Protein 5TS4 (pdb70)

Secondary structure (P-SEA, 3-state):
caaaaaaaaaaaaaaaacaaaaaaaccccbbbbccccccccaaaaaaaaaaacccccccccccccccbbbbbbbccccbbbbbbbbbcccccccccccccc/caaaaaaaaaaaaaaacaaaaaacccccbbbbccccccccaaaaaaaaaaaccccccccccccccccccbbbbbbccccccccbbbbbbbbbccccccccbbbbcc/caaaaaaaaaaaaacaaaaaaaccccbbbbccccccccaaaaaaaaaaaacccbbbbbbccccccccbbbbbbccccccccbbbbbbbbbccccccccbbbbcc/cccaaaaaaaaacccccccccccbbbbccccccccaaaaaaaaaaccccccccccccbbbbbccccccbbbbbbbbccccccccccccc

Radius of gyration: 23.89 Å; Cα contacts (8 Å, |Δi|>4): 780; chains: 4; bounding box: 48×54×67 Å

Sequence (400 aa):
MSEEAKIAIELFKEAMKDPERFKEMCSPDTRIESNGQEYRGSEECKKFAEEMKKTEVRVERYRSDGDRFEIELRVNKTFRMEIRMRKVNGEFRIEEMRLHGSEEAKIAIELFKEAMKDPERFKEMCSPDTRIESNGQEYRGSEECKKFAEEMKKTHPWEVRVERYRSDGDRFEIELRVNFNGKTFRMEIRMRKVNGEFRIEEMRLHGEAKIAIELFKEAMKDPERFKEMCSPDTRIESNGQEYRGSEECKKFAEEMKKTHPWEVRVERYRSDGDRFEIELRVNFNGKTFRMEIRMRKVNGEFRIEEMRLHGEAKIAIELFKEAMKRFKEMCSPDTRIESNGQEYRGSEECKKFAEEMKKTVERYRSDRFEIELRVNFNFRMEIRMRKVNGEFRIEEMRLH

Structure (mmCIF, N/CA/C/O backbone):
data_5TS4
#
_entry.id   5TS4
#
_cell.length_a   81.307
_cell.length_b   101.538
_cell.length_c   101.584
_cell.angle_alpha   90.00
_cell.angle_beta   90.00
_cell.angle_gamma   90.00
#
_symmetry.space_group_name_H-M   'C 2 2 21'
#
loop_
_entity.id
_entity.type
_entity.pdbx_description
1 polymer 'denovo NTF2'
2 non-polymer DI(HYDROXYETHYL)ETHER
3 water water
#
loop_
_atom_site.group_PDB
_atom_site.id
_atom_site.type_symbol
_atom_site.label_atom_id
_atom_site.label_alt_id
_atom_site.label_comp_id
_atom_site.label_asym_id
_atom_site.label_entity_id
_atom_site.label_seq_id
_atom_site.pdbx_PDB_ins_code
_atom_site.Cartn_x
_atom_site.Cartn_y
_atom_site.Cartn_z
_atom_site.occupancy
_atom_site.B_iso_or_equiv
_atom_site.auth_seq_id
_atom_site.auth_comp_id
_atom_site.auth_asym_id
_atom_site.auth_atom_id
_atom_site.pdbx_PDB_model_num
ATOM 1 N N . MET A 1 4 ? 90.469 48.396 86.559 1.00 143.27 0 MET A N 1
ATOM 2 C CA . MET A 1 4 ? 89.593 49.111 87.479 1.00 143.65 0 MET A CA 1
ATOM 3 C C . MET A 1 4 ? 88.163 49.204 86.977 1.00 140.59 0 MET A C 1
ATOM 4 O O . MET A 1 4 ? 87.369 48.294 87.172 1.00 137.12 0 MET A O 1
ATOM 9 N N . SER A 1 5 ? 87.830 50.304 86.330 1.00 184.64 1 SER A N 1
ATOM 10 C CA . SER A 1 5 ? 86.480 50.472 85.844 1.00 162.33 1 SER A CA 1
ATOM 11 C C . SER A 1 5 ? 86.087 49.429 84.829 1.00 171.13 1 SER A C 1
ATOM 12 O O . SER A 1 5 ? 85.014 48.848 84.897 1.00 153.77 1 SER A O 1
ATOM 14 N N . GLU A 1 6 ? 86.974 49.171 83.889 1.00 220.90 2 GLU A N 1
ATOM 15 C CA . GLU A 1 6 ? 86.651 48.245 82.831 1.00 210.26 2 GLU A CA 1
ATOM 16 C C . GLU A 1 6 ? 86.354 46.833 83.257 1.00 209.65 2 GLU A C 1
ATOM 17 O O . GLU A 1 6 ? 85.372 46.241 82.803 1.00 211.65 2 GLU A O 1
ATOM 23 N N . GLU A 1 7 ? 87.173 46.296 84.147 1.00 140.92 3 GLU A N 1
ATOM 24 C CA . GLU A 1 7 ? 86.958 44.922 84.529 1.00 150.48 3 GLU A CA 1
ATOM 25 C C . GLU A 1 7 ? 85.597 44.795 85.135 1.00 147.45 3 GLU A C 1
ATOM 26 O O . GLU A 1 7 ? 84.819 43.931 84.743 1.00 135.61 3 GLU A O 1
ATOM 28 N N . ALA A 1 8 ? 85.271 45.694 86.041 1.00 140.77 4 ALA A N 1
ATOM 29 C CA . ALA A 1 8 ? 83.988 45.598 86.686 1.00 130.63 4 ALA A CA 1
ATOM 30 C C . ALA A 1 8 ? 82.895 45.754 85.674 1.00 128.69 4 ALA A C 1
ATOM 31 O O . ALA A 1 8 ? 81.906 45.033 85.718 1.00 122.23 4 ALA A O 1
ATOM 33 N N . LYS A 1 9 ? 83.070 46.678 84.737 1.00 135.18 5 LYS A N 1
ATOM 34 C CA . LYS A 1 9 ? 82.053 46.918 83.717 1.00 137.45 5 LYS A CA 1
ATOM 35 C C . LYS A 1 9 ? 81.759 45.605 83.083 1.00 109.37 5 LYS A C 1
ATOM 36 O O . LYS A 1 9 ? 80.635 45.126 83.067 1.00 98.77 5 LYS A O 1
ATOM 42 N N . ILE A 1 10 ? 82.806 44.997 82.586 1.00 110.19 6 ILE A N 1
ATOM 43 C CA . ILE A 1 10 ? 82.600 43.668 82.030 1.00 123.75 6 ILE A CA 1
ATOM 44 C C . ILE A 1 10 ? 81.843 42.795 83.027 1.00 109.93 6 ILE A C 1
ATOM 45 O O . ILE A 1 10 ? 80.825 42.194 82.691 1.00 100.23 6 ILE A O 1
ATOM 50 N N . ALA A 1 11 ? 82.338 42.755 84.260 1.00 118.00 7 ALA A N 1
ATOM 51 C CA . ALA A 1 11 ? 81.752 41.920 85.305 1.00 108.75 7 ALA A CA 1
ATOM 52 C C . ALA A 1 11 ? 80.323 42.342 85.637 1.00 93.26 7 ALA A C 1
ATOM 53 O O . ALA A 1 11 ? 79.441 41.500 85.814 1.00 90.83 7 ALA A O 1
ATOM 55 N N . ILE A 1 12 ? 80.097 43.648 85.723 1.00 95.27 8 ILE A N 1
ATOM 56 C CA . ILE A 1 12 ? 78.750 44.162 85.921 1.00 95.42 8 ILE A CA 1
ATOM 57 C C . ILE A 1 12 ? 77.871 43.802 84.720 1.00 98.31 8 ILE A C 1
ATOM 58 O O . ILE A 1 12 ? 76.780 43.252 84.887 1.00 90.22 8 ILE A O 1
ATOM 63 N N . GLU A 1 13 ? 78.361 44.095 83.517 1.00 110.43 9 GLU A N 1
ATOM 64 C CA . GLU A 1 13 ? 77.621 43.807 82.287 1.00 97.68 9 GLU A CA 1
ATOM 65 C C . GLU A 1 13 ? 77.321 42.315 82.140 1.00 93.83 9 GLU A C 1
ATOM 66 O O . GLU A 1 13 ? 76.212 41.939 81.762 1.00 97.20 9 GLU A O 1
ATOM 72 N N . LEU A 1 14 ? 78.307 41.474 82.444 1.00 91.90 10 LEU A N 1
ATOM 73 C CA . LEU A 1 14 ? 78.125 40.026 82.378 1.00 85.43 10 LEU A CA 1
ATOM 74 C C . LEU A 1 14 ? 76.981 39.566 83.267 1.00 93.18 10 LEU A C 1
ATOM 75 O O . LEU A 1 14 ? 76.144 38.769 82.846 1.00 83.76 10 LEU A O 1
ATOM 80 N N . PHE A 1 15 ? 76.948 40.071 84.495 1.00 117.28 11 PHE A N 1
ATOM 81 C CA . PHE A 1 15 ? 75.862 39.748 85.408 1.00 120.45 11 PHE A CA 1
ATOM 82 C C . PHE A 1 15 ? 74.545 40.272 84.844 1.00 125.37 11 PHE A C 1
ATOM 83 O O . PHE A 1 15 ? 73.546 39.557 84.824 1.00 123.94 11 PHE A O 1
ATOM 91 N N . LYS A 1 16 ? 74.558 41.517 84.374 1.00 116.31 12 LYS A N 1
ATOM 92 C CA . LYS A 1 16 ? 73.380 42.115 83.756 1.00 112.71 12 LYS A CA 1
ATOM 93 C C . LYS A 1 16 ? 72.950 41.324 82.524 1.00 113.76 12 LYS A C 1
ATOM 94 O O . LYS A 1 16 ? 71.758 41.135 82.284 1.00 108.37 12 LYS A O 1
ATOM 96 N N . GLU A 1 17 ? 73.926 40.859 81.749 1.00 120.99 13 GLU A N 1
ATOM 97 C CA . GLU A 1 17 ? 73.642 40.022 80.590 1.00 128.25 13 GLU A CA 1
ATOM 98 C C . GLU A 1 17 ? 73.193 38.637 81.038 1.00 135.66 13 GLU A C 1
ATOM 99 O O . GLU A 1 17 ? 72.422 37.970 80.348 1.00 139.40 13 GLU A O 1
ATOM 101 N N . ALA A 1 18 ? 73.679 38.213 82.201 1.00 135.52 14 ALA A N 1
ATOM 102 C CA . ALA A 1 18 ? 73.255 36.949 82.787 1.00 124.81 14 ALA A CA 1
ATOM 103 C C . ALA A 1 18 ? 71.848 37.079 83.356 1.00 125.43 14 ALA A C 1
ATOM 104 O O . ALA A 1 18 ? 71.101 36.104 83.414 1.00 128.98 14 ALA A O 1
ATOM 106 N N . MET A 1 19 ? 71.492 38.286 83.784 1.00 136.43 15 MET A N 1
ATOM 107 C CA . MET A 1 19 ? 70.138 38.549 84.254 1.00 142.37 15 MET A CA 1
ATOM 108 C C . MET A 1 19 ? 69.156 38.409 83.097 1.00 145.26 15 MET A C 1
ATOM 109 O O . MET A 1 19 ? 68.022 37.963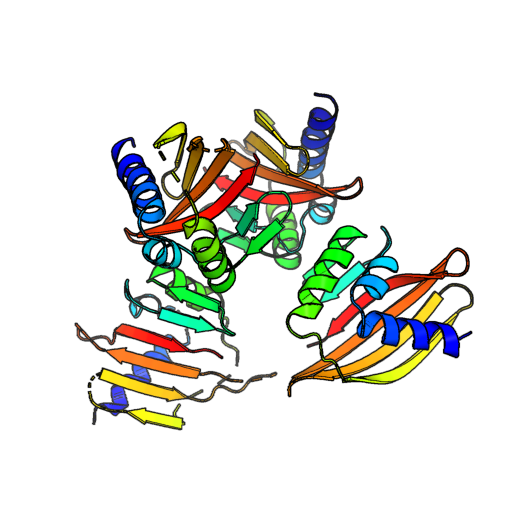 83.279 1.00 145.48 15 MET A O 1
ATOM 114 N N . LYS A 1 20 ? 69.609 38.786 81.905 1.00 155.52 16 LYS A N 1
ATOM 115 C CA . LYS A 1 20 ? 68.798 38.673 80.698 1.00 160.59 16 LYS A CA 1
ATOM 116 C C . LYS A 1 20 ? 68.707 37.231 80.207 1.00 148.12 16 LYS A C 1
ATOM 117 O O . LYS A 1 20 ? 67.679 36.814 79.673 1.00 142.86 16 LYS A O 1
ATOM 118 N N . ASP A 1 21 ? 69.782 36.470 80.390 1.00 141.57 17 ASP A N 1
ATOM 119 C CA . ASP A 1 21 ? 69.823 35.087 79.923 1.00 143.91 17 ASP A CA 1
ATOM 120 C C . ASP A 1 21 ? 69.966 34.115 81.091 1.00 139.20 17 ASP A C 1
ATOM 121 O O . ASP A 1 21 ? 71.065 33.921 81.612 1.00 136.44 17 ASP A O 1
ATOM 126 N N . PRO A 1 22 ? 68.846 33.494 81.499 1.00 134.80 18 PRO A N 1
ATOM 127 C CA . PRO A 1 22 ? 68.774 32.568 82.636 1.00 134.45 18 PRO A CA 1
ATOM 128 C C . PRO A 1 22 ? 69.801 31.438 82.586 1.00 134.78 18 PRO A C 1
ATOM 129 O O . PRO A 1 22 ? 70.357 31.094 83.626 1.00 148.34 18 PRO A O 1
ATOM 133 N N . GLU A 1 23 ? 70.046 30.872 81.408 1.00 132.28 19 GLU A N 1
ATOM 134 C CA . GLU A 1 23 ? 70.987 29.761 81.295 1.00 136.60 19 GLU A CA 1
ATOM 135 C C . GLU A 1 23 ? 72.435 30.236 81.394 1.00 148.02 19 GLU A C 1
ATOM 136 O O . GLU A 1 23 ? 73.305 29.502 81.868 1.00 146.46 19 GLU A O 1
ATOM 142 N N . ARG A 1 24 ? 72.691 31.462 80.945 1.00 142.40 20 ARG A N 1
ATOM 143 C CA . ARG A 1 24 ? 74.010 32.071 81.094 1.00 142.29 20 ARG A CA 1
ATOM 144 C C . ARG A 1 24 ? 74.352 32.206 82.575 1.00 143.10 20 ARG A C 1
ATOM 145 O O . ARG A 1 24 ? 75.503 32.035 82.978 1.00 147.14 20 ARG A O 1
ATOM 153 N N . PHE A 1 25 ? 73.338 32.507 83.381 1.00 121.73 21 PHE A N 1
ATOM 154 C CA . PHE A 1 25 ? 73.497 32.589 84.828 1.00 115.69 21 PHE A CA 1
ATOM 155 C C . PHE A 1 25 ? 73.901 31.242 85.424 1.00 124.60 21 PHE A C 1
ATOM 156 O O . PHE A 1 25 ? 74.664 31.190 86.390 1.00 122.50 21 PHE A O 1
ATOM 164 N N . LYS A 1 26 ? 73.388 30.159 84.843 1.00 137.54 22 LYS A N 1
ATOM 165 C CA . LYS A 1 26 ? 73.694 28.808 85.310 1.00 123.02 22 LYS A CA 1
ATOM 166 C C . LYS A 1 26 ? 75.178 28.489 85.164 1.00 124.32 22 LYS A C 1
ATOM 167 O O . LYS A 1 26 ? 75.739 27.707 85.932 1.00 124.63 22 LYS A O 1
ATOM 173 N N . GLU A 1 27 ? 75.805 29.107 84.167 1.00 118.23 23 GLU A N 1
ATOM 174 C CA . GLU A 1 27 ? 77.214 28.885 83.881 1.00 120.91 23 GLU A CA 1
ATOM 175 C C . GLU A 1 27 ? 78.107 29.512 84.946 1.00 111.92 23 GLU A C 1
ATOM 176 O O . GLU A 1 27 ? 79.113 28.932 85.349 1.00 111.69 23 GLU A O 1
ATOM 178 N N . MET A 1 28 ? 77.728 30.698 85.405 1.00 113.18 24 MET A N 1
ATOM 179 C CA . MET A 1 28 ? 78.574 31.486 86.297 1.00 100.24 24 MET A CA 1
ATOM 180 C C . MET A 1 28 ? 78.832 30.850 87.660 1.00 95.01 24 MET A C 1
ATOM 181 O O . MET A 1 28 ? 79.725 31.276 88.392 1.00 86.39 24 MET A O 1
ATOM 186 N N . CYS A 1 29 ? 78.054 29.834 88.008 1.00 90.60 25 CYS A N 1
ATOM 187 C CA . CYS A 1 29 ? 78.089 29.318 89.366 1.00 86.23 25 CYS A CA 1
ATOM 188 C C . CYS A 1 29 ? 79.043 28.143 89.553 1.00 76.85 25 CYS A C 1
ATOM 189 O O . CYS A 1 29 ? 79.270 27.345 88.641 1.00 90.90 25 CYS A O 1
ATOM 192 N N . SER A 1 30 ? 79.574 28.055 90.767 1.00 70.14 26 SER A N 1
ATOM 193 C CA . SER A 1 30 ? 80.509 27.023 91.182 1.00 81.22 26 SER A CA 1
ATOM 194 C C . SER A 1 30 ? 79.935 26.354 92.433 1.00 89.07 26 SER A C 1
ATOM 195 O O . SER A 1 30 ? 78.898 26.789 92.935 1.00 79.69 26 SER A O 1
ATOM 198 N N . PRO A 1 31 ? 80.582 25.287 92.939 1.00 101.17 27 PRO A N 1
ATOM 199 C CA . PRO A 1 31 ? 80.040 24.692 94.167 1.00 100.77 27 PRO A CA 1
ATOM 200 C C . PRO A 1 31 ? 80.143 25.630 95.364 1.00 98.19 27 PRO A C 1
ATOM 201 O O . PRO A 1 31 ? 79.379 25.506 96.322 1.00 83.40 27 PRO A O 1
ATOM 205 N N . ASP A 1 32 ? 81.084 26.562 95.294 1.00 98.50 28 ASP A N 1
ATOM 206 C CA . ASP A 1 32 ? 81.328 27.506 96.375 1.00 101.71 28 ASP A CA 1
ATOM 207 C C . ASP A 1 32 ? 80.184 28.503 96.547 1.00 100.37 28 ASP A C 1
ATOM 208 O O . ASP A 1 32 ? 79.982 29.055 97.631 1.00 108.91 28 ASP A O 1
ATOM 213 N N . THR A 1 33 ? 79.439 28.718 95.468 1.00 74.51 29 THR A N 1
ATOM 214 C CA . THR A 1 33 ? 78.387 29.728 95.417 1.00 70.26 29 THR A CA 1
ATOM 215 C C . THR A 1 33 ? 77.354 29.600 96.534 1.00 80.04 29 THR A C 1
ATOM 216 O O . THR A 1 33 ? 76.812 28.523 96.772 1.00 74.05 29 THR A O 1
ATOM 220 N N . ARG A 1 34 ? 77.093 30.710 97.217 1.00 87.43 30 ARG A N 1
ATOM 221 C CA . ARG A 1 34 ? 76.072 30.754 98.255 1.00 74.39 30 ARG A CA 1
ATOM 222 C C . ARG A 1 34 ? 75.102 31.906 98.010 1.00 56.56 30 ARG A C 1
ATOM 223 O O . ARG A 1 34 ? 75.515 33.054 97.862 1.00 56.80 30 ARG A O 1
ATOM 225 N N . ILE A 1 35 ? 73.811 31.593 97.968 1.00 59.99 31 ILE A N 1
ATOM 226 C CA . ILE A 1 35 ? 72.786 32.592 97.679 1.00 58.93 31 ILE A CA 1
ATOM 227 C C . ILE A 1 35 ? 71.737 32.669 98.783 1.00 65.70 31 ILE A C 1
ATOM 228 O O . ILE A 1 35 ? 71.200 31.651 99.209 1.00 86.17 31 ILE A O 1
ATOM 233 N N . GLU A 1 36 ? 71.445 33.884 99.238 1.00 78.66 32 GLU A N 1
ATOM 234 C CA . GLU A 1 36 ? 70.436 34.097 100.270 1.00 85.11 32 GLU A CA 1
ATOM 235 C C . GLU A 1 36 ? 69.336 35.041 99.780 1.00 87.48 32 GLU A C 1
ATOM 236 O O . GLU A 1 36 ? 69.610 36.176 99.396 1.00 83.50 32 GLU A O 1
ATOM 238 N N . SER A 1 37 ? 68.094 34.563 99.790 1.00 88.18 33 SER A N 1
ATOM 239 C CA . SER A 1 37 ? 66.957 35.369 99.349 1.00 95.55 33 SER A CA 1
ATOM 240 C C . SER A 1 37 ? 65.770 35.223 100.293 1.00 109.79 33 SER A C 1
ATOM 241 O O . SER A 1 37 ? 65.179 34.147 100.397 1.00 106.55 33 SER A O 1
ATOM 244 N N . ASN A 1 38 ? 65.435 36.316 100.974 1.00 124.23 34 ASN A N 1
ATOM 245 C CA . ASN A 1 38 ? 64.307 36.364 101.901 1.00 121.37 34 ASN A CA 1
ATOM 246 C C . ASN A 1 38 ? 64.407 35.317 103.005 1.00 138.89 34 ASN A C 1
ATOM 247 O O . ASN A 1 38 ? 63.399 34.757 103.431 1.00 141.86 34 ASN A O 1
ATOM 249 N N . GLY A 1 39 ? 65.625 35.057 103.466 1.00 145.41 35 GLY A N 1
ATOM 250 C CA . GLY A 1 39 ? 65.844 34.064 104.501 1.00 136.44 35 GLY A CA 1
ATOM 251 C C . GLY A 1 39 ? 66.000 32.658 103.952 1.00 132.17 35 GLY A C 1
ATOM 252 O O . GLY A 1 39 ? 66.268 31.720 104.702 1.00 137.52 35 GLY A O 1
ATOM 253 N N . GLN A 1 40 ? 65.827 32.507 102.641 1.00 119.92 36 GLN A N 1
ATOM 254 C CA . GLN A 1 40 ? 65.991 31.211 101.989 1.00 126.65 36 GLN A CA 1
ATOM 255 C C . GLN A 1 40 ? 67.372 31.110 101.349 1.00 123.96 36 GLN A C 1
ATOM 256 O O . GLN A 1 40 ? 67.807 32.026 100.651 1.00 124.87 36 GLN A O 1
ATOM 258 N N . GLU A 1 41 ? 68.054 29.992 101.583 1.00 127.71 37 GLU A N 1
ATOM 259 C CA . GLU A 1 41 ? 69.441 29.848 101.155 1.00 118.35 37 GLU A CA 1
ATOM 260 C C . GLU A 1 41 ? 69.637 28.807 100.054 1.00 112.23 37 GLU A C 1
ATOM 261 O O . GLU A 1 41 ? 69.103 27.699 100.123 1.00 113.27 37 GLU A O 1
ATOM 267 N N . TYR A 1 42 ? 70.409 29.185 99.039 1.00 111.90 38 TYR A N 1
ATOM 268 C CA . TYR A 1 42 ? 70.773 28.293 97.944 1.00 102.68 38 TYR A CA 1
ATOM 269 C C . TYR A 1 42 ? 72.293 28.208 97.840 1.00 101.42 38 TYR A C 1
ATOM 270 O O . TYR A 1 42 ? 72.972 29.230 97.720 1.00 113.95 38 TYR A O 1
ATOM 279 N N . ARG A 1 43 ? 72.825 26.991 97.885 1.00 84.81 39 ARG A N 1
ATOM 280 C CA . ARG A 1 43 ? 74.271 26.805 97.879 1.00 95.96 39 ARG A CA 1
ATOM 281 C C . ARG A 1 43 ? 74.710 25.665 96.973 1.00 109.32 39 ARG A C 1
ATOM 282 O O . ARG A 1 43 ? 74.183 24.552 97.044 1.00 118.69 39 ARG A O 1
ATOM 290 N N . GLY A 1 44 ? 75.692 25.961 96.128 1.00 96.84 40 GLY A N 1
ATOM 291 C CA . GLY A 1 44 ? 76.259 24.980 95.228 1.00 97.28 40 GLY A CA 1
ATOM 292 C C . GLY A 1 44 ? 75.972 25.259 93.767 1.00 102.98 40 GLY A C 1
ATOM 293 O O . GLY A 1 44 ? 75.221 26.173 93.422 1.00 90.12 40 GLY A O 1
ATOM 294 N N . SER A 1 45 ? 76.575 24.447 92.908 1.00 121.70 41 SER A N 1
ATOM 295 C CA . SER A 1 45 ? 76.410 24.580 91.471 1.00 120.73 41 SER A CA 1
ATOM 296 C C . SER A 1 45 ? 74.970 24.314 91.050 1.00 114.41 41 SER A C 1
ATOM 297 O O . SER A 1 45 ? 74.330 25.160 90.425 1.00 107.84 41 SER A O 1
ATOM 300 N N . GLU A 1 46 ? 74.472 23.132 91.404 1.00 127.38 42 GLU A N 1
ATOM 301 C CA . GLU A 1 46 ? 73.121 22.709 91.045 1.00 125.17 42 GLU A CA 1
ATOM 302 C C . GLU A 1 46 ? 72.056 23.615 91.652 1.00 120.53 42 GLU A C 1
ATOM 303 O O . GLU A 1 46 ? 71.112 24.019 90.976 1.00 110.09 42 GLU A O 1
ATOM 309 N N . GLU A 1 47 ? 72.214 23.930 92.933 1.00 122.92 43 GLU A N 1
ATOM 310 C CA . GLU A 1 47 ? 71.256 24.770 93.638 1.00 117.88 43 GLU A CA 1
ATOM 311 C C . GLU A 1 47 ? 71.162 26.172 93.041 1.00 122.81 43 GLU A C 1
ATOM 312 O O . GLU A 1 47 ? 70.080 26.761 92.985 1.00 132.94 43 GLU A O 1
ATOM 318 N N . CYS A 1 48 ? 72.290 26.709 92.590 1.00 117.46 44 CYS A N 1
ATOM 319 C CA . CYS A 1 48 ? 72.294 28.045 92.007 1.00 121.13 44 CYS A CA 1
ATOM 320 C C . CYS A 1 48 ? 71.593 28.056 90.655 1.00 116.16 44 CYS A C 1
ATOM 321 O O . CYS A 1 48 ? 70.819 28.964 90.348 1.00 114.20 44 CYS A O 1
ATOM 324 N N . LYS A 1 49 ? 71.877 27.040 89.846 1.00 170.60 45 LYS A N 1
ATOM 325 C CA . LYS A 1 49 ? 71.205 26.879 88.567 1.00 176.97 45 LYS A CA 1
ATOM 326 C C . LYS A 1 49 ? 69.702 26.734 88.795 1.00 177.26 45 LYS A C 1
ATOM 327 O O . LYS A 1 49 ? 68.895 27.229 88.009 1.00 176.65 45 LYS A O 1
ATOM 333 N N . LYS A 1 50 ? 69.333 26.068 89.886 1.00 128.49 46 LYS A N 1
ATOM 334 C CA . LYS A 1 50 ? 67.928 25.902 90.247 1.00 131.09 46 LYS A CA 1
ATOM 335 C C . LYS A 1 50 ? 67.302 27.242 90.639 1.00 129.52 46 LYS A C 1
ATOM 336 O O . LYS A 1 50 ? 66.112 27.468 90.412 1.00 134.32 46 LYS A O 1
ATOM 339 N N . PHE A 1 51 ? 68.109 28.126 91.222 1.00 131.99 47 PHE A N 1
ATOM 340 C CA . PHE A 1 51 ? 67.651 29.459 91.608 1.00 125.07 47 PHE A CA 1
ATOM 341 C C . PHE A 1 51 ? 67.379 30.321 90.383 1.00 129.22 47 PHE A C 1
ATOM 342 O O . PHE A 1 51 ? 66.400 31.066 90.341 1.00 129.24 47 PHE A O 1
ATOM 350 N N . ALA A 1 52 ? 68.256 30.208 89.389 1.00 125.59 48 ALA A N 1
ATOM 351 C CA . ALA A 1 52 ? 68.181 31.035 88.190 1.00 138.20 48 ALA A CA 1
ATOM 352 C C . ALA A 1 52 ? 66.859 30.868 87.453 1.00 147.30 48 ALA A C 1
ATOM 353 O O . ALA A 1 52 ? 66.318 31.829 86.905 1.00 139.16 48 ALA A O 1
ATOM 354 N N . GLU A 1 53 ? 66.344 29.643 87.448 1.00 145.82 49 GLU A N 1
ATOM 355 C CA . GLU A 1 53 ? 65.075 29.346 86.794 1.00 150.18 49 GLU A CA 1
ATOM 356 C C . GLU A 1 53 ? 63.936 30.128 87.438 1.00 150.37 49 GLU A C 1
ATOM 357 O O . GLU A 1 53 ? 63.051 30.632 86.748 1.00 150.84 49 GLU A O 1
ATOM 358 N N . GLU A 1 54 ? 63.971 30.232 88.762 1.00 136.19 50 GLU A N 1
ATOM 359 C CA . GLU A 1 54 ? 62.958 30.974 89.502 1.00 140.97 50 GLU A CA 1
ATOM 360 C C . GLU A 1 54 ? 63.079 32.472 89.246 1.00 147.30 50 GLU A C 1
ATOM 361 O O . GLU A 1 54 ? 62.090 33.204 89.294 1.00 139.41 50 GLU A O 1
ATOM 363 N N . MET A 1 55 ? 64.299 32.920 88.968 1.00 147.94 51 MET A N 1
ATOM 364 C CA . MET A 1 55 ? 64.561 34.332 88.720 1.00 148.02 51 MET A CA 1
ATOM 365 C C . MET A 1 55 ? 64.130 34.755 87.320 1.00 154.85 51 MET A C 1
ATOM 366 O O . MET A 1 55 ? 64.043 35.947 87.021 1.00 149.92 51 MET A O 1
ATOM 367 N N . LYS A 1 56 ? 63.858 33.772 86.468 1.00 157.98 52 LYS A N 1
ATOM 368 C CA . LYS A 1 56 ? 63.468 34.039 85.086 1.00 160.13 52 LYS A CA 1
ATOM 369 C C . LYS A 1 56 ? 62.090 34.691 85.008 1.00 160.10 52 LYS A C 1
ATOM 370 O O . LYS A 1 56 ? 61.735 35.290 83.993 1.00 150.44 52 LYS A O 1
ATOM 372 N N . LYS A 1 57 ? 61.323 34.578 86.088 1.00 165.08 53 LYS A N 1
ATOM 373 C CA . LYS A 1 57 ? 59.989 35.165 86.150 1.00 159.67 53 LYS A CA 1
ATOM 374 C C . LYS A 1 57 ? 60.039 36.689 86.243 1.00 158.64 53 LYS A C 1
ATOM 375 O O . LYS A 1 57 ? 59.007 37.355 86.178 1.00 156.98 53 LYS A O 1
ATOM 377 N N . THR A 1 58 ? 61.241 37.236 86.398 1.00 161.19 54 THR A N 1
ATOM 378 C CA . THR A 1 58 ? 61.420 38.681 86.466 1.00 151.40 54 THR A CA 1
ATOM 379 C C . THR A 1 58 ? 61.936 39.235 85.141 1.00 151.96 54 THR A C 1
ATOM 380 O O . THR A 1 58 ? 62.563 38.519 84.359 1.00 152.37 54 THR A O 1
ATOM 382 N N . GLU A 1 62 ? 65.217 47.157 84.572 1.00 118.61 58 GLU A N 1
ATOM 383 C CA . GLU A 1 62 ? 65.859 48.396 84.907 1.00 104.57 58 GLU A CA 1
ATOM 384 C C . GLU A 1 62 ? 66.701 48.295 86.181 1.00 112.53 58 GLU A C 1
ATOM 385 O O . GLU A 1 62 ? 66.282 48.721 87.261 1.00 102.35 58 GLU A O 1
ATOM 386 N N . VAL A 1 63 ? 67.893 47.723 86.048 1.00 110.68 59 VAL A N 1
ATOM 387 C CA . VAL A 1 63 ? 68.789 47.505 87.183 1.00 109.98 59 VAL A CA 1
ATOM 388 C C . VAL A 1 63 ? 69.804 48.630 87.342 1.00 109.63 59 VAL A C 1
ATOM 389 O O . VAL A 1 63 ? 70.480 48.998 86.383 1.00 109.76 59 VAL A O 1
ATOM 393 N N . ARG A 1 64 ? 69.897 49.172 88.557 1.00 102.36 60 ARG A N 1
ATOM 394 C CA . ARG A 1 64 ? 70.795 50.289 88.851 1.00 101.30 60 ARG A CA 1
ATOM 395 C C . ARG A 1 64 ? 71.874 49.884 89.849 1.00 80.45 60 ARG A C 1
ATOM 396 O O . ARG A 1 64 ? 71.581 49.258 90.865 1.00 70.04 60 ARG A O 1
ATOM 398 N N . VAL A 1 65 ? 73.121 50.238 89.556 1.00 80.72 61 VAL A N 1
ATOM 399 C CA . VAL A 1 65 ? 74.233 49.889 90.432 1.00 77.24 61 VAL A CA 1
ATOM 400 C C . VAL A 1 65 ? 74.441 50.977 91.470 1.00 84.72 61 VAL A C 1
ATOM 401 O O . VAL A 1 65 ? 74.981 52.035 91.162 1.00 73.96 61 VAL A O 1
ATOM 405 N N . GLU A 1 66 ? 74.006 50.716 92.697 1.00 79.86 62 GLU A N 1
ATOM 406 C CA . GLU A 1 66 ? 74.123 51.699 93.765 1.00 56.58 62 GLU A CA 1
ATOM 407 C C . GLU A 1 66 ? 75.545 51.774 94.306 1.00 58.95 62 GLU A C 1
ATOM 408 O O . GLU A 1 66 ? 76.034 52.850 94.658 1.00 68.08 62 GLU A O 1
ATOM 414 N N . ARG A 1 67 ? 76.205 50.625 94.367 1.00 59.40 63 ARG A N 1
ATOM 415 C CA . ARG A 1 67 ? 77.536 50.548 94.949 1.00 53.45 63 ARG A CA 1
ATOM 416 C C . ARG A 1 67 ? 78.385 49.539 94.204 1.00 45.64 63 ARG A C 1
ATOM 417 O O . ARG A 1 67 ? 77.865 48.593 93.621 1.00 44.36 63 ARG A O 1
ATOM 420 N N . TYR A 1 68 ? 79.693 49.748 94.223 1.00 48.89 64 TYR A N 1
ATOM 421 C CA . TYR A 1 68 ? 80.621 48.821 93.598 1.00 48.62 64 TYR A CA 1
ATOM 422 C C . TYR A 1 68 ? 81.973 48.871 94.302 1.00 60.83 64 TYR A C 1
ATOM 423 O O . TYR A 1 68 ? 82.414 49.937 94.732 1.00 68.25 64 TYR A O 1
ATOM 432 N N . ARG A 1 69 ? 82.635 47.720 94.402 1.00 96.90 65 ARG A N 1
ATOM 433 C CA . ARG A 1 69 ? 83.952 47.637 95.033 1.00 104.99 65 ARG A CA 1
ATOM 434 C C . ARG A 1 69 ? 84.856 46.688 94.251 1.00 108.66 65 ARG A C 1
ATOM 435 O O . ARG A 1 69 ? 84.390 45.711 93.670 1.00 92.21 65 ARG A O 1
ATOM 443 N N . SER A 1 70 ? 86.153 46.972 94.252 1.00 63.98 66 SER A N 1
ATOM 444 C CA . SER A 1 70 ? 87.075 46.254 93.383 1.00 60.75 66 SER A CA 1
ATOM 445 C C . SER A 1 70 ? 88.301 45.716 94.096 1.00 73.89 66 SER A C 1
ATOM 446 O O . SER A 1 70 ? 89.022 46.446 94.774 1.00 78.80 66 SER A O 1
ATOM 449 N N . ASP A 1 71 ? 88.525 44.422 93.931 1.00 77.73 67 ASP A N 1
ATOM 450 C CA . ASP A 1 71 ? 89.779 43.804 94.308 1.00 86.17 67 ASP A CA 1
ATOM 451 C C . ASP A 1 71 ? 90.198 42.973 93.111 1.00 103.34 67 ASP A C 1
ATOM 452 O O . ASP A 1 71 ? 89.347 42.548 92.330 1.00 113.51 67 ASP A O 1
ATOM 457 N N . GLY A 1 72 ? 91.500 42.761 92.955 1.00 110.34 68 GLY A N 1
ATOM 458 C CA . GLY A 1 72 ? 92.020 42.047 91.803 1.00 127.66 68 GLY A CA 1
ATOM 459 C C . GLY A 1 72 ? 91.338 40.711 91.580 1.00 110.20 68 GLY A C 1
ATOM 460 O O . GLY A 1 72 ? 90.871 40.414 90.481 1.00 110.03 68 GLY A O 1
ATOM 461 N N . ASP A 1 73 ? 91.266 39.909 92.636 1.00 99.24 69 ASP A N 1
ATOM 462 C CA . ASP A 1 73 ? 90.619 38.609 92.554 1.00 98.44 69 ASP A CA 1
ATOM 463 C C . ASP A 1 73 ? 89.101 38.739 92.571 1.00 94.04 69 ASP A C 1
ATOM 464 O O . ASP A 1 73 ? 88.410 38.211 91.700 1.00 81.83 69 ASP A O 1
ATOM 466 N N . ARG A 1 74 ? 88.592 39.461 93.564 1.00 87.37 70 ARG A N 1
ATOM 467 C CA . ARG A 1 74 ? 87.164 39.471 93.848 1.00 83.74 70 ARG A CA 1
ATOM 468 C C . ARG A 1 74 ? 86.501 40.825 93.621 1.00 73.74 70 ARG A C 1
ATOM 469 O O . ARG A 1 74 ? 87.111 41.873 93.823 1.00 67.11 70 ARG A O 1
ATOM 477 N N . PHE A 1 75 ? 85.237 40.792 93.209 1.00 71.30 71 PHE A N 1
ATOM 478 C CA . PHE A 1 75 ? 84.453 42.007 93.021 1.00 53.30 71 PHE A CA 1
ATOM 479 C C . PHE A 1 75 ? 83.158 41.968 93.835 1.00 56.98 71 PHE A C 1
ATOM 480 O O . PHE A 1 75 ? 82.376 41.027 93.728 1.00 55.34 71 PHE A O 1
ATOM 488 N N . GLU A 1 76 ? 82.944 42.997 94.647 1.00 64.13 72 GLU A N 1
ATOM 489 C CA . GLU A 1 76 ? 81.717 43.142 95.424 1.00 49.43 72 GLU A CA 1
ATOM 490 C C . GLU A 1 76 ? 80.828 44.194 94.778 1.00 49.34 72 GLU A C 1
ATOM 491 O O . GLU A 1 76 ? 81.255 45.331 94.572 1.00 66.06 72 GLU A O 1
ATOM 495 N N . ILE A 1 77 ? 79.598 43.821 94.448 1.00 47.77 73 ILE A N 1
ATOM 496 C CA . ILE A 1 77 ? 78.695 44.745 93.770 1.00 44.11 73 ILE A CA 1
ATOM 497 C C . ILE A 1 77 ? 77.336 44.801 94.458 1.00 42.54 73 ILE A C 1
ATOM 498 O O . ILE A 1 77 ? 76.794 43.777 94.867 1.00 49.57 73 ILE A O 1
ATOM 503 N N . GLU A 1 78 ? 76.791 46.004 94.591 1.00 52.91 74 GLU A N 1
ATOM 504 C CA . GLU A 1 78 ? 75.473 46.176 95.183 1.00 61.85 74 GLU A CA 1
ATOM 505 C C . GLU A 1 78 ? 74.530 46.841 94.183 1.00 67.75 74 GLU A C 1
ATOM 506 O O . GLU A 1 78 ? 74.821 47.913 93.648 1.00 53.82 74 GLU A O 1
ATOM 512 N N . LEU A 1 79 ? 73.398 46.186 93.935 1.00 72.48 75 LEU A N 1
ATOM 513 C CA . LEU A 1 79 ? 72.480 46.593 92.876 1.00 69.97 75 LEU A CA 1
ATOM 514 C C . LEU A 1 79 ? 71.100 47.000 93.369 1.00 79.45 75 LEU A C 1
ATOM 515 O O . LEU A 1 79 ? 70.695 46.677 94.486 1.00 90.37 75 LEU A O 1
ATOM 520 N N . ARG A 1 80 ? 70.377 47.711 92.509 1.00 91.65 76 ARG A N 1
ATOM 521 C CA . ARG A 1 80 ? 68.973 47.998 92.753 1.00 101.19 76 ARG A CA 1
ATOM 522 C C . ARG A 1 80 ? 68.122 47.301 91.698 1.00 107.10 76 ARG A C 1
ATOM 523 O O . ARG A 1 80 ? 68.339 47.467 90.496 1.00 100.40 76 ARG A O 1
ATOM 531 N N . VAL A 1 81 ? 67.155 46.515 92.160 1.00 106.42 77 VAL A N 1
ATOM 532 C CA . VAL A 1 81 ? 66.306 45.739 91.266 1.00 105.38 77 VAL A CA 1
ATOM 533 C C . VAL A 1 81 ? 64.930 46.374 91.057 1.00 113.57 77 VAL A C 1
ATOM 534 O O . VAL A 1 81 ? 64.133 46.485 91.991 1.00 112.94 77 VAL A O 1
ATOM 538 N N . ASN A 1 82 ? 64.657 46.787 89.823 1.00 95.54 78 ASN A N 1
ATOM 539 C CA . ASN A 1 82 ? 63.368 47.384 89.477 1.00 103.97 78 ASN A CA 1
ATOM 540 C C . ASN A 1 82 ? 63.146 47.365 87.973 1.00 132.62 78 ASN A C 1
ATOM 541 O O . ASN A 1 82 ? 62.969 46.290 87.381 1.00 131.16 78 ASN A O 1
ATOM 543 N N . LYS A 1 86 ? 57.656 46.306 91.805 1.00 141.67 82 LYS A N 1
ATOM 544 C CA . LYS A 1 86 ? 58.538 45.359 92.477 1.00 131.38 82 LYS A CA 1
ATOM 545 C C . LYS A 1 86 ? 59.954 45.914 92.575 1.00 135.55 82 LYS A C 1
ATOM 546 O O . LYS A 1 86 ? 60.644 46.062 91.567 1.00 129.48 82 LYS A O 1
ATOM 547 N N . THR A 1 87 ? 60.378 46.222 93.797 1.00 128.12 83 THR A N 1
ATOM 548 C CA . THR A 1 87 ? 61.704 46.781 94.033 1.00 115.18 83 THR A CA 1
ATOM 549 C C . THR A 1 87 ? 62.460 45.972 95.083 1.00 107.50 83 THR A C 1
ATOM 550 O O . THR A 1 87 ? 61.912 45.642 96.134 1.00 106.75 83 THR A O 1
ATOM 554 N N . PHE A 1 88 ? 63.719 45.654 94.794 1.00 107.89 84 PHE A N 1
ATOM 555 C CA . PHE A 1 88 ? 64.551 44.903 95.730 1.00 114.59 84 PHE A CA 1
ATOM 556 C C . PHE A 1 88 ? 66.008 45.346 95.647 1.00 112.15 84 PHE A C 1
ATOM 557 O O . PHE A 1 88 ? 66.437 45.920 94.645 1.00 99.35 84 PHE A O 1
ATOM 559 N N . ARG A 1 89 ? 66.764 45.077 96.708 1.00 97.48 85 ARG A N 1
ATOM 560 C CA . ARG A 1 89 ? 68.182 45.418 96.753 1.00 94.65 85 ARG A CA 1
ATOM 561 C C . ARG A 1 89 ? 69.027 44.151 96.706 1.00 84.75 85 ARG A C 1
ATOM 562 O O . ARG A 1 89 ? 68.769 43.201 97.444 1.00 101.71 85 ARG A O 1
ATOM 564 N N . MET A 1 90 ? 70.036 44.139 95.842 1.00 70.48 86 MET A N 1
ATOM 565 C CA . MET A 1 90 ? 70.831 42.935 95.624 1.00 71.81 86 MET A CA 1
ATOM 566 C C . MET A 1 90 ? 72.330 43.179 95.771 1.00 79.38 86 MET A C 1
ATOM 567 O O . MET A 1 90 ? 72.877 44.120 95.194 1.00 70.12 86 MET A O 1
ATOM 572 N N . GLU A 1 91 ? 72.990 42.319 96.542 1.00 76.73 87 GLU A N 1
ATOM 573 C CA . GLU A 1 91 ? 74.437 42.407 96.723 1.00 77.43 87 GLU A CA 1
ATOM 574 C C . GLU A 1 91 ? 75.128 41.143 96.214 1.00 63.04 87 GLU A C 1
ATOM 575 O O . GLU A 1 91 ? 74.759 40.031 96.584 1.00 71.71 87 GLU A O 1
ATOM 581 N N . ILE A 1 92 ? 76.134 41.330 95.364 1.00 52.05 88 ILE A N 1
ATOM 582 C CA . ILE A 1 92 ? 76.816 40.223 94.703 1.00 41.35 88 ILE A CA 1
ATOM 583 C C . ILE A 1 92 ? 78.326 40.260 94.913 1.00 41.52 88 ILE A C 1
ATOM 584 O O . ILE A 1 92 ? 78.953 41.312 94.804 1.00 53.62 88 ILE A O 1
ATOM 589 N N . ARG A 1 93 ? 78.908 39.105 95.209 1.00 56.78 89 ARG A N 1
ATOM 590 C CA . ARG A 1 93 ? 80.356 38.983 95.279 1.00 60.02 89 ARG A CA 1
ATOM 591 C C . ARG A 1 93 ? 80.831 37.986 94.234 1.00 56.52 89 ARG A C 1
ATOM 592 O O . ARG A 1 93 ? 80.360 36.851 94.190 1.00 65.49 89 ARG A O 1
ATOM 600 N N . MET A 1 94 ? 81.757 38.422 93.388 1.00 56.26 90 MET A N 1
ATOM 601 C CA . MET A 1 94 ? 82.258 37.593 92.297 1.00 53.76 90 MET A CA 1
ATOM 602 C C . MET A 1 94 ? 83.776 37.511 92.321 1.00 64.77 90 MET A C 1
ATOM 603 O O . MET A 1 94 ? 84.444 38.443 92.761 1.00 59.32 90 MET A O 1
ATOM 608 N N . ARG A 1 95 ? 84.319 36.401 91.835 1.00 78.74 91 ARG A N 1
ATOM 609 C CA . ARG A 1 95 ? 85.763 36.261 91.708 1.00 74.67 91 ARG A CA 1
ATOM 610 C C . ARG A 1 95 ? 86.124 35.882 90.276 1.00 84.38 91 ARG A C 1
ATOM 611 O O . ARG A 1 95 ? 85.500 35.003 89.680 1.00 64.58 91 ARG A O 1
ATOM 616 N N . LYS A 1 96 ? 87.131 36.552 89.722 1.00 95.51 92 LYS A N 1
ATOM 617 C CA . LYS A 1 96 ? 87.544 36.299 88.345 1.00 108.65 92 LYS A CA 1
ATOM 618 C C . LYS A 1 96 ? 88.460 35.082 88.256 1.00 109.27 92 LYS A C 1
ATOM 619 O O . LYS A 1 96 ? 89.498 35.023 88.916 1.00 114.94 92 LYS A O 1
ATOM 623 N N . VAL A 1 97 ? 88.070 34.110 87.438 1.00 105.27 93 VAL A N 1
ATOM 624 C CA . VAL A 1 97 ? 88.852 32.889 87.275 1.00 123.65 93 VAL A CA 1
ATOM 625 C C . VAL A 1 97 ? 89.212 32.637 85.813 1.00 131.54 93 VAL A C 1
ATOM 626 O O . VAL A 1 97 ? 88.352 32.293 85.001 1.00 126.35 93 VAL A O 1
ATOM 630 N N . ASN A 1 98 ? 90.491 32.822 85.495 1.00 137.54 94 ASN A N 1
ATOM 631 C CA . ASN A 1 98 ? 91.035 32.536 84.168 1.00 137.83 94 ASN A CA 1
ATOM 632 C C . ASN A 1 98 ? 90.309 33.254 83.031 1.00 130.00 94 ASN A C 1
ATOM 633 O O . ASN A 1 98 ? 90.068 32.668 81.977 1.00 151.69 94 ASN A O 1
ATOM 638 N N . GLY A 1 99 ? 89.964 34.519 83.242 1.00 100.69 95 GLY A N 1
ATOM 639 C CA . GLY A 1 99 ? 89.248 35.279 82.234 1.00 98.00 95 GLY A CA 1
ATOM 640 C C . GLY A 1 99 ? 87.755 35.012 82.261 1.00 99.77 95 GLY A C 1
ATOM 641 O O . GLY A 1 99 ? 87.018 35.452 81.378 1.00 105.75 95 GLY A O 1
ATOM 642 N N . GLU A 1 100 ? 87.309 34.279 83.277 1.00 124.61 96 GLU A N 1
ATOM 643 C CA . GLU A 1 100 ? 85.888 34.014 83.475 1.00 115.69 96 GLU A CA 1
ATOM 644 C C . GLU A 1 100 ? 85.480 34.444 84.881 1.00 102.02 96 GLU A C 1
ATOM 645 O O . GLU A 1 100 ? 86.326 34.559 85.768 1.00 98.66 96 GLU A O 1
ATOM 647 N N . PHE A 1 101 ? 84.189 34.683 85.086 1.00 102.64 97 PHE A N 1
ATOM 648 C CA . PHE A 1 101 ? 83.715 35.172 86.378 1.00 95.31 97 PHE A CA 1
ATOM 649 C C . PHE A 1 101 ? 82.808 34.174 87.096 1.00 74.86 97 PHE A C 1
ATOM 650 O O . PHE A 1 101 ? 81.859 33.649 86.516 1.00 87.49 97 PHE A O 1
ATOM 658 N N . ARG A 1 102 ? 83.110 33.924 88.366 1.00 119.71 98 ARG A N 1
ATOM 659 C CA . ARG A 1 102 ? 82.295 33.042 89.191 1.00 131.19 98 ARG A CA 1
ATOM 660 C C . ARG A 1 102 ? 81.545 33.828 90.253 1.00 123.58 98 ARG A C 1
ATOM 661 O O . ARG A 1 102 ? 82.111 34.706 90.903 1.00 114.11 98 ARG A O 1
ATOM 669 N N . ILE A 1 103 ? 80.268 33.510 90.430 1.00 70.79 99 ILE A N 1
ATOM 670 C CA . ILE A 1 103 ? 79.491 34.123 91.494 1.00 66.62 99 ILE A CA 1
ATOM 671 C C . ILE A 1 103 ? 79.832 33.450 92.815 1.00 84.72 99 ILE A C 1
ATOM 672 O O . ILE A 1 103 ? 79.323 32.371 93.118 1.00 86.23 99 ILE A O 1
ATOM 6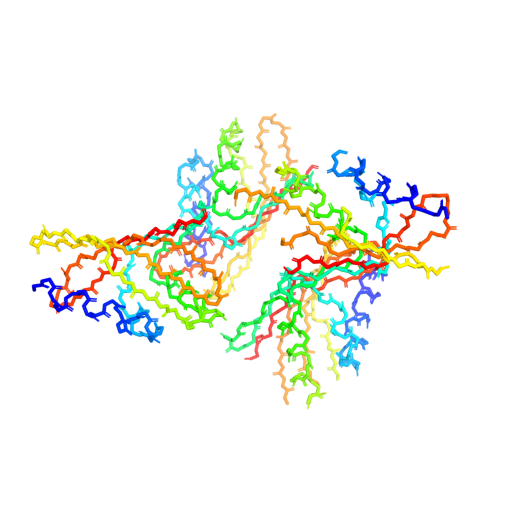77 N N . GLU A 1 104 ? 80.706 34.082 93.590 1.00 66.36 100 GLU A N 1
ATOM 678 C CA . GLU A 1 104 ? 81.125 33.524 94.866 1.00 69.51 100 GLU A CA 1
ATOM 679 C C . GLU A 1 104 ? 79.948 33.512 95.831 1.00 70.49 100 GLU A C 1
ATOM 680 O O . GLU A 1 104 ? 79.717 32.529 96.534 1.00 93.37 100 GLU A O 1
ATOM 686 N N . GLU A 1 105 ? 79.200 34.610 95.847 1.00 62.20 101 GLU A N 1
ATOM 687 C CA . GLU A 1 105 ? 77.991 34.708 96.653 1.00 67.25 101 GLU A CA 1
ATOM 688 C C . GLU A 1 105 ? 77.120 35.861 96.182 1.00 51.26 101 GLU A C 1
ATOM 689 O O . GLU A 1 105 ? 77.595 36.789 95.525 1.00 47.82 101 GLU A O 1
ATOM 695 N N . MET A 1 106 ? 75.835 35.783 96.505 1.00 40.05 102 MET A N 1
ATOM 696 C CA . MET A 1 106 ? 74.916 36.879 96.246 1.00 54.41 102 MET A CA 1
ATOM 697 C C . MET A 1 106 ? 73.723 36.798 97.191 1.00 48.29 102 MET A C 1
ATOM 698 O O . MET A 1 106 ? 73.189 35.723 97.448 1.00 59.47 102 MET A O 1
ATOM 703 N N . ARG A 1 107 ? 73.318 37.943 97.725 1.00 75.81 103 ARG A N 1
ATOM 704 C CA . ARG A 1 107 ? 72.188 37.980 98.639 1.00 87.93 103 ARG A CA 1
ATOM 705 C C . ARG A 1 107 ? 71.167 39.009 98.171 1.00 84.55 103 ARG A C 1
ATOM 706 O O . ARG A 1 107 ? 71.517 40.132 97.803 1.00 67.57 103 ARG A O 1
ATOM 714 N N . LEU A 1 108 ? 69.902 38.608 98.161 1.00 81.98 104 LEU A N 1
ATOM 715 C CA . LEU A 1 108 ? 68.829 39.505 97.762 1.00 79.92 104 LEU A CA 1
ATOM 716 C C . LEU A 1 108 ? 67.896 39.757 98.937 1.00 93.35 104 LEU A C 1
ATOM 717 O O . LEU A 1 108 ? 67.045 38.930 99.254 1.00 101.53 104 LEU A O 1
ATOM 722 N N . HIS A 1 109 ? 68.069 40.902 99.586 1.00 112.30 105 HIS A N 1
ATOM 723 C CA . HIS A 1 109 ? 67.186 41.296 100.673 1.00 113.65 105 HIS A CA 1
ATOM 724 C C . HIS A 1 109 ? 66.353 42.505 100.261 1.00 115.76 105 HIS A C 1
ATOM 725 O O . HIS A 1 109 ? 66.870 43.617 100.144 1.00 103.89 105 HIS A O 1
ATOM 727 N N . GLY A 1 110 ? 65.064 42.277 100.029 1.00 119.42 106 GLY A N 1
ATOM 728 C CA . GLY A 1 110 ? 64.161 43.340 99.627 1.00 112.31 106 GLY A CA 1
ATOM 729 C C . GLY A 1 110 ? 63.216 43.748 100.741 1.00 126.08 106 GLY A C 1
ATOM 730 O O . GLY A 1 110 ? 62.863 42.937 101.597 1.00 122.56 106 GLY A O 1
ATOM 731 C C . MET B 1 4 ? 74.606 48.946 116.247 1.00 122.59 0 MET B C 1
ATOM 732 O O . MET B 1 4 ? 75.618 48.356 115.871 1.00 128.82 0 MET B O 1
ATOM 733 N N . SER B 1 5 ? 74.639 50.154 116.799 1.00 101.47 1 SER B N 1
ATOM 734 C CA . SER B 1 5 ? 75.852 50.686 117.410 1.00 114.13 1 SER B CA 1
ATOM 735 C C . SER B 1 5 ? 76.381 49.789 118.523 1.00 121.77 1 SER B C 1
ATOM 736 O O . SER B 1 5 ? 77.552 49.407 118.524 1.00 109.76 1 SER B O 1
ATOM 738 N N . GLU B 1 6 ? 75.507 49.462 119.473 1.00 135.17 2 GLU B N 1
ATOM 739 C CA . GLU B 1 6 ? 75.883 48.673 120.644 1.00 129.17 2 GLU B CA 1
ATOM 740 C C . GLU B 1 6 ? 76.214 47.228 120.286 1.00 123.99 2 GLU B C 1
ATOM 741 O O . GLU B 1 6 ? 77.141 46.638 120.844 1.00 108.75 2 GLU B O 1
ATOM 743 N N . GLU B 1 7 ? 75.452 46.660 119.358 1.00 123.27 3 GLU B N 1
ATOM 744 C CA . GLU B 1 7 ? 75.669 45.281 118.933 1.00 115.16 3 GLU B CA 1
ATOM 745 C C . GLU B 1 7 ? 76.986 45.133 118.180 1.00 111.28 3 GLU B C 1
ATOM 746 O O . GLU B 1 7 ? 77.605 44.068 118.190 1.00 98.70 3 GLU B O 1
ATOM 748 N N . ALA B 1 8 ? 77.408 46.210 117.526 1.00 106.21 4 ALA B N 1
ATOM 749 C CA . ALA B 1 8 ? 78.630 46.194 116.733 1.00 108.93 4 ALA B CA 1
ATOM 750 C C . ALA B 1 8 ? 79.882 46.261 117.599 1.00 91.83 4 ALA B C 1
ATOM 751 O O . ALA B 1 8 ? 80.879 45.598 117.314 1.00 100.23 4 ALA B O 1
ATOM 752 N N . LYS B 1 9 ? 79.821 47.067 118.654 1.00 97.18 5 LYS B N 1
ATOM 753 C CA . LYS B 1 9 ? 80.942 47.239 119.570 1.00 96.48 5 LYS B CA 1
ATOM 754 C C . LYS B 1 9 ? 81.356 45.918 120.197 1.00 92.98 5 LYS B C 1
ATOM 755 O O . LYS B 1 9 ? 82.543 45.660 120.388 1.00 79.84 5 LYS B O 1
ATOM 757 N N . ILE B 1 10 ? 80.370 45.089 120.520 1.00 97.45 6 ILE B N 1
ATOM 758 C CA . ILE B 1 10 ? 80.637 43.769 121.075 1.00 103.13 6 ILE B CA 1
ATOM 759 C C . ILE B 1 10 ? 81.300 42.872 120.038 1.00 76.63 6 ILE B C 1
ATOM 760 O O . ILE B 1 10 ? 82.264 42.167 120.337 1.00 73.68 6 ILE B O 1
ATOM 762 N N . ALA B 1 11 ? 80.770 42.913 118.819 1.00 77.93 7 ALA B N 1
ATOM 763 C CA . ALA B 1 11 ? 81.257 42.082 117.725 1.00 84.79 7 ALA B CA 1
ATOM 764 C C . ALA B 1 11 ? 82.723 42.365 117.436 1.00 73.29 7 ALA B C 1
ATOM 765 O O . ALA B 1 11 ? 83.532 41.447 117.294 1.00 56.76 7 ALA B O 1
ATOM 767 N N . ILE B 1 12 ? 83.057 43.646 117.354 1.00 74.19 8 ILE B N 1
ATOM 768 C CA . ILE B 1 12 ? 84.430 44.061 117.126 1.00 73.40 8 ILE B CA 1
ATOM 769 C C . ILE B 1 12 ? 85.312 43.709 118.320 1.00 78.23 8 ILE B C 1
ATOM 770 O O . ILE B 1 12 ? 86.449 43.268 118.153 1.00 67.22 8 ILE B O 1
ATOM 775 N N . GLU B 1 13 ? 84.776 43.892 119.524 1.00 93.13 9 GLU B N 1
ATOM 776 C CA . GLU B 1 13 ? 85.540 43.645 120.743 1.00 78.38 9 GLU B CA 1
ATOM 777 C C . GLU B 1 13 ? 85.950 42.183 120.867 1.00 68.15 9 GLU B C 1
ATOM 778 O O . GLU B 1 13 ? 87.087 41.883 121.229 1.00 61.23 9 GLU B O 1
ATOM 780 N N . LEU B 1 14 ? 85.025 41.278 120.560 1.00 81.55 10 LEU B N 1
ATOM 781 C CA . LEU B 1 14 ? 85.293 39.844 120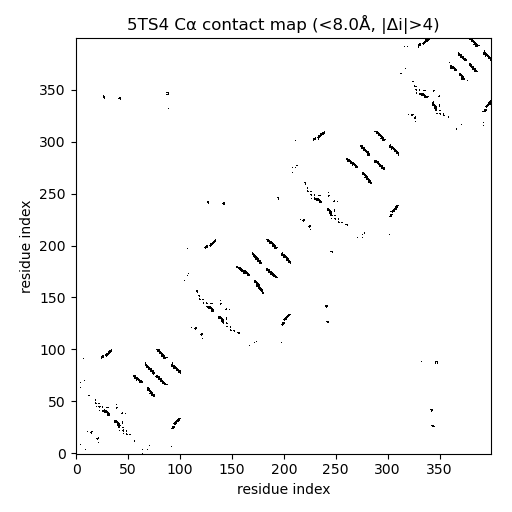.656 1.00 67.97 10 LEU B CA 1
ATOM 782 C C . LEU B 1 14 ? 86.413 39.400 119.732 1.00 64.23 10 LEU B C 1
ATOM 783 O O . LEU B 1 14 ? 87.250 38.587 120.115 1.00 62.38 10 LEU B O 1
ATOM 788 N N . PHE B 1 15 ? 86.422 39.926 118.513 1.00 75.06 11 PHE B N 1
ATOM 789 C CA . PHE B 1 15 ? 87.473 39.586 117.567 1.00 74.11 11 PHE B CA 1
ATOM 790 C C . PHE B 1 15 ? 88.806 40.134 118.057 1.00 84.92 11 PHE B C 1
ATOM 791 O O . PHE B 1 15 ? 89.841 39.482 117.924 1.00 79.47 11 PHE B O 1
ATOM 799 N N . LYS B 1 16 ? 88.770 41.333 118.630 1.00 83.38 12 LYS B N 1
ATOM 800 C CA . LYS B 1 16 ? 89.960 41.945 119.208 1.00 75.52 12 LYS B CA 1
ATOM 801 C C . LYS B 1 16 ? 90.484 41.112 120.373 1.00 79.63 12 LYS B C 1
ATOM 802 O O . LYS B 1 16 ? 91.693 40.930 120.523 1.00 81.68 12 LYS B O 1
ATOM 804 N N . GLU B 1 17 ? 89.569 40.606 121.194 1.00 79.21 13 GLU B N 1
ATOM 805 C CA . GLU B 1 17 ? 89.938 39.741 122.310 1.00 85.81 13 GLU B CA 1
ATOM 806 C C . GLU B 1 17 ? 90.287 38.342 121.811 1.00 90.19 13 GLU B C 1
ATOM 807 O O . GLU B 1 17 ? 90.931 37.564 122.514 1.00 96.41 13 GLU B O 1
ATOM 809 N N . ALA B 1 18 ? 89.859 38.027 120.593 1.00 86.07 14 ALA B N 1
ATOM 810 C CA . ALA B 1 18 ? 90.196 36.751 119.978 1.00 85.99 14 ALA B CA 1
ATOM 811 C C . ALA B 1 18 ? 91.591 36.798 119.370 1.00 90.63 14 ALA B C 1
ATOM 812 O O . ALA B 1 18 ? 92.234 35.763 119.190 1.00 89.55 14 ALA B O 1
ATOM 814 N N . MET B 1 19 ? 92.059 38.001 119.055 1.00 100.24 15 MET B N 1
ATOM 815 C CA . MET B 1 19 ? 93.374 38.160 118.447 1.00 104.44 15 MET B CA 1
ATOM 816 C C . MET B 1 19 ? 94.493 37.927 119.463 1.00 106.28 15 MET B C 1
ATOM 817 O O . MET B 1 19 ? 95.532 37.358 119.127 1.00 107.07 15 MET B O 1
ATOM 822 N N . LYS B 1 20 ? 94.275 38.357 120.703 1.00 114.05 16 LYS B N 1
ATOM 823 C CA . LYS B 1 20 ? 95.271 38.180 121.759 1.00 120.46 16 LYS B CA 1
ATOM 824 C C . LYS B 1 20 ? 95.343 36.732 122.244 1.00 125.90 16 LYS B C 1
ATOM 825 O O . LYS B 1 20 ? 96.402 36.264 122.664 1.00 130.41 16 LYS B O 1
ATOM 831 N N . ASP B 1 21 ? 94.215 36.030 122.185 1.00 117.47 17 ASP B N 1
ATOM 832 C CA . ASP B 1 21 ? 94.135 34.661 122.686 1.00 98.31 17 ASP B CA 1
ATOM 833 C C . ASP B 1 21 ? 93.608 33.717 121.603 1.00 102.80 17 ASP B C 1
ATOM 834 O O . ASP B 1 21 ? 92.427 33.763 121.260 1.00 92.89 17 ASP B O 1
ATOM 839 N N . PRO B 1 22 ? 94.492 32.865 121.058 1.00 107.43 18 PRO B N 1
ATOM 840 C CA . PRO B 1 22 ? 94.175 31.880 120.012 1.00 103.15 18 PRO B CA 1
ATOM 841 C C . PRO B 1 22 ? 93.030 30.940 120.384 1.00 88.91 18 PRO B C 1
ATOM 842 O O . PRO B 1 22 ? 92.281 30.516 119.506 1.00 86.74 18 PRO B O 1
ATOM 846 N N . GLU B 1 23 ? 92.907 30.619 121.668 1.00 87.70 19 GLU B N 1
ATOM 847 C CA . GLU B 1 23 ? 91.855 29.728 122.144 1.00 90.35 19 GLU B CA 1
ATOM 848 C C . GLU B 1 23 ? 90.478 30.355 121.989 1.00 90.29 19 GLU B C 1
ATOM 849 O O . GLU B 1 23 ? 89.501 29.669 121.685 1.00 76.95 19 GLU B O 1
ATOM 855 N N . ARG B 1 24 ? 90.411 31.662 122.213 1.00 93.69 20 ARG B N 1
ATOM 856 C CA . ARG B 1 24 ? 89.180 32.413 122.018 1.00 94.26 20 ARG B CA 1
ATOM 857 C C . ARG B 1 24 ? 88.795 32.380 120.543 1.00 86.43 20 ARG B C 1
ATOM 858 O O . ARG B 1 24 ? 87.613 32.373 120.198 1.00 80.33 20 ARG B O 1
ATOM 863 N N . PHE B 1 25 ? 89.807 32.354 119.680 1.00 87.27 21 PHE B N 1
ATOM 864 C CA . PHE B 1 25 ? 89.600 32.340 118.237 1.00 78.42 21 PHE B CA 1
ATOM 865 C C . PHE B 1 25 ? 89.007 31.018 117.768 1.00 83.71 21 PHE B C 1
ATOM 866 O O . PHE B 1 25 ? 88.098 31.003 116.939 1.00 73.49 21 PHE B O 1
ATOM 874 N N . LYS B 1 26 ? 89.532 29.915 118.297 1.00 85.88 22 LYS B N 1
ATOM 875 C CA . LYS B 1 26 ? 89.091 28.579 117.896 1.00 69.37 22 LYS B CA 1
ATOM 876 C C . LYS B 1 26 ? 87.608 28.363 118.164 1.00 66.43 22 LYS B C 1
ATOM 877 O O . LYS B 1 26 ? 86.939 27.623 117.440 1.00 61.00 22 LYS B O 1
ATOM 882 N N . GLU B 1 27 ? 87.100 29.016 119.206 1.00 53.61 23 GLU B N 1
ATOM 883 C CA . GLU B 1 27 ? 85.703 28.874 119.603 1.00 67.96 23 GLU B CA 1
ATOM 884 C C . GLU B 1 27 ? 84.752 29.564 118.627 1.00 70.60 23 GLU B C 1
ATOM 885 O O . GLU B 1 27 ? 83.547 29.308 118.643 1.00 84.89 23 GLU B O 1
ATOM 891 N N . MET B 1 28 ? 85.290 30.434 117.777 1.00 78.94 24 MET B N 1
ATOM 892 C CA . MET B 1 28 ? 84.450 31.213 116.874 1.00 69.36 24 MET B CA 1
ATOM 893 C C . MET B 1 28 ? 84.279 30.562 115.507 1.00 74.31 24 MET B C 1
ATOM 894 O O . MET B 1 28 ? 83.172 30.522 114.976 1.00 71.31 24 MET B O 1
ATOM 899 N N . CYS B 1 29 ? 85.366 30.048 114.938 1.00 74.89 25 CYS B N 1
ATOM 900 C CA . CYS B 1 29 ? 85.302 29.468 113.599 1.00 75.56 25 CYS B CA 1
ATOM 901 C C . CYS B 1 29 ? 84.353 28.267 113.552 1.00 50.59 25 CYS B C 1
ATOM 902 O O . CYS B 1 29 ? 84.233 27.512 114.516 1.00 70.06 25 CYS B O 1
ATOM 905 N N . SER B 1 30 ? 83.692 28.113 112.408 1.00 49.48 26 SER B N 1
ATOM 906 C CA . SER B 1 30 ? 82.628 27.135 112.213 1.00 59.91 26 SER B CA 1
ATOM 907 C C . SER B 1 30 ? 82.973 26.230 111.023 1.00 64.01 26 SER B C 1
ATOM 908 O O . SER B 1 30 ? 84.010 26.418 110.393 1.00 53.79 26 SER B O 1
ATOM 911 N N . PRO B 1 31 ? 82.122 25.229 110.721 1.00 74.16 27 PRO B N 1
ATOM 912 C CA . PRO B 1 31 ? 82.401 24.417 109.531 1.00 68.60 27 PRO B CA 1
ATOM 913 C C . PRO B 1 31 ? 82.363 25.217 108.234 1.00 69.42 27 PRO B C 1
ATOM 914 O O . PRO B 1 31 ? 83.096 24.911 107.294 1.00 58.94 27 PRO B O 1
ATOM 918 N N . ASP B 1 32 ? 81.516 26.238 108.192 1.00 67.82 28 ASP B N 1
ATOM 919 C CA . ASP B 1 32 ? 81.351 27.037 106.988 1.00 62.54 28 ASP B CA 1
ATOM 920 C C . ASP B 1 32 ? 82.444 28.097 106.862 1.00 67.19 28 ASP B C 1
ATOM 921 O O . ASP B 1 32 ? 82.456 28.875 105.906 1.00 76.97 28 ASP B O 1
ATOM 924 N N . THR B 1 33 ? 83.363 28.123 107.822 1.00 60.18 29 THR B N 1
ATOM 925 C CA . THR B 1 33 ? 84.403 29.151 107.853 1.00 62.59 29 THR B CA 1
ATOM 926 C C . THR B 1 33 ? 85.414 28.985 106.725 1.00 70.54 29 THR B C 1
ATOM 927 O O . THR B 1 33 ? 85.942 27.895 106.496 1.00 49.74 29 THR B O 1
ATOM 931 N N . ARG B 1 34 ? 85.675 30.084 106.025 1.00 74.53 30 ARG B N 1
ATOM 932 C CA . ARG B 1 34 ? 86.655 30.110 104.951 1.00 61.13 30 ARG B CA 1
ATOM 933 C C . ARG B 1 34 ? 87.720 31.166 105.225 1.00 66.14 30 ARG B C 1
ATOM 934 O O . ARG B 1 34 ? 87.406 32.335 105.440 1.00 62.09 30 ARG B O 1
ATOM 942 N N . ILE B 1 35 ? 88.982 30.746 105.220 1.00 67.70 31 ILE B N 1
ATOM 943 C CA . ILE B 1 35 ? 90.090 31.650 105.513 1.00 59.88 31 ILE B CA 1
ATOM 944 C C . ILE B 1 35 ? 91.127 31.669 104.394 1.00 67.59 31 ILE B C 1
ATOM 945 O O . ILE B 1 35 ? 91.607 30.624 103.962 1.00 70.02 31 ILE B O 1
ATOM 950 N N . GLU B 1 36 ? 91.473 32.868 103.934 1.00 71.18 32 GLU B N 1
ATOM 951 C CA . GLU B 1 36 ? 92.465 33.026 102.880 1.00 68.25 32 GLU B CA 1
ATOM 952 C C . GLU B 1 36 ? 93.597 33.954 103.322 1.00 57.68 32 GLU B C 1
ATOM 953 O O . GLU B 1 36 ? 93.350 35.044 103.837 1.00 59.00 32 GLU B O 1
ATOM 955 N N . SER B 1 37 ? 94.836 33.515 103.119 1.00 65.20 33 SER B N 1
ATOM 956 C CA . SER B 1 37 ? 96.010 34.305 103.490 1.00 74.49 33 SER B CA 1
ATOM 957 C C . SER B 1 37 ? 97.149 34.150 102.486 1.00 91.52 33 SER B C 1
ATOM 958 O O . SER B 1 37 ? 97.838 33.128 102.474 1.00 88.82 33 SER B O 1
ATOM 961 N N . ASN B 1 38 ? 97.344 35.175 101.658 1.00 113.91 34 ASN B N 1
ATOM 962 C CA . ASN B 1 38 ? 98.383 35.179 100.629 1.00 117.26 34 ASN B CA 1
ATOM 963 C C . ASN B 1 38 ? 98.298 33.982 99.688 1.00 107.95 34 ASN B C 1
ATOM 964 O O . ASN B 1 38 ? 99.318 33.382 99.349 1.00 95.94 34 ASN B O 1
ATOM 969 N N . GLY B 1 39 ? 97.087 33.629 99.272 1.00 98.37 35 GLY B N 1
ATOM 970 C CA . GLY B 1 39 ? 96.895 32.493 98.387 1.00 98.57 35 GLY B CA 1
ATOM 971 C C . GLY B 1 39 ? 96.746 31.165 99.111 1.00 122.30 35 GLY B C 1
ATOM 972 O O . GLY B 1 39 ? 96.547 30.127 98.478 1.00 121.77 35 GLY B O 1
ATOM 973 N N . GLN B 1 40 ? 96.843 31.193 100.437 1.00 112.34 36 GLN B N 1
ATOM 974 C CA . GLN B 1 40 ? 96.682 29.985 101.246 1.00 94.37 36 GLN B CA 1
ATOM 975 C C . GLN B 1 40 ? 95.286 29.917 101.865 1.00 89.31 36 GLN B C 1
ATOM 976 O O . GLN B 1 40 ? 94.846 30.855 102.534 1.00 88.83 36 GLN B O 1
ATOM 982 N N . GLU B 1 41 ? 94.600 28.798 101.644 1.00 86.75 37 GLU B N 1
ATOM 983 C CA . GLU B 1 41 ? 93.199 28.663 102.034 1.00 83.67 37 GLU B CA 1
ATOM 984 C C . GLU B 1 41 ? 92.963 27.631 103.144 1.00 80.68 37 GLU B C 1
ATOM 985 O O . GLU B 1 41 ? 93.322 26.460 103.017 1.00 81.01 37 GLU B O 1
ATOM 991 N N . TYR B 1 42 ? 92.356 28.087 104.236 1.00 69.93 38 TYR B N 1
ATOM 992 C CA . TYR B 1 42 ? 91.952 27.215 105.330 1.00 61.14 38 TYR B CA 1
ATOM 993 C C . TYR B 1 42 ? 90.433 27.105 105.367 1.00 67.13 38 TYR B C 1
ATOM 994 O O . TYR B 1 42 ? 89.733 28.108 105.517 1.00 62.58 38 TYR B O 1
ATOM 1003 N N . ARG B 1 43 ? 89.921 25.884 105.239 1.00 63.82 39 ARG B N 1
ATOM 1004 C CA . ARG B 1 43 ? 88.479 25.685 105.170 1.00 65.23 39 ARG B CA 1
ATOM 1005 C C . ARG B 1 43 ? 87.992 24.559 106.080 1.00 70.77 39 ARG B C 1
ATOM 1006 O O . ARG B 1 43 ? 88.554 23.463 106.098 1.00 85.57 39 ARG B O 1
ATOM 1014 N N . GLY B 1 44 ? 86.935 24.851 106.833 1.00 71.99 40 GLY B N 1
ATOM 1015 C CA . GLY B 1 44 ? 86.364 23.904 107.772 1.00 65.79 40 GLY B CA 1
ATOM 1016 C C . GLY B 1 44 ? 86.785 24.182 109.203 1.00 77.94 40 GLY B C 1
ATOM 1017 O O . GLY B 1 44 ? 87.650 25.021 109.458 1.00 72.76 40 GLY B O 1
ATOM 1018 N N . SER B 1 45 ? 86.174 23.463 110.139 1.00 73.10 41 SER B N 1
ATOM 1019 C CA . SER B 1 45 ? 86.465 23.642 111.555 1.00 67.07 41 SER B CA 1
ATOM 1020 C C . SER B 1 45 ? 87.906 23.262 111.880 1.00 63.60 41 SER B C 1
ATOM 1021 O O . SER B 1 45 ? 88.597 23.978 112.605 1.00 65.07 41 SER B O 1
ATOM 1024 N N . GLU B 1 46 ? 88.354 22.138 111.329 1.00 85.61 42 GLU B N 1
ATOM 1025 C CA . GLU B 1 46 ? 89.672 21.598 111.644 1.00 91.00 42 GLU B CA 1
ATOM 1026 C C . GLU B 1 46 ? 90.802 22.472 111.113 1.00 86.67 42 GLU B C 1
ATOM 1027 O O . GLU B 1 46 ? 91.836 22.632 111.763 1.00 74.74 42 GLU B O 1
ATOM 1033 N N . GLU B 1 47 ? 90.606 23.035 109.926 1.00 79.75 43 GLU B N 1
ATOM 1034 C CA . GLU B 1 47 ? 91.631 23.867 109.312 1.00 82.68 43 GLU B CA 1
ATOM 1035 C C . GLU B 1 47 ? 91.655 25.249 109.944 1.00 78.10 43 GLU B C 1
ATOM 1036 O O . GLU B 1 47 ? 92.707 25.881 110.025 1.00 75.40 43 GLU B O 1
ATOM 1042 N N . CYS B 1 48 ? 90.489 25.712 110.386 1.00 57.31 44 CYS B N 1
ATOM 1043 C CA . CYS B 1 48 ? 90.376 26.994 111.076 1.00 70.50 44 CYS B CA 1
ATOM 1044 C C . CYS B 1 48 ? 91.160 26.995 112.383 1.00 75.50 44 CYS B C 1
ATOM 1045 O O . CYS B 1 48 ? 91.754 28.005 112.765 1.00 70.63 44 CYS B O 1
ATOM 1048 N N . LYS B 1 49 ? 91.154 25.855 113.067 1.00 91.87 45 LYS B N 1
ATOM 1049 C CA . LYS B 1 49 ? 91.882 25.707 114.320 1.00 84.15 45 LYS B CA 1
ATOM 1050 C C . LYS B 1 49 ? 93.387 25.706 114.068 1.00 74.19 45 LYS B C 1
ATOM 1051 O O . LYS B 1 49 ? 94.152 26.292 114.834 1.00 55.01 45 LYS B O 1
ATOM 1053 N N . LYS B 1 50 ? 93.804 25.047 112.990 1.00 85.00 46 LYS B N 1
ATOM 1054 C CA . LYS B 1 50 ? 95.213 24.998 112.618 1.00 78.49 46 LYS B CA 1
ATOM 1055 C C . LYS B 1 50 ? 95.730 26.393 112.291 1.00 78.71 46 LYS B C 1
ATOM 1056 O O . LYS B 1 50 ? 96.893 26.707 112.540 1.00 84.51 46 LYS B O 1
ATOM 1059 N N . PHE B 1 51 ? 94.854 27.225 111.735 1.00 90.20 47 PHE B N 1
ATOM 1060 C CA . PHE B 1 51 ? 95.204 28.599 111.396 1.00 83.57 47 PHE B CA 1
ATOM 1061 C C . PHE B 1 51 ? 95.506 29.405 112.651 1.00 88.25 47 PHE B C 1
ATOM 1062 O O . PHE B 1 51 ? 96.481 30.154 112.697 1.00 91.88 47 PHE B O 1
ATOM 1070 N N . ALA B 1 52 ? 94.662 29.241 113.665 1.00 115.25 48 ALA B N 1
ATOM 1071 C CA . ALA B 1 52 ? 94.843 29.917 114.943 1.00 104.72 48 ALA B CA 1
ATOM 1072 C C . ALA B 1 52 ? 96.178 29.544 115.571 1.00 106.63 48 ALA B C 1
ATOM 1073 O O . ALA B 1 52 ? 96.876 30.395 116.119 1.00 120.74 48 ALA B O 1
ATOM 1075 N N . GLU B 1 53 ? 96.528 28.264 115.487 1.00 103.53 49 GLU B N 1
ATOM 1076 C CA . GLU B 1 53 ? 97.806 27.786 116.000 1.00 108.39 49 GLU B CA 1
ATOM 1077 C C . GLU B 1 53 ? 98.958 28.417 115.226 1.00 105.05 49 GLU B C 1
ATOM 1078 O O . GLU B 1 53 ? 99.992 28.752 115.802 1.00 113.74 49 GLU B O 1
ATOM 1080 N N . GLU B 1 54 ? 98.774 28.579 113.920 1.00 101.07 50 GLU B N 1
ATOM 1081 C CA . GLU B 1 54 ? 99.772 29.246 113.091 1.00 108.52 50 GLU B CA 1
ATOM 1082 C C . GLU B 1 54 ? 99.712 30.755 113.292 1.00 116.72 50 GLU B C 1
ATOM 1083 O O . GLU B 1 54 ? 100.724 31.448 113.199 1.00 126.46 50 GLU B O 1
ATOM 1089 N N . MET B 1 55 ? 98.517 31.261 113.569 1.00 170.39 51 MET B N 1
ATOM 1090 C CA . MET B 1 55 ? 98.336 32.683 113.824 1.00 174.95 51 MET B CA 1
ATOM 1091 C C . MET B 1 55 ? 98.976 33.100 115.143 1.00 173.55 51 MET B C 1
ATOM 1092 O O . MET B 1 55 ? 99.504 34.207 115.269 1.00 181.96 51 MET B O 1
ATOM 1097 N N . LYS B 1 56 ? 98.928 32.200 116.120 1.00 114.21 52 LYS B N 1
ATOM 1098 C CA . LYS B 1 56 ? 99.401 32.483 117.471 1.00 118.44 52 LYS B CA 1
ATOM 1099 C C . LYS B 1 56 ? 100.869 32.8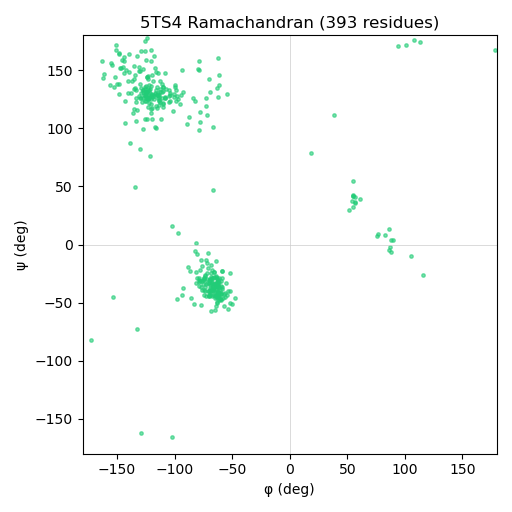91 117.533 1.00 127.23 52 LYS B C 1
ATOM 1100 O O . LYS B 1 56 ? 101.297 33.541 118.486 1.00 137.14 52 LYS B O 1
ATOM 1101 N N . LYS B 1 57 ? 101.635 32.511 116.515 1.00 122.83 53 LYS B N 1
ATOM 1102 C CA . LYS B 1 57 ? 103.052 32.847 116.455 1.00 133.05 53 LYS B CA 1
ATOM 1103 C C . LYS B 1 57 ? 103.258 34.355 116.361 1.00 144.07 53 LYS B C 1
ATOM 1104 O O . LYS B 1 57 ? 104.210 34.897 116.919 1.00 136.20 53 LYS B O 1
ATOM 1105 N N . THR B 1 58 ? 102.354 35.027 115.655 1.00 150.80 54 THR B N 1
ATOM 1106 C CA . THR B 1 58 ? 102.428 36.473 115.497 1.00 149.53 54 THR B CA 1
ATOM 1107 C C . THR B 1 58 ? 101.884 37.175 116.737 1.00 141.78 54 THR B C 1
ATOM 1108 O O . THR B 1 58 ? 101.019 36.641 117.432 1.00 125.42 54 THR B O 1
ATOM 1112 N N . HIS B 1 59 ? 102.390 38.372 117.009 1.00 150.69 55 HIS B N 1
ATOM 1113 C CA . HIS B 1 59 ? 102.064 39.070 118.248 1.00 151.16 55 HIS B CA 1
ATOM 1114 C C . HIS B 1 59 ? 101.225 40.326 118.025 1.00 144.63 55 HIS B C 1
ATOM 1115 O O . HIS B 1 59 ? 101.640 41.239 117.316 1.00 145.17 55 HIS B O 1
ATOM 1117 N N . PRO B 1 60 ? 100.043 40.378 118.656 1.00 150.79 56 PRO B N 1
ATOM 1118 C CA . PRO B 1 60 ? 99.114 41.515 118.611 1.00 151.73 56 PRO B CA 1
ATOM 1119 C C . PRO B 1 60 ? 99.739 42.780 119.213 1.00 172.53 56 PRO B C 1
ATOM 1120 O O . PRO B 1 60 ? 100.709 42.657 119.961 1.00 183.67 56 PRO B O 1
ATOM 1124 N N . TRP B 1 61 ? 99.212 43.967 118.905 1.00 157.44 57 TRP B N 1
ATOM 1125 C CA . TRP B 1 61 ? 98.051 44.140 118.037 1.00 155.06 57 TRP B CA 1
ATOM 1126 C C . TRP B 1 61 ? 98.286 45.215 116.982 1.00 151.70 57 TRP B C 1
ATOM 1127 O O . TRP B 1 61 ? 98.455 44.909 115.801 1.00 138.68 57 TRP B O 1
ATOM 1129 N N . GLU B 1 62 ? 98.293 46.473 117.417 1.00 135.93 58 GLU B N 1
ATOM 1130 C CA . GLU B 1 62 ? 98.426 47.603 116.504 1.00 139.51 58 GLU B CA 1
ATOM 1131 C C . GLU B 1 62 ? 97.249 47.606 115.535 1.00 136.29 58 GLU B C 1
ATOM 1132 O O . GLU B 1 62 ? 97.402 47.898 114.349 1.00 129.10 58 GLU B O 1
ATOM 1133 N N . VAL B 1 63 ? 96.073 47.274 116.057 1.00 141.21 59 VAL B N 1
ATOM 1134 C CA . VAL B 1 63 ? 94.892 47.072 115.226 1.00 124.78 59 VAL B CA 1
ATOM 1135 C C . VAL B 1 63 ? 93.985 48.299 115.183 1.00 115.99 59 VAL B C 1
ATOM 1136 O O . VAL B 1 63 ? 93.595 48.834 116.220 1.00 123.95 59 VAL B O 1
ATOM 1140 N N . ARG B 1 64 ? 93.656 48.739 113.973 1.00 99.66 60 ARG B N 1
ATOM 1141 C CA . ARG B 1 64 ? 92.715 49.835 113.789 1.00 98.32 60 ARG B CA 1
ATOM 1142 C C . ARG B 1 64 ? 91.626 49.426 112.801 1.00 82.29 60 ARG B C 1
ATOM 1143 O O . ARG B 1 64 ? 91.915 49.039 111.670 1.00 80.10 60 ARG B O 1
ATOM 1145 N N . VAL B 1 65 ? 90.377 49.503 113.246 1.00 72.42 61 VAL B N 1
ATOM 1146 C CA . VAL B 1 65 ? 89.230 49.153 112.417 1.00 61.53 61 VAL B CA 1
ATOM 1147 C C . VAL B 1 65 ? 88.911 50.264 111.432 1.00 82.03 61 VAL B C 1
ATOM 1148 O O . VAL B 1 65 ? 88.366 51.301 111.809 1.00 87.54 61 VAL B O 1
ATOM 1152 N N . GLU B 1 66 ? 89.251 50.047 110.168 1.00 50.92 62 GLU B N 1
ATOM 1153 C CA . GLU B 1 66 ? 89.022 51.060 109.152 1.00 50.46 62 GLU B CA 1
ATOM 1154 C C . GLU B 1 66 ? 87.548 51.153 108.778 1.00 50.15 62 GLU B C 1
ATOM 1155 O O . GLU B 1 66 ? 87.000 52.245 108.650 1.00 73.48 62 GLU B O 1
ATOM 1161 N N . ARG B 1 67 ? 86.907 50.004 108.611 1.00 49.66 63 ARG B N 1
ATOM 1162 C CA . ARG B 1 67 ? 85.536 49.970 108.118 1.00 47.31 63 ARG B CA 1
ATOM 1163 C C . ARG B 1 67 ? 84.669 49.007 108.917 1.00 48.03 63 ARG B C 1
ATOM 1164 O O . ARG B 1 67 ? 85.167 48.046 109.502 1.00 42.42 63 ARG B O 1
ATOM 1172 N N . TYR B 1 68 ? 83.368 49.271 108.942 1.00 55.77 64 TYR B N 1
ATOM 1173 C CA . TYR B 1 68 ? 82.417 48.382 109.596 1.00 49.72 64 TYR B CA 1
ATOM 1174 C C . TYR B 1 68 ? 81.055 48.451 108.915 1.00 57.27 64 TYR B C 1
ATOM 1175 O O . TYR B 1 68 ? 80.586 49.529 108.554 1.00 63.39 64 TYR B O 1
ATOM 1184 N N . ARG B 1 69 ? 80.426 47.296 108.742 1.00 42.02 65 ARG B N 1
ATOM 1185 C CA . ARG B 1 69 ? 79.075 47.245 108.205 1.00 55.95 65 ARG B CA 1
ATOM 1186 C C . ARG B 1 69 ? 78.254 46.238 108.993 1.00 51.01 65 ARG B C 1
ATOM 1187 O O . ARG B 1 69 ? 78.751 45.174 109.366 1.00 42.99 65 ARG B O 1
ATOM 1195 N N . SER B 1 70 ? 76.997 46.575 109.245 1.00 63.96 66 SER B N 1
ATOM 1196 C CA . SER B 1 70 ? 76.162 45.743 110.095 1.00 59.00 66 SER B CA 1
ATOM 1197 C C . SER B 1 70 ? 74.923 45.221 109.388 1.00 59.57 66 SER B C 1
ATOM 1198 O O . SER B 1 70 ? 74.170 45.972 108.772 1.00 74.14 66 SER B O 1
ATOM 1201 N N . ASP B 1 71 ? 74.735 43.913 109.484 1.00 76.64 67 ASP B N 1
ATOM 1202 C CA . ASP B 1 71 ? 73.501 43.267 109.080 1.00 85.09 67 ASP B CA 1
ATOM 1203 C C . ASP B 1 71 ? 73.101 42.362 110.232 1.00 89.50 67 ASP B C 1
ATOM 1204 O O . ASP B 1 71 ? 73.970 41.871 110.952 1.00 103.34 67 ASP B O 1
ATOM 1209 N N . GLY B 1 72 ? 71.801 42.155 110.415 1.00 104.08 68 GLY B N 1
ATOM 1210 C CA . GLY B 1 72 ? 71.292 41.377 111.533 1.00 117.41 68 GLY B CA 1
ATOM 1211 C C . GLY B 1 72 ? 72.007 40.057 111.749 1.00 102.88 68 GLY B C 1
ATOM 1212 O O . GLY B 1 72 ? 72.370 39.712 112.874 1.00 98.28 68 GLY B O 1
ATOM 1213 N N . ASP B 1 73 ? 72.227 39.324 110.664 1.00 88.54 69 ASP B N 1
ATOM 1214 C CA . ASP B 1 73 ? 72.914 38.043 110.748 1.00 100.75 69 ASP B CA 1
ATOM 1215 C C . ASP B 1 73 ? 74.431 38.210 110.754 1.00 90.82 69 ASP B C 1
ATOM 1216 O O . ASP B 1 73 ? 75.118 37.681 111.627 1.00 83.35 69 ASP B O 1
ATOM 1218 N N . ARG B 1 74 ? 74.947 38.961 109.785 1.00 80.34 70 ARG B N 1
ATOM 1219 C CA . ARG B 1 74 ? 76.381 38.988 109.517 1.00 73.55 70 ARG B CA 1
ATOM 1220 C C . ARG B 1 74 ? 77.037 40.352 109.721 1.00 72.38 70 ARG B C 1
ATOM 1221 O O . ARG B 1 74 ? 76.401 41.394 109.573 1.00 70.77 70 ARG B O 1
ATOM 1226 N N . PHE B 1 75 ? 78.323 40.327 110.051 1.00 64.16 71 PHE B N 1
ATOM 1227 C CA . PHE B 1 75 ? 79.100 41.546 110.225 1.00 55.49 71 PHE B CA 1
ATOM 1228 C C . PHE B 1 75 ? 80.331 41.537 109.320 1.00 55.46 71 PHE B C 1
ATOM 1229 O O . PHE B 1 75 ? 81.074 40.555 109.280 1.00 45.81 71 PHE B O 1
ATOM 1237 N N . GLU B 1 76 ? 80.546 42.632 108.599 1.00 70.08 72 GLU B N 1
ATOM 1238 C CA . GLU B 1 76 ? 81.734 42.780 107.766 1.00 60.70 72 GLU B CA 1
ATOM 1239 C C . GLU B 1 76 ? 82.658 43.830 108.373 1.00 57.87 72 GLU B C 1
ATOM 1240 O O . GLU B 1 76 ? 82.278 44.989 108.522 1.00 70.36 72 GLU B O 1
ATOM 1246 N N . ILE B 1 77 ? 83.868 43.417 108.735 1.00 40.43 73 ILE B N 1
ATOM 1247 C CA . ILE B 1 77 ? 84.814 44.315 109.388 1.00 42.72 73 ILE B CA 1
ATOM 1248 C C . ILE B 1 77 ? 86.141 44.382 108.650 1.00 51.38 73 ILE B C 1
ATOM 1249 O O . ILE B 1 77 ? 86.801 43.369 108.435 1.00 48.33 73 ILE B O 1
ATOM 1254 N N . GLU B 1 78 ? 86.530 45.590 108.274 1.00 51.33 74 GLU B N 1
ATOM 1255 C CA . GLU B 1 78 ? 87.801 45.810 107.607 1.00 53.04 74 GLU B CA 1
ATOM 1256 C C . GLU B 1 78 ? 88.728 46.570 108.542 1.00 69.18 74 GLU B C 1
ATOM 1257 O O . GLU B 1 78 ? 88.363 47.626 109.055 1.00 74.42 74 GLU B O 1
ATOM 1263 N N . LEU B 1 79 ? 89.922 46.039 108.781 1.00 58.58 75 LEU B N 1
ATOM 1264 C CA . LEU B 1 79 ? 90.823 46.686 109.725 1.00 51.70 75 LEU B CA 1
ATOM 1265 C C . LEU B 1 79 ? 92.296 46.595 109.341 1.00 62.93 75 LEU B C 1
ATOM 1266 O O . LEU B 1 79 ? 92.694 45.762 108.526 1.00 59.13 75 LEU B O 1
ATOM 1271 N N . ARG B 1 80 ? 93.095 47.468 109.944 1.00 76.48 76 ARG B N 1
ATOM 1272 C CA . ARG B 1 80 ? 94.532 47.507 109.708 1.00 87.68 76 ARG B CA 1
ATOM 1273 C C . ARG B 1 80 ? 95.284 46.984 110.919 1.00 95.12 76 ARG B C 1
ATOM 1274 O O . ARG B 1 80 ? 95.084 47.461 112.036 1.00 84.00 76 ARG B O 1
ATOM 1282 N N . VAL B 1 81 ? 96.156 46.009 110.698 1.00 102.93 77 VAL B N 1
ATOM 1283 C CA . VAL B 1 81 ? 96.913 45.425 111.792 1.00 114.51 77 VAL B CA 1
ATOM 1284 C C . VAL B 1 81 ? 98.385 45.268 111.417 1.00 117.76 77 VAL B C 1
ATOM 1285 O O . VAL B 1 81 ? 98.713 44.823 110.316 1.00 119.83 77 VAL B O 1
ATOM 1289 N N . ASN B 1 82 ? 99.269 45.668 112.328 1.00 133.29 78 ASN B N 1
ATOM 1290 C CA . ASN B 1 82 ? 100.703 45.465 112.147 1.00 137.92 78 ASN B CA 1
ATOM 1291 C C . ASN B 1 82 ? 101.332 44.691 113.311 1.00 151.97 78 ASN B C 1
ATOM 1292 O O . ASN B 1 82 ? 101.167 45.066 114.474 1.00 156.27 78 ASN B O 1
ATOM 1297 N N . PHE B 1 83 ? 102.029 43.598 112.999 1.00 171.50 79 PHE B N 1
ATOM 1298 C CA . PHE B 1 83 ? 102.860 42.925 113.997 1.00 174.37 79 PHE B CA 1
ATOM 1299 C C . PHE B 1 83 ? 104.309 42.833 113.522 1.00 175.94 79 PHE B C 1
ATOM 1300 O O . PHE B 1 83 ? 104.576 42.696 112.326 1.00 177.57 79 PHE B O 1
ATOM 1308 N N . ASN B 1 84 ? 105.235 42.943 114.472 1.00 169.31 80 ASN B N 1
ATOM 1309 C CA . ASN B 1 84 ? 106.667 42.804 114.212 1.00 163.91 80 ASN B CA 1
ATOM 1310 C C . ASN B 1 84 ? 107.175 43.675 113.062 1.00 169.74 80 ASN B C 1
ATOM 1311 O O . ASN B 1 84 ? 108.128 43.308 112.375 1.00 173.20 80 ASN B O 1
ATOM 1313 N N . GLY B 1 85 ? 106.530 44.819 112.853 1.00 177.05 81 GLY B N 1
ATOM 1314 C CA . GLY B 1 85 ? 106.939 45.752 111.818 1.00 174.02 81 GLY B CA 1
ATOM 1315 C C . GLY B 1 85 ? 106.362 45.481 110.438 1.00 161.90 81 GLY B C 1
ATOM 1316 O O . GLY B 1 85 ? 106.823 46.047 109.447 1.00 159.73 81 GLY B O 1
ATOM 1317 N N . LYS B 1 86 ? 105.351 44.619 110.369 1.00 158.98 82 LYS B N 1
ATOM 1318 C CA . LYS B 1 86 ? 104.723 44.274 109.096 1.00 149.60 82 LYS B CA 1
ATOM 1319 C C . LYS B 1 86 ? 103.238 44.632 109.088 1.00 144.86 82 LYS B C 1
ATOM 1320 O O . LYS B 1 86 ? 102.460 44.087 109.871 1.00 140.93 82 LYS B O 1
ATOM 1322 N N . THR B 1 87 ? 102.849 45.540 108.196 1.00 137.55 83 THR B N 1
ATOM 1323 C CA . THR B 1 87 ? 101.462 45.997 108.110 1.00 128.66 83 THR B CA 1
ATOM 1324 C C . THR B 1 87 ? 100.720 45.402 106.917 1.00 120.47 83 THR B C 1
ATOM 1325 O O . THR B 1 87 ? 101.226 45.408 105.795 1.00 131.87 83 THR B O 1
ATOM 1329 N N . PHE 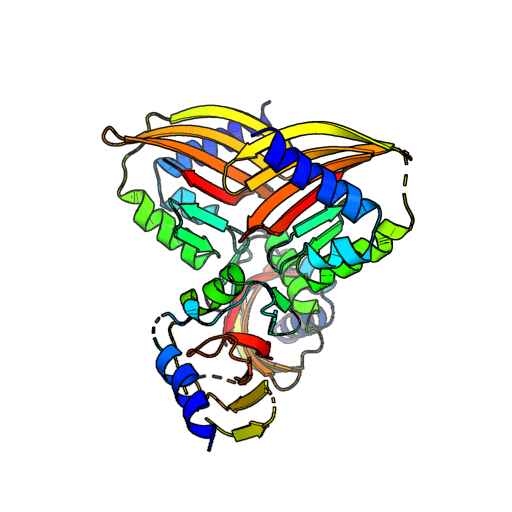B 1 88 ? 99.513 44.907 107.166 1.00 113.94 84 PHE B N 1
ATOM 1330 C CA . PHE B 1 88 ? 98.692 44.318 106.116 1.00 119.42 84 PHE B CA 1
ATOM 1331 C C . PHE B 1 88 ? 97.211 44.541 106.397 1.00 113.76 84 PHE B C 1
ATOM 1332 O O . PHE B 1 88 ? 96.830 44.887 107.516 1.00 101.22 84 PHE B O 1
ATOM 1340 N N . ARG B 1 89 ? 96.380 44.337 105.380 1.00 105.77 85 ARG B N 1
ATOM 1341 C CA . ARG B 1 89 ? 94.942 44.559 105.501 1.00 95.19 85 ARG B CA 1
ATOM 1342 C C . ARG B 1 89 ? 94.190 43.251 105.735 1.00 90.85 85 ARG B C 1
ATOM 1343 O O . ARG B 1 89 ? 94.446 42.249 105.069 1.00 101.41 85 ARG B O 1
ATOM 1345 N N . MET B 1 90 ? 93.255 43.271 106.680 1.00 74.90 86 MET B N 1
ATOM 1346 C CA . MET B 1 90 ? 92.483 42.083 107.022 1.00 58.76 86 MET B CA 1
ATOM 1347 C C . MET B 1 90 ? 90.982 42.351 106.967 1.00 57.47 86 MET B C 1
ATOM 1348 O O . MET B 1 90 ? 90.493 43.310 107.565 1.00 82.95 86 MET B O 1
ATOM 1353 N N . GLU B 1 91 ? 90.253 41.503 106.249 1.00 38.07 87 GLU B N 1
ATOM 1354 C CA . GLU B 1 91 ? 88.800 41.616 106.180 1.00 47.66 87 GLU B CA 1
ATOM 1355 C C . GLU B 1 91 ? 88.136 40.364 106.746 1.00 44.18 87 GLU B C 1
ATOM 1356 O O . GLU B 1 91 ? 88.456 39.246 106.342 1.00 54.38 87 GLU B O 1
ATOM 1362 N N . ILE B 1 92 ? 87.214 40.554 107.685 1.00 38.33 88 ILE B N 1
ATOM 1363 C CA . ILE B 1 92 ? 86.575 39.430 108.359 1.00 48.04 88 ILE B CA 1
ATOM 1364 C C . ILE B 1 92 ? 85.052 39.461 108.257 1.00 47.40 88 ILE B C 1
ATOM 1365 O O . ILE B 1 92 ? 84.430 40.526 108.265 1.00 43.38 88 ILE B O 1
ATOM 1370 N N . ARG B 1 93 ? 84.456 38.277 108.148 1.00 58.58 89 ARG B N 1
ATOM 1371 C CA . ARG B 1 93 ? 83.007 38.141 108.199 1.00 47.45 89 ARG B CA 1
ATOM 1372 C C . ARG B 1 93 ? 82.596 37.243 109.354 1.00 56.16 89 ARG B C 1
ATOM 1373 O O . ARG B 1 93 ? 82.999 36.081 109.428 1.00 61.76 89 ARG B O 1
ATOM 1381 N N . MET B 1 94 ? 81.789 37.791 110.254 1.00 57.22 90 MET B N 1
ATOM 1382 C CA . MET B 1 94 ? 81.291 37.041 111.395 1.00 53.43 90 MET B CA 1
ATOM 1383 C C . MET B 1 94 ? 79.770 37.031 111.389 1.00 69.00 90 MET B C 1
ATOM 1384 O O . MET B 1 94 ? 79.138 38.053 111.117 1.00 40.49 90 MET B O 1
ATOM 1389 N N . ARG B 1 95 ? 79.181 35.877 111.682 1.00 69.15 91 ARG B N 1
ATOM 1390 C CA . ARG B 1 95 ? 77.734 35.794 111.816 1.00 64.69 91 ARG B CA 1
ATOM 1391 C C . ARG B 1 95 ? 77.339 35.397 113.235 1.00 64.45 91 ARG B C 1
ATOM 1392 O O . ARG B 1 95 ? 77.850 34.426 113.793 1.00 62.09 91 ARG B O 1
ATOM 1400 N N . LYS B 1 96 ? 76.430 36.170 113.816 1.00 66.20 92 LYS B N 1
ATOM 1401 C CA . LYS B 1 96 ? 75.956 35.914 115.167 1.00 77.12 92 LYS B CA 1
ATOM 1402 C C . LYS B 1 96 ? 74.836 34.887 115.152 1.00 71.73 92 LYS B C 1
ATOM 1403 O O . LYS B 1 96 ? 73.846 35.051 114.443 1.00 86.18 92 LYS B O 1
ATOM 1409 N N . VAL B 1 97 ? 74.991 33.829 115.937 1.00 77.79 93 VAL B N 1
ATOM 1410 C CA . VAL B 1 97 ? 73.984 32.781 115.983 1.00 88.72 93 VAL B CA 1
ATOM 1411 C C . VAL B 1 97 ? 73.690 32.359 117.423 1.00 101.07 93 VAL B C 1
ATOM 1412 O O . VAL B 1 97 ? 74.568 31.868 118.135 1.00 112.27 93 VAL B O 1
ATOM 1416 N N . ASN B 1 98 ? 72.448 32.591 117.843 1.00 125.27 94 ASN B N 1
ATOM 1417 C CA . ASN B 1 98 ? 71.956 32.198 119.162 1.00 133.11 94 ASN B CA 1
ATOM 1418 C C . ASN B 1 98 ? 72.798 32.719 120.329 1.00 130.16 94 ASN B C 1
ATOM 1419 O O . ASN B 1 98 ? 73.052 31.995 121.293 1.00 154.04 94 ASN B O 1
ATOM 1421 N N . GLY B 1 99 ? 73.223 33.975 120.240 1.00 88.62 95 GLY B N 1
ATOM 1422 C CA . GLY B 1 99 ? 73.990 34.600 121.304 1.00 84.34 95 GLY B CA 1
ATOM 1423 C C . GLY B 1 99 ? 75.492 34.391 121.211 1.00 78.28 95 GLY B C 1
ATOM 1424 O O . GLY B 1 99 ? 76.238 34.814 122.094 1.00 75.71 95 GLY B O 1
ATOM 1425 N N . GLU B 1 100 ? 75.938 33.740 120.140 1.00 94.82 96 GLU B N 1
ATOM 1426 C CA . GLU B 1 100 ? 77.360 33.478 119.930 1.00 100.96 96 GLU B CA 1
ATOM 1427 C C . GLU B 1 100 ? 77.780 33.912 118.524 1.00 94.50 96 GLU B C 1
ATOM 1428 O O . GLU B 1 100 ? 76.978 33.875 117.593 1.00 82.40 96 GLU B O 1
ATOM 1434 N N . PHE B 1 101 ? 79.034 34.328 118.368 1.00 82.83 97 PHE B N 1
ATOM 1435 C CA . PHE B 1 101 ? 79.518 34.783 117.069 1.00 87.97 97 PHE B CA 1
ATOM 1436 C C . PHE B 1 101 ? 80.401 33.733 116.399 1.00 67.54 97 PHE B C 1
ATOM 1437 O O . PHE B 1 101 ? 81.350 33.225 117.000 1.00 66.08 97 PHE B O 1
ATOM 1445 N N . ARG B 1 102 ? 80.081 33.410 115.152 1.00 61.49 98 ARG B N 1
ATOM 1446 C CA . ARG B 1 102 ? 80.901 32.491 114.380 1.00 59.57 98 ARG B CA 1
ATOM 1447 C C . ARG B 1 102 ? 81.535 33.187 113.187 1.00 61.54 98 ARG B C 1
ATOM 1448 O O . ARG B 1 102 ? 80.849 33.849 112.410 1.00 57.90 98 ARG B O 1
ATOM 1451 N N . ILE B 1 103 ? 82.848 33.037 113.052 1.00 55.15 99 ILE B N 1
ATOM 1452 C CA . ILE B 1 103 ? 83.573 33.642 111.944 1.00 55.62 99 ILE B CA 1
ATOM 1453 C C . ILE B 1 103 ? 83.265 32.902 110.661 1.00 55.31 99 ILE B C 1
ATOM 1454 O O . ILE B 1 103 ? 83.534 31.708 110.539 1.00 60.38 99 ILE B O 1
ATOM 1459 N N . GLU B 1 104 ? 82.694 33.618 109.703 1.00 53.44 100 GLU B N 1
ATOM 1460 C CA . GLU B 1 104 ? 82.261 32.989 108.471 1.00 64.89 100 GLU B CA 1
ATOM 1461 C C . GLU B 1 104 ? 83.347 33.054 107.410 1.00 67.69 100 GLU B C 1
ATOM 1462 O O . GLU B 1 104 ? 83.532 32.114 106.637 1.00 71.56 100 GLU B O 1
ATOM 1468 N N . GLU B 1 105 ? 84.069 34.168 107.379 1.00 66.31 101 GLU B N 1
ATOM 1469 C CA . GLU B 1 105 ? 85.124 34.351 106.395 1.00 50.56 101 GLU B CA 1
ATOM 1470 C C . GLU B 1 105 ? 86.264 35.187 106.938 1.00 47.18 101 GLU B C 1
ATOM 1471 O O . GLU B 1 105 ? 86.064 36.033 107.809 1.00 43.71 101 GLU B O 1
ATOM 1477 N N . MET B 1 106 ? 87.461 34.946 106.420 1.00 47.64 102 MET B N 1
ATOM 1478 C CA . MET B 1 106 ? 88.610 35.763 106.775 1.00 48.89 102 MET B CA 1
ATOM 1479 C C . MET B 1 106 ? 89.601 35.876 105.626 1.00 61.08 102 MET B C 1
ATOM 1480 O O . MET B 1 106 ? 90.002 34.877 105.030 1.00 60.25 102 MET B O 1
ATOM 1485 N N . ARG B 1 107 ? 89.984 37.110 105.322 1.00 51.90 103 ARG B N 1
ATOM 1486 C CA . ARG B 1 107 ? 90.954 37.384 104.275 1.00 54.50 103 ARG B CA 1
ATOM 1487 C C . ARG B 1 107 ? 92.149 38.128 104.850 1.00 61.61 103 ARG B C 1
ATOM 1488 O O . ARG B 1 107 ? 91.990 39.090 105.602 1.00 64.66 103 ARG B O 1
ATOM 1491 N N . LEU B 1 108 ? 93.344 37.673 104.490 1.00 62.25 104 LEU B N 1
ATOM 1492 C CA . LEU B 1 108 ? 94.579 38.279 104.970 1.00 70.25 104 LEU B CA 1
ATOM 1493 C C . LEU B 1 108 ? 95.498 38.618 103.802 1.00 83.57 104 LEU B C 1
ATOM 1494 O O . LEU B 1 108 ? 96.196 37.750 103.284 1.00 91.51 104 LEU B O 1
ATOM 1499 N N . HIS B 1 109 ? 95.498 39.879 103.389 1.00 97.46 105 HIS B N 1
ATOM 1500 C CA . HIS B 1 109 ? 96.318 40.301 102.260 1.00 100.09 105 HIS B CA 1
ATOM 1501 C C . HIS B 1 109 ? 97.335 41.360 102.677 1.00 103.52 105 HIS B C 1
ATOM 1502 O O . HIS B 1 109 ? 97.033 42.238 103.485 1.00 101.62 105 HIS B O 1
ATOM 1509 N N . GLY B 1 110 ? 98.541 41.269 102.127 1.00 105.49 106 GLY B N 1
ATOM 1510 C CA . GLY B 1 110 ? 99.588 42.226 102.433 1.00 107.28 106 GLY B CA 1
ATOM 1511 C C . GLY B 1 110 ? 100.928 41.846 101.835 1.00 105.53 106 GLY B C 1
ATOM 1512 O O . GLY B 1 110 ? 101.007 41.447 100.674 1.00 108.89 106 GLY B O 1
ATOM 1513 N N . GLU C 1 7 ? 63.453 6.102 131.057 1.00 130.99 3 GLU C N 1
ATOM 1514 C CA . GLU C 1 7 ? 64.081 4.801 130.866 1.00 121.31 3 GLU C CA 1
ATOM 1515 C C . GLU C 1 7 ? 64.772 4.703 129.510 1.00 125.67 3 GLU C C 1
ATOM 1516 O O . GLU C 1 7 ? 64.709 5.626 128.698 1.00 118.36 3 GLU C O 1
ATOM 1522 N N . ALA C 1 8 ? 65.423 3.569 129.276 1.00 168.16 4 ALA C N 1
ATOM 1523 C CA . ALA C 1 8 ? 66.168 3.335 128.044 1.00 159.44 4 ALA C CA 1
ATOM 1524 C C . ALA C 1 8 ? 65.270 3.294 126.813 1.00 147.86 4 ALA C C 1
ATOM 1525 O O . ALA C 1 8 ? 65.583 3.902 125.790 1.00 144.17 4 ALA C O 1
ATOM 1527 N N . LYS C 1 9 ? 64.159 2.573 126.923 1.00 126.53 5 LYS C N 1
ATOM 1528 C CA . LYS C 1 9 ? 63.264 2.337 125.792 1.00 130.60 5 LYS C CA 1
ATOM 1529 C C . LYS C 1 9 ? 62.710 3.628 125.195 1.00 135.92 5 LYS C C 1
ATOM 1530 O O . LYS C 1 9 ? 62.639 3.774 123.975 1.00 121.47 5 LYS C O 1
ATOM 1532 N N . ILE C 1 10 ? 62.321 4.557 126.062 1.00 132.31 6 ILE C N 1
ATOM 1533 C CA . ILE C 1 10 ? 61.738 5.823 125.628 1.00 121.09 6 ILE C CA 1
ATOM 1534 C C . ILE C 1 10 ? 62.768 6.724 124.958 1.00 102.64 6 ILE C C 1
ATOM 1535 O O . ILE C 1 10 ? 62.498 7.322 123.917 1.00 88.52 6 ILE C O 1
ATOM 1537 N N . ALA C 1 11 ? 63.946 6.816 125.564 1.00 105.40 7 ALA C N 1
ATOM 1538 C CA . ALA C 1 11 ? 65.013 7.673 125.061 1.00 96.73 7 ALA C CA 1
ATOM 1539 C C . ALA C 1 11 ? 65.483 7.238 123.678 1.00 100.51 7 ALA C C 1
ATOM 1540 O O . ALA C 1 11 ? 65.593 8.052 122.762 1.00 96.24 7 ALA C O 1
ATOM 1542 N N . ILE C 1 12 ? 65.757 5.946 123.541 1.00 109.18 8 ILE C N 1
ATOM 1543 C CA . ILE C 1 12 ? 66.269 5.386 122.297 1.00 106.66 8 ILE C CA 1
ATOM 1544 C C . ILE C 1 12 ? 65.233 5.460 121.176 1.00 105.49 8 ILE C C 1
ATOM 1545 O O . ILE C 1 12 ? 65.567 5.744 120.023 1.00 103.18 8 ILE C O 1
ATOM 1550 N N . GLU C 1 13 ? 63.975 5.215 121.522 1.00 104.73 9 GLU C N 1
ATOM 1551 C CA . GLU C 1 13 ? 62.892 5.299 120.551 1.00 113.95 9 GLU C CA 1
ATOM 1552 C C . GLU C 1 13 ? 62.747 6.715 119.991 1.00 115.64 9 GLU C C 1
ATOM 1553 O O . GLU C 1 13 ? 62.414 6.886 118.819 1.00 118.93 9 GLU C O 1
ATOM 1555 N N . LEU C 1 14 ? 63.003 7.722 120.824 1.00 113.42 10 LEU C N 1
ATOM 1556 C CA . LEU C 1 14 ? 62.862 9.120 120.412 1.00 113.86 10 LEU C CA 1
ATOM 1557 C C . LEU C 1 14 ? 63.862 9.473 119.316 1.00 115.64 10 LEU C C 1
ATOM 1558 O O . LEU C 1 14 ? 63.525 10.149 118.343 1.00 107.95 10 LEU C O 1
ATOM 1563 N N . PHE C 1 15 ? 65.096 9.009 119.486 1.00 115.68 11 PHE C N 1
ATOM 1564 C CA . PHE C 1 15 ? 66.165 9.303 118.544 1.00 116.54 11 PHE C CA 1
ATOM 1565 C C . PHE C 1 15 ? 65.816 8.800 117.147 1.00 111.38 11 PHE C C 1
ATOM 1566 O O . PHE C 1 15 ? 65.954 9.538 116.173 1.00 94.32 11 PHE C O 1
ATOM 1574 N N . LYS C 1 16 ? 65.349 7.556 117.059 1.00 116.38 12 LYS C N 1
ATOM 1575 C CA . LYS C 1 16 ? 64.932 6.970 115.784 1.00 102.90 12 LYS C CA 1
ATOM 1576 C C . LYS C 1 16 ? 63.846 7.803 115.101 1.00 118.81 12 LYS C C 1
ATOM 1577 O O . LYS C 1 16 ? 63.889 8.016 113.889 1.00 122.38 12 LYS C O 1
ATOM 1580 N N . GLU C 1 17 ? 62.873 8.267 115.882 1.00 118.59 13 GLU C N 1
ATOM 1581 C CA . GLU C 1 17 ? 61.823 9.138 115.362 1.00 120.61 13 GLU C CA 1
ATOM 1582 C C . GLU C 1 17 ? 62.415 10.478 114.953 1.00 115.77 13 GLU C C 1
ATOM 1583 O O . GLU C 1 17 ? 61.986 11.089 113.973 1.00 115.05 13 GLU C O 1
ATOM 1585 N N . ALA C 1 18 ? 63.410 10.925 115.709 1.00 113.71 14 ALA C N 1
ATOM 1586 C CA . ALA C 1 18 ? 64.115 12.159 115.396 1.00 122.03 14 ALA C CA 1
ATOM 1587 C C . ALA C 1 18 ? 65.006 11.968 114.174 1.00 124.06 14 ALA C C 1
ATOM 1588 O O . ALA C 1 18 ? 65.334 12.925 113.475 1.00 117.66 14 ALA C O 1
ATOM 1590 N N . MET C 1 19 ? 65.397 10.726 113.916 1.00 104.64 15 MET C N 1
ATOM 1591 C CA . MET C 1 19 ? 66.212 10.420 112.746 1.00 112.32 15 MET C CA 1
ATOM 1592 C C . MET C 1 19 ? 65.350 10.366 111.488 1.00 119.83 15 MET C C 1
ATOM 1593 O O . MET C 1 19 ? 65.809 10.690 110.392 1.00 122.55 15 MET C O 1
ATOM 1598 N N . LYS C 1 20 ? 64.094 9.965 111.654 1.00 132.33 16 LYS C N 1
ATOM 1599 C CA . LYS C 1 20 ? 63.159 9.899 110.536 1.00 134.22 16 LYS C CA 1
ATOM 1600 C C . LYS C 1 20 ? 62.622 11.288 110.187 1.00 134.66 16 LYS C C 1
ATOM 1601 O O . LYS C 1 20 ? 62.346 11.585 109.023 1.00 138.76 16 LYS C O 1
ATOM 1607 N N . ASP C 1 21 ? 62.483 12.137 111.202 1.00 124.45 17 ASP C N 1
ATOM 1608 C CA . ASP C 1 21 ? 61.953 13.489 111.033 1.00 123.14 17 ASP C CA 1
ATOM 1609 C C . ASP C 1 21 ? 62.978 14.523 111.496 1.00 124.61 17 ASP C C 1
ATOM 1610 O O . ASP C 1 21 ? 63.283 14.600 112.688 1.00 120.13 17 ASP C O 1
ATOM 1615 N N . PRO C 1 22 ? 63.506 15.328 110.556 1.00 124.79 18 PRO C N 1
ATOM 1616 C CA . PRO C 1 22 ? 64.504 16.354 110.885 1.00 120.62 18 PRO C CA 1
ATOM 1617 C C . PRO C 1 22 ? 64.019 17.334 111.955 1.00 111.76 18 PRO C C 1
ATOM 1618 O O . PRO C 1 22 ? 64.784 17.678 112.855 1.00 112.63 18 PRO C O 1
ATOM 1622 N N . GLU C 1 23 ? 62.764 17.762 111.864 1.00 107.80 19 GLU C N 1
ATOM 1623 C CA . GLU C 1 23 ? 62.218 18.737 112.803 1.00 115.33 19 GLU C CA 1
ATOM 1624 C C . GLU C 1 23 ? 62.164 18.208 114.235 1.00 125.65 19 GLU C C 1
ATOM 1625 O O . GLU C 1 23 ? 62.353 18.965 115.188 1.00 119.41 19 GLU C O 1
ATOM 1631 N N . ARG C 1 24 ? 61.900 16.913 114.386 1.00 122.45 20 ARG C N 1
ATOM 1632 C CA . ARG C 1 24 ? 61.908 16.285 115.703 1.00 116.63 20 ARG C CA 1
ATOM 1633 C C . ARG C 1 24 ? 63.330 16.284 116.241 1.00 111.96 20 ARG C C 1
ATOM 1634 O O . ARG C 1 24 ? 63.561 16.407 117.445 1.00 100.56 20 ARG C O 1
ATOM 1636 N N . PHE C 1 25 ? 64.282 16.152 115.324 1.00 115.52 21 PHE C N 1
ATOM 1637 C CA . PHE C 1 25 ? 65.698 16.177 115.656 1.00 113.03 21 PHE C CA 1
ATOM 1638 C C . PHE C 1 25 ? 66.169 17.594 115.968 1.00 102.59 21 PHE C C 1
ATOM 1639 O O . PHE C 1 25 ? 66.972 17.799 116.875 1.00 104.42 21 PHE C O 1
ATOM 1647 N N . LYS C 1 26 ? 65.674 18.567 115.208 1.00 136.78 22 LYS C N 1
ATOM 1648 C CA . LYS C 1 26 ? 66.053 19.959 115.422 1.00 135.06 22 LYS C CA 1
ATO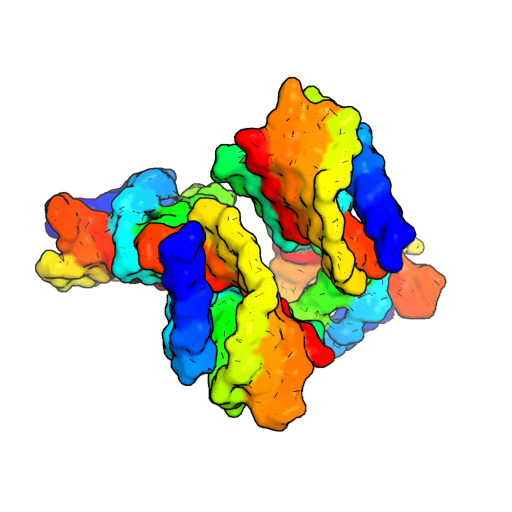M 1649 C C . LYS C 1 26 ? 65.582 20.443 116.789 1.00 134.51 22 LYS C C 1
ATOM 1650 O O . LYS C 1 26 ? 66.187 21.330 117.390 1.00 134.71 22 LYS C O 1
ATOM 1654 N N . GLU C 1 27 ? 64.502 19.843 117.281 1.00 107.65 23 GLU C N 1
ATOM 1655 C CA . GLU C 1 27 ? 63.933 20.210 118.571 1.00 117.71 23 GLU C CA 1
ATOM 1656 C C . GLU C 1 27 ? 64.863 19.816 119.718 1.00 105.61 23 GLU C C 1
ATOM 1657 O O . GLU C 1 27 ? 64.872 20.454 120.771 1.00 115.61 23 GLU C O 1
ATOM 1663 N N . MET C 1 28 ? 65.655 18.770 119.492 1.00 102.56 24 MET C N 1
ATOM 1664 C CA . MET C 1 28 ? 66.549 18.218 120.509 1.00 100.31 24 MET C CA 1
ATOM 1665 C C . MET C 1 28 ? 67.780 19.081 120.788 1.00 95.29 24 MET C C 1
ATOM 1666 O O . MET C 1 28 ? 68.345 19.030 121.882 1.00 93.51 24 MET C O 1
ATOM 1671 N N . CYS C 1 29 ? 68.201 19.854 119.789 1.00 91.73 25 CYS C N 1
ATOM 1672 C CA . CYS C 1 29 ? 69.440 20.629 119.871 1.00 91.76 25 CYS C CA 1
ATOM 1673 C C . CYS C 1 29 ? 69.430 21.665 120.990 1.00 81.10 25 CYS C C 1
ATOM 1674 O O . CYS C 1 29 ? 68.440 22.366 121.200 1.00 79.20 25 CYS C O 1
ATOM 1677 N N . SER C 1 30 ? 70.550 21.748 121.700 1.00 92.57 26 SER C N 1
ATOM 1678 C CA . SER C 1 30 ? 70.733 22.707 122.782 1.00 79.90 26 SER C CA 1
ATOM 1679 C C . SER C 1 30 ? 71.992 23.523 122.514 1.00 74.90 26 SER C C 1
ATOM 1680 O O . SER C 1 30 ? 72.785 23.166 121.647 1.00 80.66 26 SER C O 1
ATOM 1683 N N . PRO C 1 31 ? 72.181 24.627 123.249 1.00 70.45 27 PRO C N 1
ATOM 1684 C CA . PRO C 1 31 ? 73.446 25.356 123.116 1.00 73.41 27 PRO C CA 1
ATOM 1685 C C . PRO C 1 31 ? 74.665 24.496 123.450 1.00 77.97 27 PRO C C 1
ATOM 1686 O O . PRO C 1 31 ? 75.739 24.727 122.898 1.00 91.82 27 PRO C O 1
ATOM 1690 N N . ASP C 1 32 ? 74.495 23.514 124.331 1.00 84.54 28 ASP C N 1
ATOM 1691 C CA . ASP C 1 32 ? 75.604 22.667 124.753 1.00 72.37 28 ASP C CA 1
ATOM 1692 C C . ASP C 1 32 ? 75.874 21.540 123.764 1.00 77.69 28 ASP C C 1
ATOM 1693 O O . ASP C 1 32 ? 76.839 20.792 123.917 1.00 84.65 28 ASP C O 1
ATOM 1698 N N . THR C 1 33 ? 75.017 21.423 122.753 1.00 67.15 29 THR C N 1
ATOM 1699 C CA . THR C 1 33 ? 75.127 20.352 121.765 1.00 70.29 29 THR C CA 1
ATOM 1700 C C . THR C 1 33 ? 76.429 20.440 120.974 1.00 72.33 29 THR C C 1
ATOM 1701 O O . THR C 1 33 ? 76.821 21.516 120.520 1.00 79.86 29 THR C O 1
ATOM 1705 N N . ARG C 1 34 ? 77.093 19.298 120.817 1.00 61.22 30 ARG C N 1
ATOM 1706 C CA . ARG C 1 34 ? 78.335 19.223 120.058 1.00 58.60 30 ARG C CA 1
ATOM 1707 C C . ARG C 1 34 ? 78.329 18.039 119.099 1.00 64.96 30 ARG C C 1
ATOM 1708 O O . ARG C 1 34 ? 78.160 16.893 119.510 1.00 78.70 30 ARG C O 1
ATOM 1710 N N . ILE C 1 35 ? 78.519 18.326 117.816 1.00 60.78 31 ILE C N 1
ATOM 1711 C CA . ILE C 1 35 ? 78.530 17.294 116.786 1.00 51.42 31 ILE C CA 1
ATOM 1712 C C . ILE C 1 35 ? 79.832 17.309 115.989 1.00 53.87 31 ILE C C 1
ATOM 1713 O O . ILE C 1 35 ? 80.239 18.348 115.473 1.00 63.19 31 ILE C O 1
ATOM 1718 N N . GLU C 1 36 ? 80.484 16.154 115.894 1.00 78.95 32 GLU C N 1
ATOM 1719 C CA . GLU C 1 36 ? 81.697 16.027 115.092 1.00 74.29 32 GLU C CA 1
ATOM 1720 C C . GLU C 1 36 ? 81.535 14.966 114.011 1.00 63.43 32 GLU C C 1
ATOM 1721 O O . GLU C 1 36 ? 81.103 13.849 114.288 1.00 63.33 32 GLU C O 1
ATOM 1727 N N . SER C 1 37 ? 81.883 15.325 112.780 1.00 64.72 33 SER C N 1
ATOM 1728 C CA . SER C 1 37 ? 81.798 14.409 111.649 1.00 67.64 33 SER C CA 1
ATOM 1729 C C . SER C 1 37 ? 83.079 14.463 110.822 1.00 90.36 33 SER C C 1
ATOM 1730 O O . SER C 1 37 ? 83.318 15.434 110.106 1.00 102.05 33 SER C O 1
ATOM 1733 N N . ASN C 1 38 ? 83.897 13.419 110.936 1.00 97.26 34 ASN C N 1
ATOM 1734 C CA . ASN C 1 38 ? 85.159 13.321 110.203 1.00 102.20 34 ASN C CA 1
ATOM 1735 C C . ASN C 1 38 ? 86.090 14.504 110.458 1.00 104.74 34 ASN C C 1
ATOM 1736 O O . ASN C 1 38 ? 86.792 14.954 109.552 1.00 117.35 34 ASN C O 1
ATOM 1741 N N . GLY C 1 39 ? 86.091 15.009 111.686 1.00 95.23 35 GLY C N 1
ATOM 1742 C CA . GLY C 1 39 ? 86.926 16.145 112.031 1.00 102.21 35 GLY C CA 1
ATOM 1743 C C . GLY C 1 39 ? 86.244 17.484 111.810 1.00 103.75 35 GLY C C 1
ATOM 1744 O O . GLY C 1 39 ? 86.855 18.537 111.997 1.00 87.96 35 GLY C O 1
ATOM 1745 N N . GLN C 1 40 ? 84.976 17.446 111.410 1.00 90.96 36 GLN C N 1
ATOM 1746 C CA . GLN C 1 40 ? 84.196 18.664 111.200 1.00 68.78 36 GLN C CA 1
ATOM 1747 C C . GLN C 1 40 ? 83.210 18.866 112.348 1.00 71.87 36 GLN C C 1
ATOM 1748 O O . GLN C 1 40 ? 82.434 17.969 112.667 1.00 81.85 36 GLN C O 1
ATOM 1754 N N . GLU C 1 41 ? 83.231 20.045 112.960 1.00 80.47 37 GLU C N 1
ATOM 1755 C CA . GLU C 1 41 ? 82.487 20.261 114.198 1.00 77.02 37 GLU C CA 1
ATOM 1756 C C . GLU C 1 41 ? 81.274 21.178 114.052 1.00 62.48 37 GLU C C 1
ATOM 1757 O O . GLU C 1 41 ? 81.346 22.230 113.420 1.00 74.32 37 GLU C O 1
ATOM 1763 N N . TYR C 1 42 ? 80.164 20.759 114.653 1.00 56.09 38 TYR C N 1
ATOM 1764 C CA . TYR C 1 42 ? 78.939 21.552 114.701 1.00 65.89 38 TYR C CA 1
ATOM 1765 C C . TYR C 1 42 ? 78.551 21.825 116.149 1.00 77.56 38 TYR C C 1
ATOM 1766 O O . TYR C 1 42 ? 78.255 20.897 116.904 1.00 64.40 38 TYR C O 1
ATOM 1775 N N . ARG C 1 43 ? 78.542 23.096 116.533 1.00 75.84 39 ARG C N 1
ATOM 1776 C CA . ARG C 1 43 ? 78.269 23.461 117.917 1.00 67.57 39 ARG C CA 1
ATOM 1777 C C . ARG C 1 43 ? 77.117 24.450 118.039 1.00 68.86 39 ARG C C 1
ATOM 1778 O O . ARG C 1 43 ? 77.077 25.462 117.337 1.00 73.08 39 ARG C O 1
ATOM 1783 N N . GLY C 1 44 ? 76.184 24.148 118.935 1.00 56.65 40 GLY C N 1
ATOM 1784 C CA . GLY C 1 44 ? 75.074 25.038 119.215 1.00 63.72 40 GLY C CA 1
ATOM 1785 C C . GLY C 1 44 ? 73.746 24.536 118.685 1.00 60.92 40 GLY C C 1
ATOM 1786 O O . GLY C 1 44 ? 73.677 23.504 118.019 1.00 68.63 40 GLY C O 1
ATOM 1787 N N . SER C 1 45 ? 72.687 25.279 118.985 1.00 69.93 41 SER C N 1
ATOM 1788 C CA . SER C 1 45 ? 71.341 24.900 118.583 1.00 88.09 41 SER C CA 1
ATOM 1789 C C . SER C 1 45 ? 71.141 24.991 117.070 1.00 89.41 41 SER C C 1
ATOM 1790 O O . SER C 1 45 ? 70.778 24.005 116.429 1.00 96.66 41 SER C O 1
ATOM 1793 N N . GLU C 1 46 ? 71.384 26.170 116.503 1.00 95.83 42 GLU C N 1
ATOM 1794 C CA . GLU C 1 46 ? 71.133 26.401 115.082 1.00 94.29 42 GLU C CA 1
ATOM 1795 C C . GLU C 1 46 ? 72.095 25.639 114.176 1.00 81.35 42 GLU C C 1
ATOM 1796 O O . GLU C 1 46 ? 71.705 25.168 113.107 1.00 85.17 42 GLU C O 1
ATOM 1802 N N . GLU C 1 47 ? 73.351 25.532 114.595 1.00 80.64 43 GLU C N 1
ATOM 1803 C CA . GLU C 1 47 ? 74.340 24.796 113.816 1.00 77.69 43 GLU C CA 1
ATOM 1804 C C . GLU C 1 47 ? 73.977 23.319 113.759 1.00 90.15 43 GLU C C 1
ATOM 1805 O O . GLU C 1 47 ? 74.176 22.657 112.740 1.00 90.18 43 GLU C O 1
ATOM 1811 N N . CYS C 1 48 ? 73.440 22.810 114.861 1.00 84.19 44 CYS C N 1
ATOM 1812 C CA . CYS C 1 48 ? 72.935 21.446 114.900 1.00 83.08 44 CYS C CA 1
ATOM 1813 C C . CYS C 1 48 ? 71.665 21.334 114.066 1.00 93.32 44 CYS C C 1
ATOM 1814 O O . CYS C 1 48 ? 71.394 20.296 113.459 1.00 106.48 44 CYS C O 1
ATOM 1817 N N . LYS C 1 49 ? 70.891 22.415 114.039 1.00 78.92 45 LYS C N 1
ATOM 1818 C CA . LYS C 1 49 ? 69.675 22.462 113.239 1.00 79.26 45 LYS C CA 1
ATOM 1819 C C . LYS C 1 49 ? 70.034 22.562 111.762 1.00 77.60 45 LYS C C 1
ATOM 1820 O O . LYS C 1 49 ? 69.340 22.018 110.903 1.00 81.64 45 LYS C O 1
ATOM 1822 N N . LYS C 1 50 ? 71.127 23.264 111.478 1.00 85.64 46 LYS C N 1
ATOM 1823 C CA . LYS C 1 50 ? 71.648 23.355 110.121 1.00 104.97 46 LYS C CA 1
ATOM 1824 C C . LYS C 1 50 ? 72.197 22.002 109.674 1.00 102.09 46 LYS C C 1
ATOM 1825 O O . LYS C 1 50 ? 72.112 21.646 108.500 1.00 107.42 46 LYS C O 1
ATOM 1827 N N . PHE C 1 51 ? 72.755 21.249 110.618 1.00 92.20 47 PHE C N 1
ATOM 1828 C CA . PHE C 1 51 ? 73.275 19.915 110.327 1.00 106.42 47 PHE C CA 1
ATOM 1829 C C . PHE C 1 51 ? 72.136 18.943 110.032 1.00 112.84 47 PHE C C 1
ATOM 1830 O O . PHE C 1 51 ? 72.304 18.000 109.261 1.00 126.55 47 PHE C O 1
ATOM 1838 N N . ALA C 1 52 ? 70.979 19.178 110.643 1.00 104.59 48 ALA C N 1
ATOM 1839 C CA . ALA C 1 52 ? 69.817 18.324 110.424 1.00 105.08 48 ALA C CA 1
ATOM 1840 C C . ALA C 1 52 ? 69.328 18.424 108.982 1.00 123.85 48 ALA C C 1
ATOM 1841 O O . ALA C 1 52 ? 68.748 17.478 108.449 1.00 134.50 48 ALA C O 1
ATOM 1843 N N . GLU C 1 53 ? 69.568 19.572 108.355 1.00 121.82 49 GLU C N 1
ATOM 1844 C CA . GLU C 1 53 ? 69.167 19.782 106.969 1.00 129.15 49 GLU C CA 1
ATOM 1845 C C . GLU C 1 53 ? 70.161 19.142 106.005 1.00 131.37 49 GLU C C 1
ATOM 1846 O O . GLU C 1 53 ? 69.793 18.745 104.900 1.00 133.17 49 GLU C O 1
ATOM 1852 N N . GLU C 1 54 ? 71.419 19.047 106.422 1.00 129.78 50 GLU C N 1
ATOM 1853 C CA . GLU C 1 54 ? 72.422 18.341 105.632 1.00 124.26 50 GLU C CA 1
ATOM 1854 C C . GLU C 1 54 ? 72.121 16.848 105.623 1.00 143.77 50 GLU C C 1
ATOM 1855 O O . GLU C 1 54 ? 72.437 16.144 104.664 1.00 147.72 50 GLU C O 1
ATOM 1861 N N . MET C 1 55 ? 71.500 16.377 106.699 1.00 150.43 51 MET C N 1
ATOM 1862 C CA . MET C 1 55 ? 71.090 14.982 106.804 1.00 147.31 51 MET C CA 1
ATOM 1863 C C . MET C 1 55 ? 69.972 14.647 105.817 1.00 149.41 51 MET C C 1
ATOM 1864 O O . MET C 1 55 ? 69.771 13.487 105.463 1.00 152.64 51 MET C O 1
ATOM 1869 N N . LYS C 1 56 ? 69.257 15.672 105.366 1.00 219.18 52 LYS C N 1
ATOM 1870 C CA . LYS C 1 56 ? 68.098 15.477 104.506 1.00 223.95 52 LYS C CA 1
ATOM 1871 C C . LYS C 1 56 ? 68.485 15.191 103.054 1.00 224.79 52 LYS C C 1
ATOM 1872 O O . LYS C 1 56 ? 67.702 14.606 102.302 1.00 229.81 52 LYS C O 1
ATOM 1878 N N . LYS C 1 57 ? 69.694 15.592 102.669 1.00 180.84 53 LYS C N 1
ATOM 1879 C CA . LYS C 1 57 ? 70.202 15.293 101.335 1.00 166.37 53 LYS C CA 1
ATOM 1880 C C . LYS C 1 57 ? 70.174 13.784 101.110 1.00 177.72 53 LYS C C 1
ATOM 1881 O O . LYS C 1 57 ? 69.728 13.310 100.068 1.00 180.13 53 LYS C O 1
ATOM 1883 N N . THR C 1 58 ? 70.639 13.036 102.106 1.00 179.56 54 THR C N 1
ATOM 1884 C CA . THR C 1 58 ? 70.456 11.590 102.130 1.00 174.60 54 THR C CA 1
ATOM 1885 C C . THR C 1 58 ? 69.697 11.219 103.398 1.00 190.19 54 THR C C 1
ATOM 1886 O O . THR C 1 58 ? 70.288 10.744 104.364 1.00 199.93 54 THR C O 1
ATOM 1890 N N . HIS C 1 59 ? 68.390 11.461 103.399 1.00 254.85 55 HIS C N 1
ATOM 1891 C CA . HIS C 1 59 ? 67.568 11.231 104.585 1.00 252.12 55 HIS C CA 1
ATOM 1892 C C . HIS C 1 59 ? 67.122 9.777 104.812 1.00 261.62 55 HIS C C 1
ATOM 1893 O O . HIS C 1 59 ? 66.982 9.362 105.961 1.00 263.85 55 HIS C O 1
ATOM 1900 N N . PRO C 1 60 ? 66.879 8.999 103.738 1.00 197.83 56 PRO C N 1
ATOM 1901 C CA . PRO C 1 60 ? 66.526 7.611 104.057 1.00 192.50 56 PRO C CA 1
ATOM 1902 C C . PRO C 1 60 ? 67.684 6.829 104.683 1.00 191.87 56 PRO C C 1
ATOM 1903 O O . PRO C 1 60 ? 68.580 6.397 103.963 1.00 194.53 56 PRO C O 1
ATOM 1907 N N . TRP C 1 61 ? 67.661 6.658 106.003 1.00 171.28 57 TRP C N 1
ATOM 1908 C CA . TRP C 1 61 ? 68.702 5.900 106.700 1.00 177.01 57 TRP C CA 1
ATOM 1909 C C . TRP C 1 61 ? 68.130 4.683 107.446 1.00 183.29 57 TRP C C 1
ATOM 1910 O O . TRP C 1 61 ? 67.013 4.728 107.966 1.00 184.60 57 TRP C O 1
ATOM 1921 N N . GLU C 1 62 ? 68.903 3.600 107.496 1.00 157.94 58 GLU C N 1
ATOM 1922 C CA . GLU C 1 62 ? 68.480 2.377 108.179 1.00 152.08 58 GLU C CA 1
ATOM 1923 C C . GLU C 1 62 ? 69.431 2.017 109.319 1.00 133.40 58 GLU C C 1
ATOM 1924 O O . GLU C 1 62 ? 70.554 1.572 109.085 1.00 134.14 58 GLU C O 1
ATOM 1926 N N . VAL C 1 63 ? 68.967 2.193 110.553 1.00 116.80 59 VAL C N 1
ATOM 1927 C CA . VAL C 1 63 ? 69.837 2.075 111.718 1.00 120.86 59 VAL C CA 1
ATOM 1928 C C . VAL C 1 63 ? 69.471 0.925 112.651 1.00 109.55 59 VAL C C 1
ATOM 1929 O O . VAL C 1 63 ? 68.303 0.564 112.786 1.00 115.76 59 VAL C O 1
ATOM 1931 N N . ARG C 1 64 ? 70.488 0.361 113.298 1.00 119.40 60 ARG C N 1
ATOM 1932 C CA . ARG C 1 64 ? 70.292 -0.635 114.347 1.00 121.68 60 ARG C CA 1
ATOM 1933 C C . ARG C 1 64 ? 71.289 -0.393 115.478 1.00 100.04 60 ARG C C 1
ATOM 1934 O O . ARG C 1 64 ? 72.489 -0.243 115.240 1.00 96.91 60 ARG C O 1
ATOM 1936 N N . VAL C 1 65 ? 70.782 -0.353 116.707 1.00 86.77 61 VAL C N 1
ATOM 1937 C CA . VAL C 1 65 ? 71.589 0.001 117.872 1.00 90.86 61 VAL C CA 1
ATOM 1938 C C . VAL C 1 65 ? 72.468 -1.152 118.350 1.00 113.89 61 VAL C C 1
ATOM 1939 O O . VAL C 1 65 ? 71.967 -2.172 118.825 1.00 125.85 61 VAL C O 1
ATOM 1941 N N . GLU C 1 66 ? 73.780 -0.977 118.234 1.00 102.81 62 GLU C N 1
ATOM 1942 C CA . GLU C 1 66 ? 74.727 -2.026 118.595 1.00 101.44 62 GLU C CA 1
ATOM 1943 C C . GLU C 1 66 ? 75.095 -2.001 120.078 1.00 95.96 62 GLU C C 1
ATOM 1944 O O . GLU C 1 66 ? 75.518 -3.015 120.633 1.00 114.59 62 GLU C O 1
ATOM 1946 N N . ARG C 1 67 ? 74.937 -0.847 120.719 1.00 98.68 63 ARG C N 1
ATOM 1947 C CA . ARG C 1 67 ? 75.296 -0.716 122.129 1.00 109.56 63 ARG C CA 1
ATOM 1948 C C . ARG C 1 67 ? 74.533 0.401 122.833 1.00 107.97 63 ARG C C 1
ATOM 1949 O O . ARG C 1 67 ? 74.071 1.354 122.204 1.00 101.06 63 ARG C O 1
ATOM 1951 N N . TYR C 1 68 ? 74.415 0.276 124.149 1.00 92.12 64 TYR C N 1
ATOM 1952 C CA . TYR C 1 68 ? 73.690 1.246 124.952 1.00 85.76 64 TYR C CA 1
ATOM 1953 C C . TYR C 1 68 ? 74.355 1.435 126.307 1.00 99.70 64 TYR C C 1
ATOM 1954 O O . TYR C 1 68 ? 74.938 0.504 126.858 1.00 113.20 64 TYR C O 1
ATOM 1963 N N . ARG C 1 69 ? 74.269 2.652 126.833 1.00 80.63 65 ARG C N 1
ATOM 1964 C CA . ARG C 1 69 ? 74.773 2.954 128.165 1.00 92.72 65 ARG C CA 1
ATOM 1965 C C . ARG C 1 69 ? 73.766 3.797 128.931 1.00 107.04 65 ARG C C 1
ATOM 1966 O O . ARG C 1 69 ? 73.120 4.674 128.360 1.00 116.45 65 ARG C O 1
ATOM 1974 N N . SER C 1 70 ? 73.637 3.538 130.227 1.00 114.33 66 SER C N 1
ATOM 1975 C CA . SER C 1 70 ? 72.674 4.268 131.037 1.00 119.76 66 SER C CA 1
ATOM 1976 C C . SER C 1 70 ? 73.303 5.039 132.195 1.00 104.13 66 SER C C 1
ATOM 1977 O O . SER C 1 70 ? 74.187 4.545 132.893 1.00 99.61 66 SER C O 1
ATOM 1979 N N . ASP C 1 71 ? 72.834 6.267 132.375 1.00 104.71 67 ASP C N 1
ATOM 1980 C CA . ASP C 1 71 ? 73.131 7.056 133.559 1.00 119.34 67 ASP C CA 1
ATOM 1981 C C . ASP C 1 71 ? 71.859 7.819 133.878 1.00 124.73 67 ASP C C 1
ATOM 1982 O O . ASP C 1 71 ? 71.084 8.129 132.974 1.00 129.03 67 ASP C O 1
ATOM 1987 N N . GLY C 1 72 ? 71.634 8.105 135.155 1.00 123.30 68 GLY C N 1
ATOM 1988 C CA . GLY C 1 72 ? 70.434 8.809 135.567 1.00 135.18 68 GLY C CA 1
ATOM 1989 C C . GLY C 1 72 ? 70.260 10.123 134.830 1.00 142.85 68 GLY C C 1
ATOM 1990 O O . GLY C 1 72 ? 69.166 10.452 134.371 1.00 138.23 68 GLY C O 1
ATOM 1991 N N . ASP C 1 73 ? 71.354 10.865 134.698 1.00 138.39 69 ASP C N 1
ATOM 1992 C CA . ASP C 1 73 ? 71.325 12.167 134.043 1.00 123.06 69 ASP C CA 1
ATOM 1993 C C . ASP C 1 73 ? 71.482 12.063 132.529 1.00 127.48 69 ASP C C 1
ATOM 1994 O O . ASP C 1 73 ? 70.747 12.704 131.777 1.00 125.71 69 ASP C O 1
ATOM 1996 N N . ARG C 1 74 ? 72.443 11.259 132.086 1.00 109.53 70 ARG C N 1
ATOM 1997 C CA . ARG C 1 74 ? 72.775 11.191 130.667 1.00 90.92 70 ARG C CA 1
ATOM 1998 C C . ARG C 1 74 ? 72.613 9.794 130.098 1.00 92.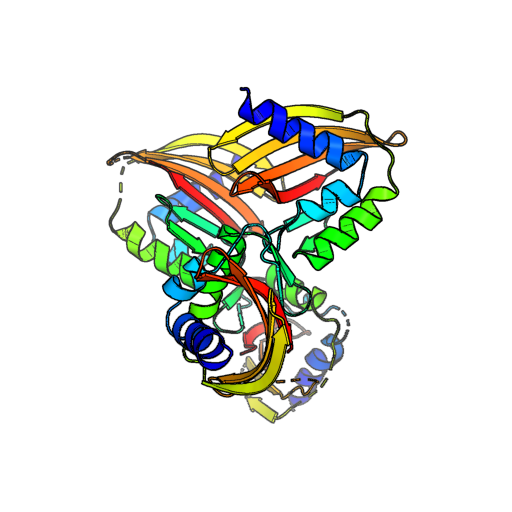57 70 ARG C C 1
ATOM 1999 O O . ARG C 1 74 ? 72.646 8.805 130.821 1.00 113.87 70 ARG C O 1
ATOM 2003 N N . PHE C 1 75 ? 72.448 9.724 128.784 1.00 98.53 71 PHE C N 1
ATOM 2004 C CA . PHE C 1 75 ? 72.311 8.451 128.097 1.00 97.70 71 PHE C CA 1
ATOM 2005 C C . PHE C 1 75 ? 73.281 8.379 126.926 1.00 96.48 71 PHE C C 1
ATOM 2006 O O . PHE C 1 75 ? 73.295 9.263 126.072 1.00 96.54 71 PHE C O 1
ATOM 2014 N N . GLU C 1 76 ? 74.092 7.326 126.888 1.00 108.71 72 GLU C N 1
ATOM 2015 C CA . GLU C 1 76 ? 75.017 7.122 125.779 1.00 96.88 72 GLU C CA 1
ATOM 2016 C C . GLU C 1 76 ? 74.581 5.930 124.934 1.00 80.87 72 GLU C C 1
ATOM 2017 O O . GLU C 1 76 ? 74.449 4.814 125.436 1.00 106.00 72 GLU C O 1
ATOM 2023 N N . ILE C 1 77 ? 74.351 6.174 123.650 1.00 76.10 73 ILE C N 1
ATOM 2024 C CA . ILE C 1 77 ? 73.881 5.130 122.751 1.00 63.53 73 ILE C CA 1
ATOM 2025 C C . ILE C 1 77 ? 74.797 4.992 121.541 1.00 83.28 73 ILE C C 1
ATOM 2026 O O . ILE C 1 77 ? 75.114 5.978 120.878 1.00 88.18 73 ILE C O 1
ATOM 2030 N N . GLU C 1 78 ? 75.226 3.766 121.261 1.00 96.84 74 GLU C N 1
ATOM 2031 C CA . GLU C 1 78 ? 76.052 3.494 120.092 1.00 96.92 74 GLU C CA 1
ATOM 2032 C C . GLU C 1 78 ? 75.286 2.679 119.053 1.00 98.19 74 GLU C C 1
ATOM 2033 O O . GLU C 1 78 ? 74.663 1.667 119.383 1.00 109.04 74 GLU C O 1
ATOM 2039 N N . LEU C 1 79 ? 75.332 3.125 117.800 1.00 107.84 75 LEU C N 1
ATOM 2040 C CA . LEU C 1 79 ? 74.643 2.437 116.712 1.00 98.45 75 LEU C CA 1
ATOM 2041 C C . LEU C 1 79 ? 75.384 2.587 115.386 1.00 112.57 75 LEU C C 1
ATOM 2042 O O . LEU C 1 79 ? 76.262 3.436 115.248 1.00 116.01 75 LEU C O 1
ATOM 2047 N N . ARG C 1 80 ? 75.035 1.745 114.419 1.00 121.81 76 ARG C N 1
ATOM 2048 C CA . ARG C 1 80 ? 75.587 1.853 113.073 1.00 114.86 76 ARG C CA 1
ATOM 2049 C C . ARG C 1 80 ? 74.456 1.852 112.056 1.00 112.58 76 ARG C C 1
ATOM 2050 O O . ARG C 1 80 ? 73.578 0.992 112.098 1.00 134.38 76 ARG C O 1
ATOM 2052 N N . VAL C 1 81 ? 74.480 2.818 111.146 1.00 114.01 77 VAL C N 1
ATOM 2053 C CA . VAL C 1 81 ? 73.423 2.943 110.151 1.00 114.03 77 VAL C CA 1
ATOM 2054 C C . VAL C 1 81 ? 73.971 2.959 108.725 1.00 120.06 77 VAL C C 1
ATOM 2055 O O . VAL C 1 81 ? 74.876 3.728 108.399 1.00 121.03 77 VAL C O 1
ATOM 2059 N N . ASN C 1 82 ? 73.416 2.095 107.883 1.00 142.47 78 ASN C N 1
ATOM 2060 C CA . ASN C 1 82 ? 73.816 2.018 106.486 1.00 146.58 78 ASN C CA 1
ATOM 2061 C C . ASN C 1 82 ? 72.680 2.422 105.552 1.00 142.24 78 ASN C C 1
ATOM 2062 O O . ASN C 1 82 ? 71.536 2.007 105.733 1.00 150.92 78 ASN C O 1
ATOM 2067 N N . PHE C 1 83 ? 73.003 3.236 104.553 1.00 146.32 79 PHE C N 1
ATOM 2068 C CA . PHE C 1 83 ? 71.982 3.802 103.680 1.00 148.05 79 PHE C CA 1
ATOM 2069 C C . PHE C 1 83 ? 72.497 4.029 102.266 1.00 151.71 79 PHE C C 1
ATOM 2070 O O . PHE C 1 83 ? 73.620 4.497 102.075 1.00 150.71 79 PHE C O 1
ATOM 2072 N N . ASN C 1 84 ? 71.660 3.699 101.285 1.00 147.32 80 ASN C N 1
ATOM 2073 C CA . ASN C 1 84 ? 71.978 3.897 99.874 1.00 132.89 80 ASN C CA 1
ATOM 2074 C C . ASN C 1 84 ? 73.302 3.257 99.480 1.00 141.23 80 ASN C C 1
ATOM 2075 O O . ASN C 1 84 ? 74.059 3.812 98.683 1.00 143.50 80 ASN C O 1
ATOM 2077 N N . GLY C 1 85 ? 73.581 2.091 100.051 1.00 141.58 81 GLY C N 1
ATOM 2078 C CA . GLY C 1 85 ? 74.807 1.379 99.760 1.00 144.17 81 GLY C CA 1
ATOM 2079 C C . GLY C 1 85 ? 76.005 1.983 100.460 1.00 155.13 81 GLY C C 1
ATOM 2080 O O . GLY C 1 85 ? 77.147 1.611 100.191 1.00 154.63 81 GLY C O 1
ATOM 2081 N N . LYS C 1 86 ? 75.743 2.923 101.362 1.00 152.62 82 LYS C N 1
ATOM 2082 C CA . LYS C 1 86 ? 76.798 3.552 102.140 1.00 144.14 82 LYS C CA 1
ATOM 2083 C C . LYS C 1 86 ? 76.602 3.255 103.623 1.00 131.56 82 LYS C C 1
ATOM 2084 O O . LYS C 1 86 ? 75.506 3.422 104.154 1.00 136.66 82 LYS C O 1
ATOM 2086 N N . THR C 1 87 ? 77.662 2.811 104.287 1.00 132.88 83 THR C N 1
ATOM 2087 C CA . THR C 1 87 ? 77.567 2.426 105.691 1.00 141.97 83 THR C CA 1
ATOM 2088 C C . THR C 1 87 ? 78.512 3.240 106.570 1.00 152.85 83 THR C C 1
ATOM 2089 O O . THR C 1 87 ? 79.706 3.330 106.292 1.00 162.77 83 THR C O 1
ATOM 2091 N N . PHE C 1 88 ? 77.970 3.844 107.624 1.00 150.59 84 PHE C N 1
ATOM 2092 C CA . PHE C 1 88 ? 78.795 4.546 108.600 1.00 143.80 84 PHE C CA 1
ATOM 2093 C C . PHE C 1 88 ? 78.288 4.270 110.013 1.00 142.85 84 PHE C C 1
ATOM 2094 O O . PHE C 1 88 ? 77.170 3.787 110.194 1.00 138.18 84 PHE C O 1
ATOM 2102 N N . ARG C 1 89 ? 79.120 4.558 111.008 1.00 137.78 85 ARG C N 1
ATOM 2103 C CA . ARG C 1 89 ? 78.741 4.370 112.406 1.00 142.46 85 ARG C CA 1
ATOM 2104 C C . ARG C 1 89 ? 78.585 5.717 113.110 1.00 137.87 85 ARG C C 1
ATOM 2105 O O . ARG C 1 89 ? 79.396 6.624 112.917 1.00 107.98 85 ARG C O 1
ATOM 2107 N N . MET C 1 90 ? 77.541 5.840 113.926 1.00 124.91 86 MET C N 1
ATOM 2108 C CA . MET C 1 90 ? 77.269 7.082 114.646 1.00 100.25 86 MET C CA 1
ATOM 2109 C C . MET C 1 90 ? 77.165 6.852 116.153 1.00 117.95 86 MET C C 1
ATOM 2110 O O . MET C 1 90 ? 76.538 5.895 116.607 1.00 116.85 86 MET C O 1
ATOM 2112 N N . GLU C 1 91 ? 77.784 7.742 116.922 1.00 104.17 87 GLU C N 1
ATOM 2113 C CA . GLU C 1 91 ? 77.765 7.656 118.377 1.00 83.56 87 GLU C CA 1
ATOM 2114 C C . GLU C 1 91 ? 77.033 8.866 118.954 1.00 72.45 87 GLU C C 1
ATOM 2115 O O . GLU C 1 91 ? 77.445 10.007 118.744 1.00 79.48 87 GLU C O 1
ATOM 2121 N N . ILE C 1 92 ? 75.941 8.612 119.672 1.00 69.11 88 ILE C N 1
ATOM 2122 C CA . ILE C 1 92 ? 75.083 9.683 120.168 1.00 62.97 88 ILE C CA 1
ATOM 2123 C C . ILE C 1 92 ? 74.884 9.629 121.679 1.00 68.45 88 ILE C C 1
ATOM 2124 O O . ILE C 1 92 ? 74.498 8.601 122.230 1.00 79.13 88 ILE C O 1
ATOM 2126 N N . ARG C 1 93 ? 75.144 10.750 122.344 1.00 74.92 89 ARG C N 1
ATOM 2127 C CA . ARG C 1 93 ? 74.903 10.856 123.778 1.00 81.40 89 ARG C CA 1
ATOM 2128 C C . ARG C 1 93 ? 73.770 11.838 124.061 1.00 74.86 89 ARG C C 1
ATOM 2129 O O . ARG C 1 93 ? 73.763 12.958 123.548 1.00 68.06 89 ARG C O 1
ATOM 2137 N N . MET C 1 94 ? 72.817 11.414 124.885 1.00 76.47 90 MET C N 1
ATOM 2138 C CA . MET C 1 94 ? 71.670 12.249 125.220 1.00 78.84 90 MET C CA 1
ATOM 2139 C C . MET C 1 94 ? 71.554 12.480 126.721 1.00 89.83 90 MET C C 1
ATOM 2140 O O . MET C 1 94 ? 71.652 11.544 127.512 1.00 109.01 90 MET C O 1
ATOM 2145 N N . ARG C 1 95 ? 71.343 13.732 127.107 1.00 80.78 91 ARG C N 1
ATOM 2146 C CA . ARG C 1 95 ? 71.092 14.062 128.502 1.00 85.04 91 ARG C CA 1
ATOM 2147 C C . ARG C 1 95 ? 69.664 14.570 128.661 1.00 93.89 91 ARG C C 1
ATOM 2148 O O . ARG C 1 95 ? 69.255 15.514 127.988 1.00 94.92 91 ARG C O 1
ATOM 2156 N N . LYS C 1 96 ? 68.908 13.931 129.547 1.00 102.84 92 LYS C N 1
ATOM 2157 C CA . LYS C 1 96 ? 67.509 14.284 129.764 1.00 105.36 92 LYS C CA 1
ATOM 2158 C C . LYS C 1 96 ? 67.372 15.607 130.515 1.00 110.04 92 LYS C C 1
ATOM 2159 O O . LYS C 1 96 ? 67.951 15.781 131.586 1.00 109.37 92 LYS C O 1
ATOM 2161 N N . VAL C 1 97 ? 66.610 16.536 129.942 1.00 137.61 93 VAL C N 1
ATOM 2162 C CA . VAL C 1 97 ? 66.382 17.845 130.558 1.00 138.94 93 VAL C CA 1
ATOM 2163 C C . VAL C 1 97 ? 64.904 18.240 130.532 1.00 142.44 93 VAL C C 1
ATOM 2164 O O . VAL C 1 97 ? 64.282 18.249 129.469 1.00 135.04 93 VAL C O 1
ATOM 2168 N N . ASN C 1 98 ? 64.360 18.574 131.701 1.00 165.41 94 ASN C N 1
ATOM 2169 C CA . ASN C 1 98 ? 62.977 19.046 131.830 1.00 172.11 94 ASN C CA 1
ATOM 2170 C C . ASN C 1 98 ? 61.943 18.069 131.278 1.00 165.60 94 ASN C C 1
ATOM 2171 O O . ASN C 1 98 ? 60.981 18.477 130.626 1.00 168.80 94 ASN C O 1
ATOM 2176 N N . GLY C 1 99 ? 62.145 16.781 131.537 1.00 158.49 95 GLY C N 1
ATOM 2177 C CA . GLY C 1 99 ? 61.228 15.758 131.069 1.00 160.63 95 GLY C CA 1
ATOM 2178 C C . GLY C 1 99 ? 61.373 15.465 129.588 1.00 145.21 95 GLY C C 1
ATOM 2179 O O . GLY C 1 99 ? 60.576 14.725 129.012 1.00 124.34 95 GLY C O 1
ATOM 2180 N N . GLU C 1 100 ? 62.396 16.046 128.972 1.00 137.90 96 GLU C N 1
ATOM 2181 C CA . GLU C 1 100 ? 62.655 15.854 127.550 1.00 126.52 96 GLU C CA 1
ATOM 2182 C C . GLU C 1 100 ? 64.135 15.540 127.343 1.00 119.59 96 GLU C C 1
ATOM 2183 O O . GLU C 1 100 ? 64.960 15.787 128.223 1.00 106.09 96 GLU C O 1
ATOM 2189 N N . PHE C 1 101 ? 64.467 14.985 126.185 1.00 108.49 97 PHE C N 1
ATOM 2190 C CA . PHE C 1 101 ? 65.836 14.584 125.906 1.00 102.45 97 PHE C CA 1
ATOM 2191 C C . PHE C 1 101 ? 66.522 15.555 124.950 1.00 95.07 97 PHE C C 1
ATOM 2192 O O . PHE C 1 101 ? 66.038 15.798 123.845 1.00 82.85 97 PHE C O 1
ATOM 2200 N N . ARG C 1 102 ? 67.644 16.114 125.388 1.00 95.84 98 ARG C N 1
ATOM 2201 C CA . ARG C 1 102 ? 68.476 16.936 124.519 1.00 93.84 98 ARG C CA 1
ATOM 2202 C C . ARG C 1 102 ? 69.747 16.159 124.185 1.00 83.28 98 ARG C C 1
ATOM 2203 O O . ARG C 1 102 ? 70.231 15.364 124.995 1.00 67.27 98 ARG C O 1
ATOM 2207 N N . ILE C 1 103 ? 70.273 16.370 122.983 1.00 75.61 99 ILE C N 1
ATOM 2208 C CA . ILE C 1 103 ? 71.481 15.677 122.550 1.00 58.61 99 ILE C CA 1
ATOM 2209 C C . ILE C 1 103 ? 72.720 16.451 122.980 1.00 55.97 99 ILE C C 1
ATOM 2210 O O . ILE C 1 103 ? 73.001 17.528 122.453 1.00 77.28 99 ILE C O 1
ATOM 2215 N N . GLU C 1 104 ? 73.454 15.905 123.945 1.00 68.85 100 GLU C N 1
ATOM 2216 C CA . GLU C 1 104 ? 74.644 16.576 124.460 1.00 85.37 100 GLU C CA 1
ATOM 2217 C C . GLU C 1 104 ? 75.780 16.503 123.447 1.00 75.87 100 GLU C C 1
ATOM 2218 O O . GLU C 1 104 ? 76.466 17.496 123.194 1.00 73.91 100 GLU C O 1
ATOM 2224 N N . GLU C 1 105 ? 75.967 15.323 122.862 1.00 67.88 101 GLU C N 1
ATOM 2225 C CA . GLU C 1 105 ? 77.046 15.107 121.906 1.00 69.81 101 GLU C CA 1
ATOM 2226 C C . GLU C 1 105 ? 76.650 14.160 120.772 1.00 73.21 101 GLU C C 1
ATOM 2227 O O . GLU C 1 105 ? 75.722 13.362 120.907 1.00 62.04 101 GLU C O 1
ATOM 2229 N N . MET C 1 106 ? 77.361 14.263 119.653 1.00 58.33 102 MET C N 1
ATOM 2230 C CA . MET C 1 106 ? 77.178 13.355 118.523 1.00 55.59 102 MET C CA 1
ATOM 2231 C C . MET C 1 106 ? 78.469 13.225 117.719 1.00 75.42 102 MET C C 1
ATOM 2232 O O . MET C 1 106 ? 79.129 14.221 117.432 1.00 76.90 102 MET C O 1
ATOM 2237 N N . ARG C 1 107 ? 78.825 11.996 117.357 1.00 90.40 103 ARG C N 1
ATOM 2238 C CA . ARG C 1 107 ? 80.029 11.751 116.568 1.00 83.86 103 ARG C CA 1
ATOM 2239 C C . ARG C 1 107 ? 79.731 10.875 115.349 1.00 67.24 103 ARG C C 1
ATOM 2240 O O . ARG C 1 107 ? 79.028 9.872 115.454 1.00 76.18 103 ARG C O 1
ATOM 2248 N N . LEU C 1 108 ? 80.258 11.273 114.193 1.00 69.45 104 LEU C N 1
ATOM 2249 C CA . LEU C 1 108 ? 80.065 10.525 112.953 1.00 79.50 104 LEU C CA 1
ATOM 2250 C C . LEU C 1 108 ? 81.373 9.933 112.446 1.00 102.07 104 LEU C C 1
ATOM 2251 O O . LEU C 1 108 ? 82.327 10.660 112.165 1.00 87.16 104 LEU C O 1
ATOM 2256 N N . HIS C 1 109 ? 81.407 8.610 112.326 1.00 117.10 105 HIS C N 1
ATOM 2257 C CA . HIS C 1 109 ? 82.603 7.904 111.881 1.00 112.95 105 HIS C CA 1
ATOM 2258 C C . HIS C 1 109 ? 82.440 7.339 110.473 1.00 123.68 105 HIS C C 1
ATOM 2259 O O . HIS C 1 109 ? 81.486 6.612 110.189 1.00 118.04 105 HIS C O 1
ATOM 2266 N N . GLY C 1 110 ? 83.382 7.678 109.599 1.00 118.11 106 GLY C N 1
ATOM 2267 C CA . GLY C 1 110 ? 83.366 7.210 108.227 1.00 132.91 106 GLY C CA 1
ATOM 2268 C C . GLY C 1 110 ? 84.756 7.205 107.622 1.00 152.34 106 GLY C C 1
ATOM 2269 O O . GLY C 1 110 ? 85.736 6.898 108.303 1.00 154.99 106 GLY C O 1
ATOM 2270 N N . GLU D 1 7 ? 97.067 2.144 69.530 1.00 157.59 3 GLU D N 1
ATOM 2271 C CA . GLU D 1 7 ? 98.292 2.247 70.314 1.00 157.43 3 GLU D CA 1
ATOM 2272 C C . GLU D 1 7 ? 98.346 3.566 71.087 1.00 157.37 3 GLU D C 1
ATOM 2273 O O . GLU D 1 7 ? 99.417 4.013 71.495 1.00 157.22 3 GLU D O 1
ATOM 2279 N N . ALA D 1 8 ? 97.184 4.181 71.285 1.00 142.53 4 ALA D N 1
ATOM 2280 C CA . ALA D 1 8 ? 97.093 5.433 72.029 1.00 142.49 4 ALA D CA 1
ATOM 2281 C C . ALA D 1 8 ? 97.114 5.179 73.535 1.00 151.18 4 ALA D C 1
ATOM 2282 O O . ALA D 1 8 ? 97.217 6.115 74.325 1.00 154.87 4 ALA D O 1
ATOM 2284 N N . LYS D 1 9 ? 97.034 3.905 73.916 1.00 153.46 5 LYS D N 1
ATOM 2285 C CA . LYS D 1 9 ? 96.948 3.487 75.317 1.00 148.72 5 LYS D CA 1
ATOM 2286 C C . LYS D 1 9 ? 98.031 4.078 76.223 1.00 156.95 5 LYS D C 1
ATOM 2287 O O . LYS D 1 9 ? 97.840 4.184 77.434 1.00 163.94 5 LYS D O 1
ATOM 2289 N N . ILE D 1 10 ? 99.162 4.461 75.641 1.00 154.25 6 ILE D N 1
ATOM 2290 C CA . ILE D 1 10 ? 100.254 5.043 76.416 1.00 160.52 6 ILE D CA 1
ATOM 2291 C C . ILE D 1 10 ? 99.862 6.395 77.016 1.00 153.34 6 ILE D C 1
ATOM 2292 O O . ILE D 1 10 ? 100.436 6.830 78.016 1.00 148.27 6 ILE D O 1
ATOM 2294 N N . ALA D 1 11 ? 98.876 7.044 76.401 1.00 161.36 7 ALA D N 1
ATOM 2295 C CA . ALA D 1 11 ? 98.402 8.357 76.834 1.00 152.29 7 ALA D CA 1
ATOM 2296 C C . ALA D 1 11 ? 97.850 8.324 78.256 1.00 143.41 7 ALA D C 1
ATOM 2297 O O . ALA D 1 11 ? 97.960 9.302 78.996 1.00 153.24 7 ALA D O 1
ATOM 2299 N N . ILE D 1 12 ? 97.261 7.193 78.631 1.00 135.81 8 ILE D N 1
ATOM 2300 C CA . ILE D 1 12 ? 96.664 7.032 79.952 1.00 149.60 8 ILE D CA 1
ATOM 2301 C C . ILE D 1 12 ? 97.714 7.119 81.054 1.00 147.30 8 ILE D C 1
ATOM 2302 O O . ILE D 1 12 ? 97.411 7.499 82.185 1.00 142.04 8 ILE D O 1
ATOM 2304 N N . GLU D 1 13 ? 98.949 6.766 80.710 1.00 144.79 9 GLU D N 1
ATOM 2305 C CA . GLU D 1 13 ? 100.056 6.795 81.658 1.00 146.68 9 GLU D CA 1
ATOM 2306 C C . GLU D 1 13 ? 100.329 8.206 82.165 1.00 151.98 9 GLU D C 1
ATOM 2307 O O . GLU D 1 13 ? 100.729 8.394 83.314 1.00 159.58 9 GLU D O 1
ATOM 2308 N N . LEU D 1 14 ? 100.105 9.196 81.305 1.00 154.25 10 LEU D N 1
ATOM 2309 C CA . LEU D 1 14 ? 100.359 10.589 81.659 1.00 153.47 10 LEU D CA 1
ATOM 2310 C C . LEU D 1 14 ? 99.445 11.049 82.790 1.00 158.04 10 LEU D C 1
ATOM 2311 O O . LEU D 1 14 ? 99.840 11.862 83.626 1.00 162.42 10 LEU D O 1
ATOM 2313 N N . PHE D 1 15 ? 98.226 10.520 82.814 1.00 155.63 11 PHE D N 1
ATOM 2314 C CA . PHE D 1 15 ? 97.270 10.847 83.864 1.00 154.77 11 PHE D CA 1
ATOM 2315 C C . PHE D 1 15 ? 97.679 10.207 85.187 1.00 154.66 11 PHE D C 1
ATOM 2316 O O . PHE D 1 15 ? 97.451 10.771 86.258 1.00 160.70 11 PHE D O 1
ATOM 2317 N N . LYS D 1 16 ? 98.287 9.028 85.106 1.00 152.86 12 LYS D N 1
ATOM 2318 C CA . LYS D 1 16 ? 98.746 8.317 86.295 1.00 155.26 12 LYS D CA 1
ATOM 2319 C C . LYS D 1 16 ? 99.944 9.016 86.931 1.00 162.15 12 LYS D C 1
ATOM 2320 O O . LYS D 1 16 ? 100.010 9.172 88.151 1.00 160.95 12 LYS D O 1
ATOM 2322 N N . GLU D 1 17 ? 100.892 9.429 86.094 1.00 167.23 13 GLU D N 1
ATOM 2323 C CA . GLU D 1 17 ? 102.077 10.140 86.563 1.00 166.89 13 GLU D CA 1
ATOM 2324 C C . GLU D 1 17 ? 101.684 11.502 87.119 1.00 167.28 13 GLU D C 1
ATOM 2325 O O . GLU D 1 17 ? 102.347 12.039 88.009 1.00 162.73 13 GLU D O 1
ATOM 2326 N N . ALA D 1 18 ? 100.597 12.053 86.588 1.00 170.30 14 ALA D N 1
ATOM 2327 C CA . ALA D 1 18 ? 100.054 13.314 87.072 1.00 168.37 14 ALA D CA 1
ATOM 2328 C C . ALA D 1 18 ? 99.376 13.126 88.425 1.00 172.93 14 ALA D C 1
ATOM 2329 O O . ALA D 1 18 ? 99.077 14.101 89.114 1.00 177.01 14 ALA D O 1
ATOM 2330 N N . MET D 1 19 ? 99.140 11.869 88.791 1.00 172.75 15 MET D N 1
ATOM 2331 C CA . MET D 1 19 ? 98.507 11.524 90.061 1.00 171.85 15 MET D CA 1
ATOM 2332 C C . MET D 1 19 ? 99.226 12.166 91.243 1.00 178.14 15 MET D C 1
ATOM 2333 O O . MET D 1 19 ? 98.589 12.641 92.182 1.00 178.71 15 MET D O 1
ATOM 2334 N N . LYS D 1 20 ? 100.554 12.181 91.188 1.00 211.47 16 LYS D N 1
ATOM 2335 C CA . LYS D 1 20 ? 101.357 12.805 92.235 1.00 211.46 16 LYS D CA 1
ATOM 2336 C C . LYS D 1 20 ? 102.524 13.588 91.641 1.00 211.54 16 LYS D C 1
ATOM 2337 O O . LYS D 1 20 ? 102.667 13.679 90.420 1.00 211.60 16 LYS D O 1
ATOM 2343 N N . ARG D 1 24 ? 99.532 18.526 90.890 1.00 153.04 20 ARG D N 1
ATOM 2344 C CA . ARG D 1 24 ? 100.701 18.671 90.030 1.00 153.17 20 ARG D CA 1
ATOM 2345 C C . ARG D 1 24 ? 100.335 18.482 88.564 1.00 153.23 20 ARG D C 1
ATOM 2346 O O . ARG D 1 24 ? 101.141 18.747 87.671 1.00 153.32 20 ARG D O 1
ATOM 2348 N N . PHE D 1 25 ? 99.112 18.021 88.329 1.00 186.84 21 PHE D N 1
ATOM 2349 C CA . PHE D 1 25 ? 98.624 17.778 86.979 1.00 171.37 21 PHE D CA 1
ATOM 2350 C C . PHE D 1 25 ? 97.690 18.893 86.521 1.00 157.77 21 PHE D C 1
ATOM 2351 O O . PHE D 1 25 ? 96.958 18.739 85.543 1.00 152.88 21 PHE D O 1
ATOM 2359 N N . LYS D 1 26 ? 97.723 20.016 87.232 1.00 143.27 22 LYS D N 1
ATOM 2360 C CA . LYS D 1 26 ? 96.880 21.162 86.902 1.00 141.09 22 LYS D CA 1
ATOM 2361 C C . LYS D 1 26 ? 97.139 21.676 85.486 1.00 139.51 22 LYS D C 1
ATOM 2362 O O . LYS D 1 26 ? 96.283 22.327 84.884 1.00 126.44 22 LYS D O 1
ATOM 2363 N N . GLU D 1 27 ? 98.324 21.373 84.962 1.00 149.71 23 GLU D N 1
ATOM 2364 C CA . GLU D 1 27 ? 98.698 21.771 83.611 1.00 141.50 23 GLU D CA 1
ATOM 2365 C C . GLU D 1 27 ? 97.791 21.114 82.578 1.00 126.69 23 GLU D C 1
ATOM 2366 O O . GLU D 1 27 ? 97.558 21.667 81.505 1.00 132.64 23 GLU D O 1
ATOM 2368 N N . MET D 1 28 ? 97.271 19.938 82.913 1.00 133.45 24 MET D N 1
ATOM 2369 C CA . MET D 1 28 ? 96.392 19.206 82.007 1.00 132.68 24 MET D CA 1
ATOM 2370 C C . MET D 1 28 ? 95.015 19.851 81.833 1.00 120.02 24 MET D C 1
ATOM 2371 O O . MET D 1 28 ? 94.318 19.571 80.858 1.00 120.03 24 MET D O 1
ATOM 2376 N N . CYS D 1 29 ? 94.617 20.697 82.779 1.00 126.20 25 CYS D N 1
ATOM 2377 C CA . CYS D 1 29 ? 93.265 21.256 82.773 1.00 114.30 25 CYS D CA 1
ATOM 2378 C C . CYS D 1 29 ? 93.118 22.403 81.775 1.00 116.59 25 CYS D C 1
ATOM 2379 O O . CYS D 1 29 ? 94.077 23.129 81.508 1.00 113.65 25 CYS D O 1
ATOM 2382 N N . SER D 1 30 ? 91.905 22.562 81.245 1.00 113.49 26 SER D N 1
ATOM 2383 C CA . SER D 1 30 ? 91.595 23.551 80.214 1.00 112.26 26 SER D CA 1
ATOM 2384 C C . SER D 1 30 ? 90.514 24.515 80.716 1.00 123.98 26 SER D C 1
ATOM 2385 O O . SER D 1 30 ? 89.900 24.252 81.750 1.00 114.38 26 SER D O 1
ATOM 2388 N N . PRO D 1 31 ? 90.285 25.638 80.005 1.00 130.86 27 PRO D N 1
ATOM 2389 C CA . PRO D 1 31 ? 89.200 26.541 80.416 1.00 126.01 27 PRO D CA 1
ATOM 2390 C C . PRO D 1 31 ? 87.809 25.899 80.357 1.00 131.09 27 PRO D C 1
ATOM 2391 O O . PRO D 1 31 ? 86.944 26.263 81.154 1.00 137.93 27 PRO D O 1
ATOM 2395 N N . ASP D 1 32 ? 87.598 24.962 79.436 1.00 148.81 28 ASP D N 1
ATOM 2396 C CA . ASP D 1 32 ? 86.292 24.326 79.292 1.00 147.74 28 ASP D CA 1
ATOM 2397 C C . ASP D 1 32 ? 86.220 22.980 80.017 1.00 133.71 28 ASP D C 1
ATOM 2398 O O . ASP D 1 32 ? 85.255 22.233 79.850 1.00 132.03 28 ASP D O 1
ATOM 2403 N N . THR D 1 33 ? 87.242 22.678 80.816 1.00 115.33 29 THR D N 1
ATOM 2404 C CA . THR D 1 33 ? 87.292 21.429 81.575 1.00 111.13 29 THR D CA 1
ATOM 2405 C C . THR D 1 33 ? 86.146 21.340 82.572 1.00 107.86 29 THR D C 1
ATOM 2406 O O . THR D 1 33 ? 85.953 22.243 83.383 1.00 110.63 29 THR D O 1
ATOM 2410 N N . ARG D 1 34 ? 85.395 20.245 82.514 1.00 97.46 30 ARG D N 1
ATOM 2411 C CA . ARG D 1 34 ? 84.248 20.061 83.396 1.00 100.62 30 ARG D CA 1
ATOM 2412 C C . ARG D 1 34 ? 84.391 18.823 84.277 1.00 104.23 30 ARG D C 1
ATOM 2413 O O . ARG D 1 34 ? 84.634 17.721 83.791 1.00 109.21 30 ARG D O 1
ATOM 2415 N N . ILE D 1 35 ? 84.231 19.017 85.581 1.00 118.60 31 ILE D N 1
ATOM 2416 C CA . ILE D 1 35 ? 84.317 17.931 86.548 1.00 110.45 31 ILE D CA 1
ATOM 2417 C C . ILE D 1 35 ? 83.034 17.851 87.358 1.00 119.47 31 ILE D C 1
ATOM 2418 O O . ILE D 1 35 ? 82.533 18.868 87.825 1.00 129.93 31 ILE D O 1
ATOM 2423 N N . GLU D 1 36 ? 82.499 16.646 87.520 1.00 114.57 32 GLU D N 1
ATOM 2424 C CA . GLU D 1 36 ? 81.310 16.451 88.340 1.00 122.09 32 GLU D CA 1
ATOM 2425 C C . GLU D 1 36 ? 81.597 15.455 89.456 1.00 109.52 32 GLU D C 1
ATOM 2426 O O . GLU D 1 36 ? 82.068 14.349 89.200 1.00 113.70 32 GLU D O 1
ATOM 2429 N N . SER D 1 37 ? 81.321 15.858 90.692 1.00 129.81 33 SER D N 1
ATOM 2430 C CA . SER D 1 37 ? 81.520 14.989 91.847 1.00 136.03 33 SER D CA 1
ATOM 2431 C C . SER D 1 37 ? 80.292 15.018 92.753 1.00 149.41 33 SER D C 1
ATOM 2432 O O . SER D 1 37 ? 79.949 16.061 93.313 1.00 145.58 33 SER D O 1
ATOM 2435 N N . ASN D 1 38 ? 79.636 13.867 92.881 1.00 159.15 34 ASN D N 1
ATOM 2436 C CA . ASN D 1 38 ? 78.405 13.728 93.661 1.00 159.90 34 ASN D CA 1
ATOM 2437 C C . ASN D 1 38 ? 77.316 14.710 93.236 1.00 170.75 34 ASN D C 1
ATOM 2438 O O . ASN D 1 38 ? 76.515 15.151 94.059 1.00 183.31 34 ASN D O 1
ATOM 2443 N N . GLY D 1 39 ? 77.289 15.050 91.951 1.00 156.06 35 GLY D N 1
ATOM 2444 C CA . GLY D 1 39 ? 76.321 16.003 91.442 1.00 155.67 35 GLY D CA 1
ATOM 2445 C C . GLY D 1 39 ? 76.814 17.433 91.553 1.00 161.10 35 GLY D C 1
ATOM 2446 O O . GLY D 1 39 ? 76.167 18.363 91.069 1.00 169.55 35 GLY D O 1
ATOM 2447 N N . GLN D 1 40 ? 77.964 17.609 92.197 1.00 151.74 36 GLN D N 1
ATOM 2448 C CA . GLN D 1 40 ? 78.579 18.926 92.339 1.00 147.80 36 GLN D CA 1
ATOM 2449 C C . GLN D 1 40 ? 79.637 19.124 91.260 1.00 139.93 36 GLN D C 1
ATOM 2450 O O . GLN D 1 40 ? 80.558 18.317 91.125 1.00 148.79 36 GLN D O 1
ATOM 2451 N N . GLU D 1 41 ? 79.508 20.203 90.496 1.00 126.53 37 GLU D N 1
ATOM 2452 C CA . GLU D 1 41 ? 80.342 20.393 89.314 1.00 126.85 37 GLU D CA 1
ATOM 2453 C C . GLU D 1 41 ? 81.462 21.416 89.497 1.00 107.68 37 GLU D C 1
ATOM 2454 O O . GLU D 1 41 ? 81.231 22.531 89.960 1.00 120.13 37 GLU D O 1
ATOM 2456 N N . TYR D 1 42 ? 82.675 21.024 89.123 1.00 103.78 38 TYR D N 1
ATOM 2457 C CA . TYR D 1 42 ? 83.805 21.943 89.075 1.00 102.31 38 TYR D CA 1
ATOM 2458 C C . TYR D 1 42 ? 84.146 22.238 87.619 1.00 107.24 38 TYR D C 1
ATOM 2459 O O . TYR D 1 42 ? 84.220 21.324 86.798 1.00 112.55 38 TYR D O 1
ATOM 2468 N N . ARG D 1 43 ? 84.357 23.508 87.296 1.00 107.29 39 ARG D N 1
ATOM 2469 C CA . ARG D 1 43 ? 84.649 23.883 85.918 1.00 96.67 39 ARG D CA 1
ATOM 2470 C C . ARG D 1 43 ? 85.808 24.862 85.805 1.00 90.86 39 ARG D C 1
ATOM 2471 O O . ARG D 1 43 ? 86.004 25.707 86.675 1.00 98.74 39 ARG D O 1
ATOM 2479 N N . GLY D 1 44 ? 86.573 24.732 84.723 1.00 91.54 40 GLY D N 1
ATOM 2480 C CA . GLY D 1 44 ? 87.691 25.617 84.452 1.00 100.50 40 GLY D CA 1
ATOM 2481 C C . GLY D 1 44 ? 89.030 25.104 84.949 1.00 109.47 40 GLY D C 1
ATOM 2482 O O . GLY D 1 44 ? 89.102 24.114 85.676 1.00 108.62 40 GLY D O 1
ATOM 2483 N N . SER D 1 45 ? 90.096 25.798 84.558 1.00 113.78 41 SER D N 1
ATOM 2484 C CA . SER D 1 45 ? 91.454 25.403 84.915 1.00 123.13 41 SER D CA 1
ATOM 2485 C C . SER D 1 45 ? 91.698 25.460 86.418 1.00 135.07 41 SER D C 1
ATOM 2486 O O . SER D 1 45 ? 92.146 24.484 87.024 1.00 119.27 41 SER D O 1
ATOM 2489 N N . GLU D 1 46 ? 91.400 26.608 87.014 1.00 135.42 42 GLU D N 1
ATOM 2490 C CA . GLU D 1 46 ? 91.709 26.836 88.420 1.00 129.63 42 GLU D CA 1
ATOM 2491 C C . GLU D 1 46 ? 90.903 25.912 89.328 1.00 126.12 42 GLU D C 1
ATOM 2492 O O . GLU D 1 46 ? 91.423 25.400 90.318 1.00 120.17 42 GLU D O 1
ATOM 2494 N N . GLU D 1 47 ? 89.638 25.691 88.983 1.00 126.28 43 GLU D N 1
ATOM 2495 C CA . GLU D 1 47 ? 88.795 24.794 89.764 1.00 131.87 43 GLU D CA 1
ATOM 2496 C C . GLU D 1 47 ? 89.255 23.346 89.597 1.00 141.44 43 GLU D C 1
ATOM 2497 O O . GLU D 1 47 ? 89.128 22.535 90.518 1.00 132.36 43 GLU D O 1
ATOM 2499 N N . CYS D 1 48 ? 89.792 23.030 88.421 1.00 126.26 44 CYS D N 1
ATOM 2500 C CA . CYS D 1 48 ? 90.370 21.715 88.165 1.00 136.28 44 CYS D CA 1
ATOM 2501 C C . CYS D 1 48 ? 91.713 21.603 88.883 1.00 132.33 44 CYS D C 1
ATOM 2502 O O . CYS D 1 48 ? 92.138 20.513 89.270 1.00 137.02 44 CYS D O 1
ATOM 2505 N N . LYS D 1 49 ? 92.373 22.742 89.0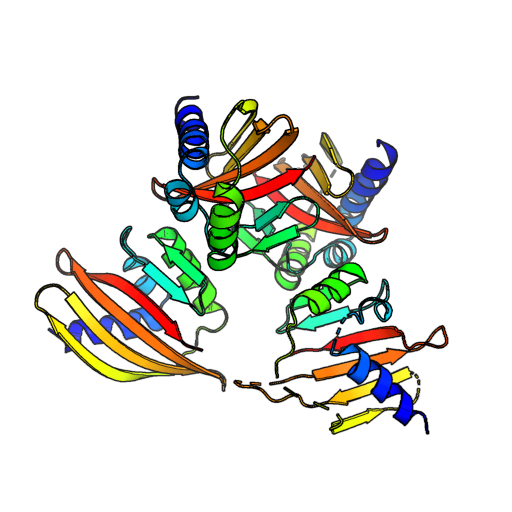64 1.00 127.23 45 LYS D N 1
ATOM 2506 C CA . LYS D 1 49 ? 93.630 22.796 89.801 1.00 131.60 45 LYS D CA 1
ATOM 2507 C C . LYS D 1 49 ? 93.385 22.628 91.298 1.00 143.83 45 LYS D C 1
ATOM 2508 O O . LYS D 1 49 ? 94.261 22.169 92.033 1.00 141.71 45 LYS D O 1
ATOM 2510 N N . LYS D 1 50 ? 92.186 23.000 91.736 1.00 136.53 46 LYS D N 1
ATOM 2511 C CA . LYS D 1 50 ? 91.806 22.907 93.142 1.00 145.26 46 LYS D CA 1
ATOM 2512 C C . LYS D 1 50 ? 91.772 21.456 93.610 1.00 138.54 46 LYS D C 1
ATOM 2513 O O . LYS D 1 50 ? 92.097 21.155 94.760 1.00 138.07 46 LYS D O 1
ATOM 2515 N N . PHE D 1 51 ? 91.374 20.564 92.710 1.00 132.87 47 PHE D N 1
ATOM 2516 C CA . PHE D 1 51 ? 91.352 19.136 93.002 1.00 138.65 47 PHE D CA 1
ATOM 2517 C C . PHE D 1 51 ? 92.752 18.618 93.305 1.00 140.70 47 PHE D C 1
ATOM 2518 O O . PHE D 1 51 ? 92.945 17.827 94.229 1.00 141.23 47 PHE D O 1
ATOM 2526 N N . ALA D 1 52 ? 93.721 19.067 92.512 1.00 135.91 48 ALA D N 1
ATOM 2527 C CA . ALA D 1 52 ? 95.100 18.612 92.639 1.00 142.42 48 ALA D CA 1
ATOM 2528 C C . ALA D 1 52 ? 95.683 18.955 94.004 1.00 157.92 48 ALA D C 1
ATOM 2529 O O . ALA D 1 52 ? 96.563 18.256 94.505 1.00 170.59 48 ALA D O 1
ATOM 2530 N N . GLU D 1 53 ? 95.188 20.036 94.600 1.00 153.00 49 GLU D N 1
ATOM 2531 C CA . GLU D 1 53 ? 95.645 20.465 95.916 1.00 156.01 49 GLU D CA 1
ATOM 2532 C C . GLU D 1 53 ? 95.009 19.628 97.020 1.00 154.71 49 GLU D C 1
ATOM 2533 O O . GLU D 1 53 ? 95.599 19.436 98.083 1.00 160.39 49 GLU D O 1
ATOM 2535 N N . GLU D 1 54 ? 93.807 19.124 96.761 1.00 161.22 50 GLU D N 1
ATOM 2536 C CA . GLU D 1 54 ? 93.084 18.332 97.750 1.00 161.32 50 GLU D CA 1
ATOM 2537 C C . GLU D 1 54 ? 93.736 16.971 98.017 1.00 164.50 50 GLU D C 1
ATOM 2538 O O . GLU D 1 54 ? 93.780 16.521 99.160 1.00 148.53 50 GLU D O 1
ATOM 2540 N N . MET D 1 55 ? 94.231 16.315 96.971 1.00 169.04 51 MET D N 1
ATOM 2541 C CA . MET D 1 55 ? 94.942 15.048 97.131 1.00 161.37 51 MET D CA 1
ATOM 2542 C C . MET D 1 55 ? 96.453 15.301 97.067 1.00 169.05 51 MET D C 1
ATOM 2543 O O . MET D 1 55 ? 96.898 15.936 96.113 1.00 164.00 51 MET D O 1
ATOM 2544 N N . LYS D 1 56 ? 97.267 14.823 98.021 1.00 186.04 52 LYS D N 1
ATOM 2545 C CA . LYS D 1 56 ? 96.947 13.896 99.122 1.00 190.83 52 LYS D CA 1
ATOM 2546 C C . LYS D 1 56 ? 96.312 12.597 98.627 1.00 184.71 52 LYS D C 1
ATOM 2547 O O . LYS D 1 56 ? 95.227 12.214 99.064 1.00 188.20 52 LYS D O 1
ATOM 2549 N N . LYS D 1 57 ? 97.003 11.930 97.709 1.00 225.12 53 LYS D N 1
ATOM 2550 C CA . LYS D 1 57 ? 96.545 10.666 97.143 1.00 228.58 53 LYS D CA 1
ATOM 2551 C C . LYS D 1 57 ? 96.615 9.542 98.175 1.00 219.04 53 LYS D C 1
ATOM 2552 O O . LYS D 1 57 ? 97.545 9.483 98.979 1.00 212.95 53 LYS D O 1
ATOM 2558 N N . THR D 1 58 ? 95.629 8.653 98.149 1.00 170.68 54 THR D N 1
ATOM 2559 C CA . THR D 1 58 ? 95.576 7.546 99.096 1.00 174.77 54 THR D CA 1
ATOM 2560 C C . THR D 1 58 ? 96.137 6.273 98.475 1.00 179.23 54 THR D C 1
ATOM 2561 O O . THR D 1 58 ? 95.789 5.920 97.350 1.00 172.05 54 THR D O 1
ATOM 2563 N N . VAL D 1 65 ? 93.029 0.828 85.249 1.00 122.53 61 VAL D N 1
ATOM 2564 C CA . VAL D 1 65 ? 92.570 0.980 83.873 1.00 100.81 61 VAL D CA 1
ATOM 2565 C C . VAL D 1 65 ? 91.498 -0.049 83.544 1.00 101.54 61 VAL D C 1
ATOM 2566 O O . VAL D 1 65 ? 91.788 -1.089 82.955 1.00 101.54 61 VAL D O 1
ATOM 2568 N N . GLU D 1 66 ? 90.259 0.246 83.924 1.00 111.82 62 GLU D N 1
ATOM 2569 C CA . GLU D 1 66 ? 89.158 -0.686 83.719 1.00 105.23 62 GLU D CA 1
ATOM 2570 C C . GLU D 1 66 ? 88.649 -0.676 82.278 1.00 108.41 62 GLU D C 1
ATOM 2571 O O . GLU D 1 66 ? 88.253 -1.716 81.751 1.00 123.91 62 GLU D O 1
ATOM 2573 N N . ARG D 1 67 ? 88.659 0.494 81.644 1.00 107.62 63 ARG D N 1
ATOM 2574 C CA . ARG D 1 67 ? 88.160 0.616 80.276 1.00 117.37 63 ARG D CA 1
ATOM 2575 C C . ARG D 1 67 ? 88.831 1.730 79.477 1.00 106.69 63 ARG D C 1
ATOM 2576 O O . ARG D 1 67 ? 89.587 2.534 80.022 1.00 101.20 63 ARG D O 1
ATOM 2577 N N . TYR D 1 68 ? 88.540 1.769 78.180 1.00 92.79 64 TYR D N 1
ATOM 2578 C CA . TYR D 1 68 ? 89.092 2.788 77.295 1.00 99.60 64 TYR D CA 1
ATOM 2579 C C . TYR D 1 68 ? 88.186 3.016 76.091 1.00 102.56 64 TYR D C 1
ATOM 2580 O O . TYR D 1 68 ? 87.412 2.140 75.706 1.00 106.99 64 TYR D O 1
ATOM 2589 N N . ARG D 1 69 ? 88.272 4.207 75.511 1.00 95.51 65 ARG D N 1
ATOM 2590 C CA . ARG D 1 69 ? 87.539 4.524 74.292 1.00 107.29 65 ARG D CA 1
ATOM 2591 C C . ARG D 1 69 ? 88.409 5.368 73.372 1.00 105.49 65 ARG D C 1
ATOM 2592 O O . ARG D 1 69 ? 89.127 6.255 73.832 1.00 109.17 65 ARG D O 1
ATOM 2594 N N . SER D 1 70 ? 88.339 5.094 72.074 1.00 95.35 66 SER D N 1
ATOM 2595 C CA . SER D 1 70 ? 89.208 5.761 71.112 1.00 108.78 66 SER D CA 1
ATOM 2596 C C . SER D 1 70 ? 88.456 6.691 70.161 1.00 110.55 66 SER D C 1
ATOM 2597 O O . SER D 1 70 ? 87.350 6.380 69.712 1.00 114.30 66 SER D O 1
ATOM 2599 N N . ASP D 1 71 ? 89.077 7.834 69.876 1.00 103.64 67 ASP D N 1
ATOM 2600 C CA . ASP D 1 71 ? 88.577 8.817 68.914 1.00 125.52 67 ASP D CA 1
ATOM 2601 C C . ASP D 1 71 ? 89.624 9.907 68.697 1.00 136.32 67 ASP D C 1
ATOM 2602 O O . ASP D 1 71 ? 90.310 9.936 67.673 1.00 129.60 67 ASP D O 1
ATOM 2607 N N . ARG D 1 74 ? 88.812 13.093 72.743 1.00 127.74 70 ARG D N 1
ATOM 2608 C CA . ARG D 1 74 ? 89.175 12.028 71.815 1.00 109.64 70 ARG D CA 1
ATOM 2609 C C . ARG D 1 74 ? 89.307 10.682 72.524 1.00 102.61 70 ARG D C 1
ATOM 2610 O O . ARG D 1 74 ? 88.816 9.665 72.038 1.00 104.34 70 ARG D O 1
ATOM 2612 N N . PHE D 1 75 ? 89.970 10.672 73.674 1.00 106.95 71 PHE D N 1
ATOM 2613 C CA . PHE D 1 75 ? 90.129 9.435 74.427 1.00 97.58 71 PHE D CA 1
ATOM 2614 C C . PHE D 1 75 ? 89.402 9.504 75.763 1.00 94.44 71 PHE D C 1
ATOM 2615 O O . PHE D 1 75 ? 89.564 10.451 76.531 1.00 89.28 71 PHE D O 1
ATOM 2618 N N . GLU D 1 76 ? 88.590 8.488 76.026 1.00 88.94 72 GLU D N 1
ATOM 2619 C CA . GLU D 1 76 ? 87.864 8.389 77.282 1.00 83.34 72 GLU D CA 1
ATOM 2620 C C . GLU D 1 76 ? 88.361 7.175 78.051 1.00 73.42 72 GLU D C 1
ATOM 2621 O O . GLU D 1 76 ? 88.245 6.044 77.581 1.00 98.90 72 GLU D O 1
ATOM 2624 N N . ILE D 1 77 ? 88.931 7.413 79.227 1.00 86.08 73 ILE D N 1
ATOM 2625 C CA . ILE D 1 77 ? 89.489 6.335 80.034 1.00 80.27 73 ILE D CA 1
ATOM 2626 C C . ILE D 1 77 ? 88.827 6.238 81.404 1.00 101.14 73 ILE D C 1
ATOM 2627 O O . ILE D 1 77 ? 88.713 7.231 82.125 1.00 97.81 73 ILE D O 1
ATOM 2629 N N . GLU D 1 78 ? 88.396 5.031 81.757 1.00 111.74 74 GLU D N 1
ATOM 2630 C CA . GLU D 1 78 ? 87.779 4.774 83.053 1.00 110.04 74 GLU D CA 1
ATOM 2631 C C . GLU D 1 78 ? 88.658 3.854 83.899 1.00 112.86 74 GLU D C 1
ATOM 2632 O O . GLU D 1 78 ? 89.055 2.780 83.449 1.00 126.61 74 GLU D O 1
ATOM 2634 N N . LEU D 1 79 ? 88.960 4.281 85.122 1.00 115.17 75 LEU D N 1
ATOM 2635 C CA . LEU D 1 79 ? 89.821 3.508 86.013 1.00 110.09 75 LEU D CA 1
ATOM 2636 C C . LEU D 1 79 ? 89.183 3.313 87.388 1.00 130.69 75 LEU D C 1
ATOM 2637 O O . LEU D 1 79 ? 88.207 3.982 87.724 1.00 141.96 75 LEU D O 1
ATOM 2639 N N . ARG D 1 80 ? 89.739 2.399 88.180 1.00 142.63 76 ARG D N 1
ATOM 2640 C CA . ARG D 1 80 ? 89.227 2.134 89.525 1.00 146.17 76 ARG D CA 1
ATOM 2641 C C . ARG D 1 80 ? 90.305 2.327 90.590 1.00 147.77 76 ARG D C 1
ATOM 2642 O O . ARG D 1 80 ? 91.322 1.633 90.590 1.00 156.03 76 ARG D O 1
ATOM 2644 N N . VAL D 1 81 ? 90.076 3.275 91.495 1.00 130.15 77 VAL D N 1
ATOM 2645 C CA . VAL D 1 81 ? 90.999 3.527 92.598 1.00 133.07 77 VAL D CA 1
ATOM 2646 C C . VAL D 1 81 ? 90.403 3.068 93.922 1.00 150.95 77 VAL D C 1
ATOM 2647 O O . VAL D 1 81 ? 89.298 3.467 94.288 1.00 150.99 77 VAL D O 1
ATOM 2649 N N . ASN D 1 82 ? 91.148 2.235 94.641 1.00 151.90 78 ASN D N 1
ATOM 2650 C CA . ASN D 1 82 ? 90.667 1.673 95.897 1.00 156.31 78 ASN D CA 1
ATOM 2651 C C . ASN D 1 82 ? 91.447 2.153 97.115 1.00 160.13 78 ASN D C 1
ATOM 2652 O O . ASN D 1 82 ? 92.676 2.077 97.150 1.00 157.20 78 ASN D O 1
ATOM 2653 N N . PHE D 1 83 ? 90.720 2.643 98.113 1.00 151.63 79 PHE D N 1
ATOM 2654 C CA . PHE D 1 83 ? 91.329 3.102 99.355 1.00 152.69 79 PHE D CA 1
ATOM 2655 C C . PHE D 1 83 ? 90.369 2.937 100.530 1.00 155.67 79 PHE D C 1
ATOM 2656 O O . PHE D 1 83 ? 89.179 2.685 100.344 1.00 156.94 79 PHE D O 1
ATOM 2657 N N . ASN D 1 84 ? 90.899 3.080 101.740 1.00 144.28 80 ASN D N 1
ATOM 2658 C CA . ASN D 1 84 ? 90.096 2.985 102.952 1.00 148.08 80 ASN D CA 1
ATOM 2659 C C . ASN D 1 84 ? 89.100 4.137 103.059 1.00 147.38 80 ASN D C 1
ATOM 2660 O O . ASN D 1 84 ? 87.947 4.016 102.644 1.00 155.83 80 ASN D O 1
ATOM 2665 N N . PHE D 1 88 ? 85.374 3.748 93.235 1.00 164.66 84 PHE D N 1
ATOM 2666 C CA . PHE D 1 88 ? 84.658 5.011 93.378 1.00 155.29 84 PHE D CA 1
ATOM 2667 C C . PHE D 1 88 ? 85.235 6.052 92.430 1.00 171.53 84 PHE D C 1
ATOM 2668 O O . PHE D 1 88 ? 84.559 7.002 92.033 1.00 172.92 84 PHE D O 1
ATOM 2676 N N . ARG D 1 89 ? 86.505 5.861 92.090 1.00 176.82 85 ARG D N 1
ATOM 2677 C CA . ARG D 1 89 ? 87.245 6.761 91.215 1.00 170.04 85 ARG D CA 1
ATOM 2678 C C . ARG D 1 89 ? 87.956 5.963 90.128 1.00 158.79 85 ARG D C 1
ATOM 2679 O O . ARG D 1 89 ? 88.681 5.023 90.452 1.00 149.17 85 ARG D O 1
ATOM 2681 N N . MET D 1 90 ? 87.780 6.314 88.851 1.00 155.37 86 MET D N 1
ATOM 2682 C CA . MET D 1 90 ? 86.976 7.447 88.389 1.00 139.57 86 MET D CA 1
ATOM 2683 C C . MET D 1 90 ? 87.079 7.528 86.859 1.00 129.21 86 MET D C 1
ATOM 2684 O O . MET D 1 90 ? 87.926 6.870 86.253 1.00 129.15 86 MET D O 1
ATOM 2685 N N . GLU D 1 91 ? 86.215 8.329 86.239 1.00 99.15 87 GLU D N 1
ATOM 2686 C CA . GLU D 1 91 ? 86.170 8.430 84.782 1.00 99.99 87 GLU D CA 1
ATOM 2687 C C . GLU D 1 91 ? 86.914 9.662 84.272 1.00 106.09 87 GLU D C 1
ATOM 2688 O O . GLU D 1 91 ? 86.778 10.748 84.831 1.00 104.68 87 GLU D O 1
ATOM 2690 N N . ILE D 1 92 ? 87.690 9.490 83.205 1.00 102.19 88 ILE D N 1
ATOM 2691 C CA . ILE D 1 92 ? 88.455 10.591 82.624 1.00 99.73 88 ILE D CA 1
ATOM 2692 C C . ILE D 1 92 ? 88.339 10.631 81.101 1.00 94.60 88 ILE D C 1
ATOM 2693 O O . ILE D 1 92 ? 88.448 9.604 80.433 1.00 97.40 88 ILE D O 1
ATOM 2695 N N . ARG D 1 93 ? 88.118 11.826 80.561 1.00 92.78 89 ARG D N 1
ATOM 2696 C CA . ARG D 1 93 ? 88.049 12.013 79.116 1.00 107.58 89 ARG D CA 1
ATOM 2697 C C . ARG D 1 93 ? 89.030 13.094 78.670 1.00 102.96 89 ARG D C 1
ATOM 2698 O O . ARG D 1 93 ? 88.976 14.230 79.143 1.00 109.48 89 ARG D O 1
ATOM 2700 N N . MET D 1 94 ? 89.927 12.734 77.757 1.00 103.40 90 MET D N 1
ATOM 2701 C CA . MET D 1 94 ? 90.998 13.635 77.342 1.00 104.07 90 MET D CA 1
ATOM 2702 C C . MET D 1 94 ? 91.007 13.870 75.833 1.00 97.24 90 MET D C 1
ATOM 2703 O O . MET D 1 94 ? 90.709 12.968 75.055 1.00 117.05 90 MET D O 1
ATOM 2708 N N . ARG D 1 95 ? 91.348 15.090 75.430 1.00 112.77 91 ARG D N 1
ATOM 2709 C CA . ARG D 1 95 ? 91.564 15.416 74.025 1.00 121.06 91 ARG D CA 1
ATOM 2710 C C . ARG D 1 95 ? 92.720 16.404 73.928 1.00 119.49 91 ARG D C 1
ATOM 2711 O O . ARG D 1 95 ? 92.691 17.471 74.545 1.00 124.87 91 ARG D O 1
ATOM 2719 N N . LYS D 1 96 ? 93.743 16.045 73.163 1.00 122.93 92 LYS D N 1
ATOM 2720 C CA . LYS D 1 96 ? 94.967 16.832 73.128 1.00 132.37 92 LYS D CA 1
ATOM 2721 C C . LYS D 1 96 ? 94.997 17.824 71.969 1.00 147.33 92 LYS D C 1
ATOM 2722 O O . LYS D 1 96 ? 94.898 17.437 70.805 1.00 151.39 92 LYS D O 1
ATOM 2724 N N . VAL D 1 97 ? 95.118 19.107 72.302 1.00 151.19 93 VAL D N 1
ATOM 2725 C CA . VAL D 1 97 ? 95.351 20.153 71.311 1.00 154.98 93 VAL D CA 1
ATOM 2726 C C . VAL D 1 97 ? 96.857 20.304 71.095 1.00 166.21 93 VAL D C 1
ATOM 2727 O O . VAL D 1 97 ? 97.303 20.841 70.079 1.00 170.54 93 VAL D O 1
ATOM 2728 N N . ASN D 1 98 ? 97.630 19.821 72.063 1.00 172.29 94 ASN D N 1
ATOM 2729 C CA . ASN D 1 98 ? 99.084 19.820 71.963 1.00 175.16 94 ASN D CA 1
ATOM 2730 C C . ASN D 1 98 ? 99.656 18.436 72.258 1.00 179.68 94 ASN D C 1
ATOM 2731 O O . ASN D 1 98 ? 98.939 17.434 72.201 1.00 176.09 94 ASN D O 1
ATOM 2736 N N . GLY D 1 99 ? 100.952 18.391 72.564 1.00 182.84 95 GLY D N 1
ATOM 2737 C CA . GLY D 1 99 ? 101.637 17.148 72.869 1.00 179.57 95 GLY D CA 1
ATOM 2738 C C . GLY D 1 99 ? 101.049 16.464 74.085 1.00 180.37 95 GLY D C 1
ATOM 2739 O O . GLY D 1 99 ? 100.777 15.264 74.062 1.00 174.62 95 GLY D O 1
ATOM 2740 N N . GLU D 1 100 ? 100.848 17.231 75.151 1.00 181.82 96 GLU D N 1
ATOM 2741 C CA . GLU D 1 100 ? 100.192 16.722 76.350 1.00 166.77 96 GLU D CA 1
ATOM 2742 C C . GLU D 1 100 ? 98.679 16.675 76.152 1.00 162.23 96 GLU D C 1
ATOM 2743 O O . GLU D 1 100 ? 98.131 17.389 75.310 1.00 149.03 96 GLU D O 1
ATOM 2745 N N . PHE D 1 101 ? 98.007 15.836 76.933 1.00 150.42 97 PHE D N 1
ATOM 2746 C CA . PHE D 1 101 ? 96.564 15.674 76.797 1.00 142.71 97 PHE D CA 1
ATOM 2747 C C . PHE D 1 101 ? 95.788 16.590 77.733 1.00 142.67 97 PHE D C 1
ATOM 2748 O O . PHE D 1 101 ? 96.069 16.658 78.930 1.00 135.48 97 PHE D O 1
ATOM 2756 N N . ARG D 1 102 ? 94.808 17.292 77.172 1.00 142.78 98 ARG D N 1
ATOM 2757 C CA . ARG D 1 102 ? 93.952 18.185 77.945 1.00 134.67 98 ARG D CA 1
ATOM 2758 C C . ARG D 1 102 ? 92.622 17.526 78.308 1.00 137.78 98 ARG D C 1
ATOM 2759 O O . ARG D 1 102 ? 91.873 17.078 77.436 1.00 136.30 98 ARG D O 1
ATOM 2767 N N . ILE D 1 103 ? 92.334 17.475 79.605 1.00 127.79 99 ILE D N 1
ATOM 2768 C CA . ILE D 1 103 ? 91.105 16.862 80.092 1.00 95.86 99 ILE D CA 1
ATOM 2769 C C . ILE D 1 103 ? 89.903 17.734 79.767 1.00 99.85 99 ILE D C 1
ATOM 2770 O O . ILE D 1 103 ? 89.749 18.821 80.320 1.00 110.60 99 ILE D O 1
ATOM 2775 N N . GLU D 1 104 ? 89.056 17.263 78.859 1.00 100.13 100 GLU D N 1
ATOM 2776 C CA . GLU D 1 104 ? 87.837 17.985 78.533 1.00 98.46 100 GLU D CA 1
ATOM 2777 C C . GLU D 1 104 ? 86.830 17.836 79.662 1.00 93.96 100 GLU D C 1
ATOM 2778 O O . GLU D 1 104 ? 86.146 18.790 80.026 1.00 109.94 100 GLU D O 1
ATOM 2784 N N . GLU D 1 105 ? 86.755 16.635 80.222 1.00 79.14 101 GLU D N 1
ATOM 2785 C CA . GLU D 1 105 ? 85.804 16.355 81.285 1.00 78.80 101 GLU D CA 1
ATOM 2786 C C . GLU D 1 105 ? 86.204 15.109 82.050 1.00 92.22 101 GLU D C 1
ATOM 2787 O O . GLU D 1 105 ? 86.780 14.180 81.486 1.00 112.78 101 GLU D O 1
ATOM 2789 N N . MET D 1 106 ? 85.906 15.102 83.343 1.00 77.55 102 MET D N 1
ATOM 2790 C CA . MET D 1 106 ? 86.108 13.918 84.160 1.00 76.57 102 MET D CA 1
ATOM 2791 C C . MET D 1 106 ? 85.036 13.846 85.236 1.00 96.89 102 MET D C 1
ATOM 2792 O O . MET D 1 106 ? 84.503 14.868 85.669 1.00 99.37 102 MET D O 1
ATOM 2797 N N . ARG D 1 107 ? 84.718 12.631 85.662 1.00 111.92 103 ARG D N 1
ATOM 2798 C CA . ARG D 1 107 ? 83.685 12.429 86.664 1.00 103.34 103 ARG D CA 1
ATOM 2799 C C . ARG D 1 107 ? 84.230 11.665 87.863 1.00 85.94 103 ARG D C 1
ATOM 2800 O O . ARG D 1 107 ? 85.046 10.756 87.718 1.00 108.66 103 ARG D O 1
ATOM 2802 N N . LEU D 1 108 ? 83.770 12.044 89.049 1.00 113.20 104 LEU D N 1
ATOM 2803 C CA . LEU D 1 108 ? 84.248 11.443 90.284 1.00 95.82 104 LEU D CA 1
ATOM 2804 C C . LEU D 1 108 ? 83.067 11.106 91.192 1.00 106.59 104 LEU D C 1
ATOM 2805 O O . LEU D 1 108 ? 83.055 11.442 92.374 1.00 127.80 104 LEU D O 1
ATOM 2810 N N . HIS D 1 109 ? 82.067 10.441 90.625 1.00 123.73 105 HIS D N 1
ATOM 2811 C CA . HIS D 1 109 ? 80.889 10.056 91.390 1.00 131.46 105 HIS D CA 1
ATOM 2812 C C . HIS D 1 109 ? 80.775 8.538 91.496 1.00 129.25 105 HIS D C 1
ATOM 2813 O O . HIS D 1 109 ? 81.255 7.935 92.458 1.00 117.99 105 HIS D O 1
#

Foldseek 3Di:
DVVVVCCVVVQVVVCLVPLVSQLVQEAQLEWEAEPNDIFGGSVRRSVVSVVSNVAPKAWPDWDDDQFKIWTWIWDDVTWIKIWMWGDDPNGIHTNYMYIDD/DVVVVVVVVQVVVCLQPLVSQLVAAAQLEWEEAPNDIQHGSVSSSVVSVVSNVWHDDQKDWPDWDDDQFKIWTKIWTDTPHDIWIKIWMWGDDPNGIHTNYIYTGD/DVVVVVVQVVVCLLPVVSVLVQWAQLEWEEEPNDIAGGSVSSSVVSVVCVVFRDKAKDWPDWDDDPFKIKTWIKIAGPNRTWTKTWMWGDDPNRIHTNYIYTGD/DCVVLVVVVVVCLLVCLVQEAQQEWEAEPNRIFGGSVSVVVVSVVDPDQAPDWDVVPIKGFDDDDGCQDWIWDWDDPDPHTHTNYIYRD

Solvent-accessible surface area: 21612 Å² total

Nearest PDB structures (foldseek):
  5ts4-assembly3_C  TM=9.818E-01  e=1.550E-17  synthetic construct
  6w3w-assembly1_A  TM=7.694E-01  e=2.684E-06  synthetic construct
  4q53-assembly1_A  TM=8.468E-01  e=2.806E-05  Bacteroides uniformis ATCC 8492
  4orl-assembly1_A  TM=7.810E-01  e=5.046E-05  Bacteroides ovatus ATCC 8483
  3ov4-assembly1_B  TM=7.395E-01  e=4.758E-05  Comamonas testosteroni

B-factor: mean 107.86, std 33.29, range [30.0, 263.85]